Protein AF-A0A812RV69-F1 (afdb_monomer)

Mean predicted aligned error: 19.89 Å

Radius of gyration: 29.02 Å; Cα contacts (8 Å, |Δi|>4): 558; chains: 1; bounding box: 94×95×53 Å

Nearest PDB structures (foldseek):
  7w5p-assembly1_D  TM=4.334E-01  e=3.127E-06  Coprinopsis cinerea
  7w5p-assembly1_G  TM=4.395E-01  e=1.967E-05  Coprinopsis cinerea
  7w5p-assembly1_H  TM=4.283E-01  e=4.152E-05  Coprinopsis cinerea
  4liu-assembly1_A-2  TM=3.223E-01  e=7.752E-03  Escherichia coli K-12

Sequence (397 aa):
GASYSSRRSERQQLAAASTTGLVIKNTATTGRARDDHVAYNARPHEAVHAAPEHVETQPATQFRVLQDNTEKFQHNKLQQAGAFRAPTNANRSFQPSYGPAKELAGFDSMTVRATDGSETLLKHALPVPRRSGEPRPAHARARAAAAGLQRRPSSPFGACRQAGAALGITACGNGIAEQLEHVVQLLDYWSLLWKHRGRSRAIGPGAYEKYCTLGLFGHGGITGISKACGQREACAAINAFLKDRFPNRTWTSIAVLYNPKIGLHRDVCNLAGHLNHAITLGTFTGGKVWIEDDEGTSSATLIQKNGTRSLCGTWKDVHNEGLSFDARRYHQIEPHEGRMWALAAYTPQAFLRMTNEQASDLLSLNFPLPANTTQANPHDAHPPLRRCSSAGRLMAH

Secondary structure (DSSP, 8-state):
--SSSTTSSTTSSSSS--SS----------HHHHHHHHHHHTS--TTSSS-GGGTTT-HHHHHHHHHHHHHH-HHHHHHHHEEEEEEP--SSTTS--EEEEEEEEEE-SSEEEETTS-EEEGGG-EEEETT------TT-------------S-SHHHHHHHHHHHS--SSSS--HHHHHHHHHHHHHHHHTT----TTHHHH-TTS-SEEEEEEEEEETTEEEE-GGGGSHHHHHHHHHHHHHHSTT---SEEEEEES----SB--TTBPTTPPEEEEEEEEEEE--EEEE-TT-SEEEEEEETTEEEEEEEEEE--BTT-EEE-TTS-EEEPPEEEEEEEEEEE-BGGGGG--HHHHHHHHTTT--PPP--TT--TT-S----------------

pLDDT: mean 71.7, std 24.25, range [26.48, 98.5]

Foldseek 3Di:
DPDDPPPVVVVVVPPPDPDDDPDDPDDDDDPVVVVVVVVQQQDQDPVALHRNVCCVVDPVRVVVVVVVCVVVDLQVLQVVQQWWWAFDPDPDPVDTDTFDIFGFPDADPFWTAGPVRDIHGSVRIGRHHPPDDGDDPPPDPDDDDDDDDDDDCDDLVNVLVCLLVVVCLPPDDDDLVSLLVSLLVNCVSLQVVDPDDDPCVPQNPPQAPGKDKAFWDDDPNDIDGGPSCVSLSNLLSVLSVVCVLVPPAAFGMKMKGKQGFGDKDAPQQFDPPHWKKKAKGDDKPFWWKKFFDQPAPDWDWDQDPVGIDITGTHTHDRYSNIDIGRRRTIMGTTRMDDIMIMMIGGYGPCLLVDDPVSVVSSVSSVGRHDDPPPDPDPPPDDDPDPDPDPDDDDDDD

Structure (mmCIF, N/CA/C/O backbone):
data_AF-A0A812RV69-F1
#
_entry.id   AF-A0A812RV69-F1
#
loop_
_atom_site.group_PDB
_atom_site.id
_atom_site.type_symbol
_atom_site.label_atom_id
_atom_site.label_alt_id
_atom_site.label_comp_id
_atom_site.label_asym_id
_atom_site.label_entity_id
_atom_site.label_seq_id
_atom_site.pdbx_PDB_ins_code
_atom_site.Cartn_x
_atom_site.Cartn_y
_atom_site.Cartn_z
_atom_site.occupancy
_atom_site.B_iso_or_equiv
_atom_site.auth_seq_id
_atom_site.auth_comp_id
_atom_site.auth_asym_id
_atom_site.auth_atom_id
_atom_site.pdbx_PDB_model_num
ATOM 1 N N . GLY A 1 1 ? -38.456 72.454 2.794 1.00 46.75 1 GLY A N 1
ATOM 2 C CA . GLY A 1 1 ? -38.949 71.100 3.104 1.00 46.75 1 GLY A CA 1
ATOM 3 C C . GLY A 1 1 ? -38.725 70.157 1.941 1.00 46.75 1 GLY A C 1
ATOM 4 O O . GLY A 1 1 ? -39.666 69.864 1.227 1.00 46.75 1 GLY A O 1
ATOM 5 N N . ALA A 1 2 ? -37.492 69.683 1.762 1.00 38.97 2 ALA A N 1
ATOM 6 C CA . ALA A 1 2 ? -37.142 68.658 0.779 1.00 38.97 2 ALA A CA 1
ATOM 7 C C . ALA A 1 2 ? -35.839 67.969 1.220 1.00 38.97 2 ALA A C 1
ATOM 9 O O . ALA A 1 2 ? -34.767 68.290 0.730 1.00 38.97 2 ALA A O 1
ATOM 10 N N . SER A 1 3 ? -35.905 67.082 2.217 1.00 36.69 3 SER A N 1
ATOM 11 C CA . SER A 1 3 ? -34.789 66.155 2.508 1.00 36.69 3 SER A CA 1
ATOM 12 C C . SER A 1 3 ? -35.158 64.929 3.353 1.00 36.69 3 SER A C 1
ATOM 14 O O . SER A 1 3 ? -34.283 64.124 3.657 1.00 36.69 3 SER A O 1
ATOM 16 N N . TYR A 1 4 ? -36.435 64.732 3.707 1.00 33.06 4 TYR A N 1
ATOM 17 C CA . TYR A 1 4 ? -36.839 63.632 4.596 1.00 33.06 4 TYR A CA 1
ATOM 18 C C . TYR A 1 4 ? -37.604 62.487 3.908 1.00 33.06 4 TYR A C 1
ATOM 20 O O . TYR A 1 4 ? -37.892 61.476 4.539 1.00 33.06 4 TYR A O 1
ATOM 28 N N . SER A 1 5 ? -37.897 62.605 2.606 1.00 38.97 5 SER A N 1
ATOM 29 C CA . SER A 1 5 ? -38.688 61.616 1.849 1.00 38.97 5 SER A CA 1
ATOM 30 C C . SER A 1 5 ? -37.842 60.636 1.013 1.00 38.97 5 SER A C 1
ATOM 32 O O . SER A 1 5 ? -38.250 59.498 0.803 1.00 38.97 5 SER A O 1
ATOM 34 N N . SER A 1 6 ? -36.616 60.990 0.605 1.00 37.91 6 SER A N 1
ATOM 35 C CA . SER A 1 6 ? -35.836 60.147 -0.323 1.00 37.91 6 SER A CA 1
ATOM 36 C C . SER A 1 6 ? -35.007 59.032 0.325 1.00 37.91 6 SER A C 1
ATOM 38 O O . SER A 1 6 ? -34.492 58.180 -0.385 1.00 37.91 6 SER A O 1
ATOM 40 N N . ARG A 1 7 ? -34.887 58.971 1.661 1.00 39.31 7 ARG A N 1
ATOM 41 C CA . ARG A 1 7 ? -34.113 57.903 2.342 1.00 39.31 7 ARG A CA 1
ATOM 42 C C . ARG A 1 7 ? -34.940 56.684 2.751 1.00 39.31 7 ARG A C 1
ATOM 44 O O . ARG A 1 7 ? -34.385 55.722 3.282 1.00 39.31 7 ARG A O 1
ATOM 51 N N . ARG A 1 8 ? -36.263 56.711 2.543 1.00 35.66 8 ARG A N 1
ATOM 52 C CA . ARG A 1 8 ? -37.153 55.603 2.931 1.00 35.66 8 ARG A CA 1
ATOM 53 C C . ARG A 1 8 ? -37.425 54.620 1.789 1.00 35.66 8 ARG A C 1
ATOM 55 O O . ARG A 1 8 ? -37.702 53.463 2.081 1.00 35.66 8 ARG A O 1
ATOM 62 N N . SER A 1 9 ? -37.247 55.023 0.529 1.00 35.19 9 SER A N 1
ATOM 63 C CA . SER A 1 9 ? -37.367 54.128 -0.633 1.00 35.19 9 SER A CA 1
ATOM 64 C C . SER A 1 9 ? -36.118 53.270 -0.882 1.00 35.19 9 SER A C 1
ATOM 66 O O . SER A 1 9 ? -36.243 52.164 -1.395 1.00 35.19 9 SER A O 1
ATOM 68 N N . GLU A 1 10 ? -34.930 53.689 -0.436 1.00 32.84 10 GLU A N 1
ATOM 69 C CA . GLU A 1 10 ? -33.695 52.894 -0.593 1.00 32.84 10 GLU A CA 1
ATOM 70 C C . GLU A 1 10 ? -33.540 51.779 0.459 1.00 32.84 10 GLU A C 1
ATOM 72 O O . GLU A 1 10 ? -32.813 50.808 0.255 1.00 32.84 10 GLU A O 1
ATOM 77 N N . ARG A 1 11 ? -34.265 51.860 1.585 1.00 35.75 11 ARG A N 1
ATOM 78 C CA . ARG A 1 11 ? -34.223 50.833 2.644 1.00 35.75 11 ARG A CA 1
ATOM 79 C C . ARG A 1 11 ? -35.150 49.638 2.415 1.00 35.75 11 ARG A C 1
ATOM 81 O O . ARG A 1 11 ? -35.020 48.658 3.141 1.00 35.75 11 ARG A O 1
ATOM 88 N N . GLN A 1 12 ? -36.036 49.682 1.419 1.00 34.94 12 GLN A N 1
ATOM 89 C CA . GLN A 1 12 ? -36.908 48.548 1.079 1.00 34.94 12 GLN A CA 1
ATOM 90 C C . GLN A 1 12 ? -36.407 47.689 -0.092 1.00 34.94 12 GLN A C 1
ATOM 92 O O . GLN A 1 12 ? -36.938 46.603 -0.288 1.00 34.94 12 GLN A O 1
ATOM 97 N N . GLN A 1 13 ? -35.342 48.083 -0.801 1.00 32.72 13 GLN A N 1
ATOM 98 C CA . GLN A 1 13 ? -34.741 47.251 -1.860 1.00 32.72 13 GLN A CA 1
ATOM 99 C C . GLN A 1 13 ? -33.465 46.496 -1.446 1.00 32.72 13 GLN A C 1
ATOM 101 O O . GLN A 1 13 ? -32.958 45.688 -2.214 1.00 32.72 13 GLN A O 1
ATOM 106 N N . LEU A 1 14 ? -32.984 46.654 -0.207 1.00 33.44 14 LEU A N 1
ATOM 107 C CA . LEU A 1 14 ? -31.813 45.924 0.315 1.00 33.44 14 LEU A CA 1
ATOM 108 C C . LEU A 1 14 ? -32.162 44.712 1.201 1.00 33.44 14 LEU A C 1
ATOM 110 O O . LEU A 1 14 ? -31.296 44.178 1.890 1.00 33.44 14 LEU A O 1
ATOM 114 N N . ALA A 1 15 ? -33.415 44.248 1.171 1.00 32.44 15 ALA A N 1
ATOM 115 C CA . ALA A 1 15 ? -33.892 43.099 1.949 1.00 32.44 15 ALA A CA 1
ATOM 116 C C . ALA A 1 15 ? -34.044 41.798 1.130 1.00 32.44 15 ALA A C 1
ATOM 118 O O . ALA A 1 15 ? -34.794 40.915 1.530 1.00 32.44 15 ALA A O 1
ATOM 119 N N . ALA A 1 16 ? -33.338 41.657 0.001 1.00 33.59 16 ALA A N 1
ATOM 120 C CA . ALA A 1 16 ? -33.438 40.469 -0.861 1.00 33.59 16 ALA A CA 1
ATOM 121 C C . ALA A 1 16 ? -32.092 39.814 -1.233 1.00 33.59 16 ALA A C 1
ATOM 123 O O . ALA A 1 16 ? -32.037 39.015 -2.160 1.00 33.59 16 ALA A O 1
ATOM 124 N N . ALA A 1 17 ? -31.005 40.098 -0.511 1.00 32.88 17 ALA A N 1
ATOM 125 C CA . ALA A 1 17 ? -29.720 39.437 -0.750 1.00 32.88 17 ALA A CA 1
ATOM 126 C C . ALA A 1 17 ? -28.969 39.203 0.566 1.00 32.88 17 ALA A C 1
ATOM 128 O O . ALA A 1 17 ? -28.015 39.898 0.906 1.00 32.88 17 ALA A O 1
ATOM 129 N N . SER A 1 18 ? -29.437 38.232 1.348 1.00 39.47 18 SER A N 1
ATOM 130 C CA . SER A 1 18 ? -28.679 37.703 2.482 1.00 39.47 18 SER A CA 1
ATOM 131 C C . SER A 1 18 ? -28.853 36.196 2.549 1.00 39.47 18 SER A C 1
ATOM 133 O O . SER A 1 18 ? -29.483 35.649 3.452 1.00 39.47 18 SER A O 1
ATOM 135 N N . THR A 1 19 ? -28.303 35.501 1.564 1.00 39.88 19 THR A N 1
ATOM 136 C CA . THR A 1 19 ? -27.986 34.079 1.682 1.00 39.88 19 THR A CA 1
ATOM 137 C C . THR A 1 19 ? -26.783 33.819 0.789 1.00 39.88 19 THR A C 1
ATOM 139 O O . THR A 1 19 ? -26.716 34.356 -0.307 1.00 39.88 19 THR A O 1
ATOM 142 N N . THR A 1 20 ? -25.847 33.009 1.281 1.00 38.53 20 THR A N 1
ATOM 143 C CA . THR A 1 20 ? -24.554 32.631 0.679 1.00 38.53 20 THR A CA 1
ATOM 144 C C . THR A 1 20 ? -23.443 33.692 0.661 1.00 38.53 20 THR A C 1
ATOM 146 O O . THR A 1 20 ? -23.604 34.807 0.189 1.00 38.53 20 THR A O 1
ATOM 149 N N . GLY A 1 21 ? -22.279 33.294 1.189 1.00 30.84 21 GLY A N 1
ATOM 150 C CA . GLY A 1 21 ? -21.008 33.994 1.015 1.00 30.84 21 GLY A CA 1
ATOM 151 C C . GLY A 1 21 ? -20.646 34.935 2.159 1.00 30.84 21 GLY A C 1
ATOM 152 O O . GLY A 1 21 ? -21.231 35.999 2.334 1.00 30.84 21 GLY A O 1
ATOM 153 N N . LEU A 1 22 ? -19.618 34.574 2.925 1.00 31.02 22 LEU A N 1
ATOM 154 C CA . LEU A 1 22 ? -18.926 35.515 3.798 1.00 31.02 22 LEU A CA 1
ATOM 155 C C . LEU A 1 22 ? -18.153 36.507 2.905 1.00 31.02 22 LEU A C 1
ATOM 157 O O . LEU A 1 22 ? -16.976 36.308 2.623 1.00 31.02 22 LEU A O 1
ATOM 161 N N . VAL A 1 23 ? -18.825 37.548 2.412 1.00 33.78 23 VAL A N 1
ATOM 162 C CA . VAL A 1 23 ? -18.175 38.683 1.746 1.00 33.78 23 VAL A CA 1
ATOM 163 C C . VAL A 1 23 ? -17.764 39.666 2.835 1.00 33.78 23 VAL A C 1
ATOM 165 O O . VAL A 1 23 ? -18.607 40.316 3.458 1.00 33.78 23 VAL A O 1
ATOM 168 N N . ILE A 1 24 ? -16.460 39.757 3.097 1.00 37.31 24 ILE A N 1
ATOM 169 C CA . ILE A 1 24 ? -15.903 40.785 3.979 1.00 37.31 24 ILE A CA 1
ATOM 170 C C . ILE A 1 24 ? -16.175 42.140 3.315 1.00 37.31 24 ILE A C 1
ATOM 172 O O . ILE A 1 24 ? -15.636 42.449 2.255 1.00 37.31 24 ILE A O 1
ATOM 176 N N . LYS A 1 25 ? -17.067 42.938 3.912 1.00 38.41 25 LYS A N 1
ATOM 177 C CA . LYS A 1 25 ? -17.379 44.286 3.429 1.00 38.41 25 LYS A CA 1
ATOM 178 C C . LYS A 1 25 ? -16.166 45.196 3.637 1.00 38.41 25 LYS A C 1
ATOM 180 O O . LYS A 1 25 ? -15.652 45.292 4.746 1.00 38.41 25 LYS A O 1
ATOM 185 N N . ASN A 1 26 ? -15.758 45.855 2.549 1.00 37.09 26 ASN A N 1
ATOM 186 C CA . ASN A 1 26 ? -14.680 46.841 2.453 1.00 37.09 26 ASN A CA 1
ATOM 187 C C . ASN A 1 26 ? -14.644 47.802 3.654 1.00 37.09 26 ASN A C 1
ATOM 189 O O . ASN A 1 26 ? -15.455 48.725 3.738 1.00 37.09 26 ASN A O 1
ATOM 193 N N . THR A 1 27 ? -13.649 47.649 4.524 1.00 35.12 27 THR A N 1
ATOM 194 C CA . THR A 1 27 ? -13.150 48.751 5.351 1.00 35.12 27 THR A CA 1
ATOM 195 C C . THR A 1 27 ? -12.054 49.463 4.571 1.00 35.12 27 THR A C 1
ATOM 197 O O . THR A 1 27 ? -11.108 48.840 4.095 1.00 35.12 27 THR A O 1
ATOM 200 N N . ALA A 1 28 ? -12.237 50.765 4.371 1.00 42.03 28 ALA A N 1
ATOM 201 C CA . ALA A 1 28 ? -11.371 51.604 3.563 1.00 42.03 28 ALA A CA 1
ATOM 202 C C . ALA A 1 28 ? -9.987 51.766 4.208 1.00 42.03 28 ALA A C 1
ATOM 204 O O . ALA A 1 28 ? -9.800 52.627 5.064 1.00 42.03 28 ALA A O 1
ATOM 205 N N . THR A 1 29 ? -9.007 50.987 3.750 1.00 35.88 29 THR A N 1
ATOM 206 C CA . THR A 1 29 ? -7.595 51.271 4.021 1.00 35.88 29 THR A CA 1
ATOM 207 C C . THR A 1 29 ? -6.710 50.756 2.884 1.00 35.88 29 THR A C 1
ATOM 209 O O . THR A 1 29 ? -6.691 49.567 2.593 1.00 35.88 29 THR A O 1
ATOM 2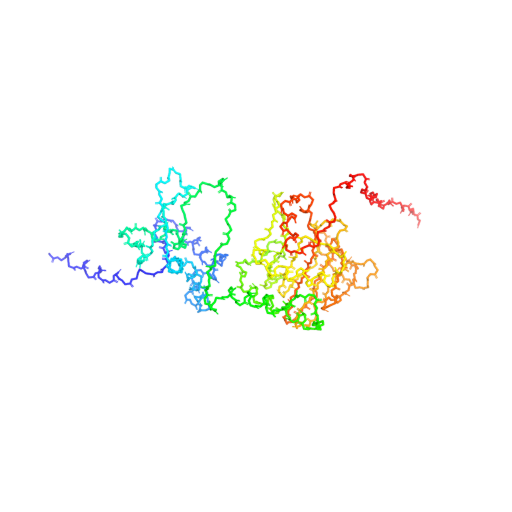12 N N . THR A 1 30 ? -6.030 51.717 2.244 1.00 35.97 30 THR A N 1
ATOM 213 C CA . THR A 1 30 ? -4.820 51.639 1.397 1.00 35.97 30 THR A CA 1
ATOM 214 C C . THR A 1 30 ? -4.797 50.668 0.199 1.00 35.97 30 THR A C 1
ATOM 216 O O . THR A 1 30 ? -4.883 49.451 0.313 1.00 35.97 30 THR A O 1
ATOM 219 N N . GLY A 1 31 ? -4.571 51.230 -0.998 1.00 40.50 31 GLY A N 1
ATOM 220 C CA . GLY A 1 31 ? -4.633 50.546 -2.301 1.00 40.50 31 GLY A CA 1
ATOM 221 C C . GLY A 1 31 ? -3.771 49.288 -2.486 1.00 40.50 31 GLY A C 1
ATOM 222 O O . GLY A 1 31 ? -4.099 48.493 -3.352 1.00 40.50 31 GLY A O 1
ATOM 223 N N . ARG A 1 32 ? -2.756 49.031 -1.644 1.00 38.41 32 ARG A N 1
ATOM 224 C CA . ARG A 1 32 ? -1.996 47.762 -1.663 1.00 38.41 32 ARG A CA 1
ATOM 225 C C . ARG A 1 32 ? -2.811 46.549 -1.211 1.00 38.41 32 ARG A C 1
ATOM 227 O O . ARG A 1 32 ? -2.646 45.474 -1.767 1.00 38.41 32 ARG A O 1
ATOM 234 N N . ALA A 1 33 ? -3.718 46.715 -0.247 1.00 41.94 33 ALA A N 1
ATOM 235 C CA . ALA A 1 33 ? -4.509 45.595 0.262 1.00 41.94 33 ALA A CA 1
ATOM 236 C C . ALA A 1 33 ? -5.548 45.105 -0.765 1.00 41.94 33 ALA A C 1
ATOM 238 O O . ALA A 1 33 ? -5.898 43.928 -0.775 1.00 41.94 33 ALA A O 1
ATOM 239 N N . ARG A 1 34 ? -6.030 45.985 -1.657 1.00 43.69 34 ARG A N 1
ATOM 240 C CA . ARG A 1 34 ? -6.964 45.597 -2.727 1.00 43.69 34 ARG A CA 1
ATOM 241 C C . ARG A 1 34 ? -6.326 44.633 -3.723 1.00 43.69 34 ARG A C 1
ATOM 243 O O . ARG A 1 34 ? -6.955 43.631 -4.052 1.00 43.69 34 ARG A O 1
ATOM 250 N N . ASP A 1 35 ? -5.090 44.898 -4.130 1.00 46.59 35 ASP A N 1
ATOM 251 C CA . ASP A 1 35 ? -4.383 44.061 -5.102 1.00 46.59 35 ASP A CA 1
ATOM 252 C C . ASP A 1 35 ? -4.042 42.685 -4.510 1.00 46.59 35 ASP A C 1
ATOM 254 O O . ASP A 1 35 ? -4.231 41.660 -5.169 1.00 46.59 35 ASP A O 1
ATOM 258 N N . ASP A 1 36 ? -3.667 42.637 -3.227 1.00 51.88 36 ASP A N 1
ATOM 259 C CA . ASP A 1 36 ? -3.401 41.383 -2.514 1.00 51.88 36 ASP A CA 1
ATOM 260 C C . ASP A 1 36 ? -4.672 40.532 -2.325 1.00 51.88 36 ASP A C 1
ATOM 262 O O . ASP A 1 36 ? -4.629 39.307 -2.454 1.00 51.88 36 ASP A O 1
ATOM 266 N N . HIS A 1 37 ? -5.827 41.159 -2.069 1.00 51.44 37 HIS A N 1
ATOM 267 C CA . HIS A 1 37 ? -7.107 40.456 -1.923 1.00 51.44 37 HIS A CA 1
ATOM 268 C C . HIS A 1 37 ? -7.618 39.868 -3.242 1.00 51.44 37 HIS A C 1
ATOM 270 O O . HIS A 1 37 ? -8.112 38.737 -3.254 1.00 51.44 37 HIS A O 1
ATOM 276 N N . VAL A 1 38 ? -7.488 40.606 -4.347 1.00 55.94 38 VAL A N 1
ATOM 277 C CA . VAL A 1 38 ? -7.831 40.103 -5.687 1.00 55.94 38 VAL A CA 1
ATOM 278 C C . VAL A 1 38 ? -6.886 38.960 -6.065 1.00 55.94 38 VAL A C 1
ATOM 280 O O . VAL A 1 38 ? -7.344 37.893 -6.470 1.00 55.94 38 VAL A O 1
ATOM 283 N N . ALA A 1 39 ? -5.581 39.110 -5.816 1.00 55.22 39 ALA A N 1
ATOM 284 C CA . ALA A 1 39 ? -4.592 38.065 -6.081 1.00 55.22 39 ALA A CA 1
ATOM 285 C C . ALA A 1 39 ? -4.766 36.814 -5.203 1.00 55.22 39 ALA A C 1
ATOM 287 O O . ALA A 1 39 ? -4.453 35.708 -5.648 1.00 55.22 39 ALA A O 1
ATOM 288 N N . TYR A 1 40 ? -5.256 36.957 -3.968 1.00 53.84 40 TYR A N 1
ATOM 289 C CA . TYR A 1 40 ? -5.582 35.823 -3.105 1.00 53.84 40 TYR A CA 1
ATOM 290 C C . TYR A 1 40 ? -6.844 35.098 -3.588 1.00 53.84 40 TYR A C 1
ATOM 292 O O . TYR A 1 40 ? -6.839 33.874 -3.694 1.00 53.84 40 TYR A O 1
ATOM 300 N N . ASN A 1 41 ? -7.907 35.828 -3.932 1.00 55.50 41 ASN A N 1
ATOM 301 C CA . ASN A 1 41 ? -9.180 35.239 -4.362 1.00 55.50 41 ASN A CA 1
ATOM 302 C C . ASN A 1 41 ? -9.153 34.671 -5.795 1.00 55.50 41 ASN A C 1
ATOM 304 O O . ASN A 1 41 ? -9.978 33.815 -6.107 1.00 55.50 41 ASN A O 1
ATOM 308 N N . ALA A 1 42 ? -8.190 35.075 -6.629 1.00 55.44 42 ALA A N 1
ATOM 309 C CA . ALA A 1 42 ? -7.966 34.511 -7.964 1.00 55.44 42 ALA A CA 1
ATOM 310 C C . ALA A 1 42 ? -7.181 33.183 -7.954 1.00 55.44 42 ALA A C 1
ATOM 312 O O . ALA A 1 42 ? -7.063 32.504 -8.976 1.00 55.44 42 ALA A O 1
ATOM 313 N N . ARG A 1 43 ? -6.614 32.782 -6.806 1.00 52.09 43 ARG A N 1
ATOM 314 C CA . ARG A 1 43 ? -5.831 31.544 -6.690 1.00 52.09 43 ARG A CA 1
ATOM 315 C C . ARG A 1 43 ? -6.719 30.361 -6.289 1.00 52.09 43 ARG A C 1
ATOM 317 O O . ARG A 1 43 ? -7.554 30.499 -5.397 1.00 52.09 43 ARG A O 1
ATOM 324 N N . PRO A 1 44 ? -6.527 29.175 -6.891 1.00 52.38 44 PRO A N 1
ATOM 325 C CA . PRO A 1 44 ? -7.126 27.946 -6.386 1.00 52.38 44 PRO A CA 1
ATOM 326 C C . PRO A 1 44 ? -6.607 27.640 -4.975 1.00 52.38 44 PRO A C 1
ATOM 328 O O . PRO A 1 44 ? -5.397 27.591 -4.752 1.00 52.38 44 PRO A O 1
ATOM 331 N N . HIS A 1 45 ? -7.516 27.408 -4.027 1.00 54.09 45 HIS A N 1
ATOM 332 C CA . HIS A 1 45 ? -7.177 27.071 -2.641 1.00 54.09 45 HIS A CA 1
ATOM 333 C C . HIS A 1 45 ? -7.475 25.603 -2.357 1.00 54.09 45 HIS A C 1
ATOM 335 O O . HIS A 1 45 ? -8.511 25.094 -2.766 1.00 54.09 45 HIS A O 1
ATOM 341 N N . GLU A 1 46 ? -6.618 24.935 -1.582 1.00 45.16 46 GLU A N 1
ATOM 342 C CA . GLU A 1 46 ? -6.754 23.508 -1.221 1.00 45.16 46 GLU A CA 1
ATOM 343 C C . GLU A 1 46 ? -8.114 23.168 -0.568 1.00 45.16 46 GLU A C 1
ATOM 345 O O . GLU A 1 46 ? -8.597 22.041 -0.667 1.00 45.16 46 GLU A O 1
ATOM 350 N N . ALA A 1 47 ? -8.752 24.153 0.075 1.00 47.00 47 ALA A N 1
ATOM 351 C CA . ALA A 1 47 ? -10.032 24.013 0.767 1.00 47.00 47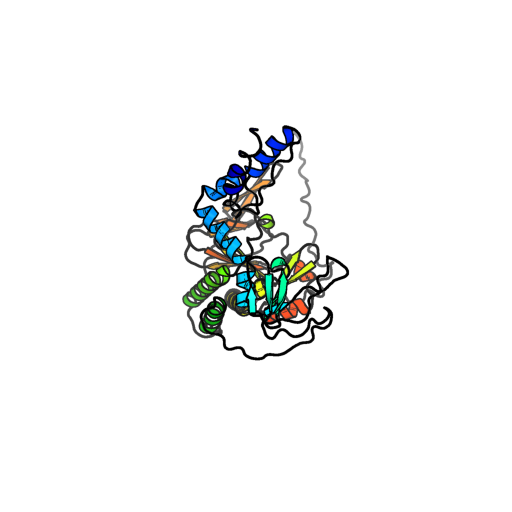 ALA A CA 1
ATOM 352 C C . ALA A 1 47 ? -11.277 24.287 -0.105 1.00 47.00 47 ALA A C 1
ATOM 354 O O . ALA A 1 47 ? -12.395 24.117 0.38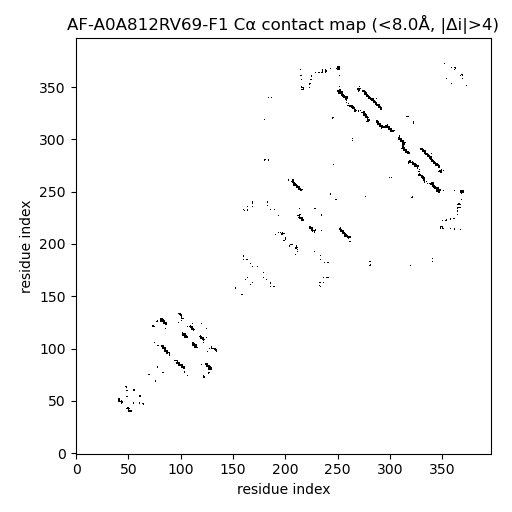8 1.00 47.00 47 ALA A O 1
ATOM 355 N N . VAL A 1 48 ? -11.117 24.726 -1.360 1.00 53.28 48 VAL A N 1
ATOM 356 C CA . VAL A 1 48 ? -12.223 25.152 -2.239 1.00 53.28 48 VAL A CA 1
ATOM 357 C C . VAL A 1 48 ? -12.091 24.468 -3.603 1.00 53.28 48 VAL A C 1
ATOM 359 O O . VAL A 1 48 ? -10.994 24.280 -4.114 1.00 53.28 48 VAL A O 1
ATOM 362 N N . HIS A 1 49 ? -13.210 24.063 -4.212 1.00 59.16 49 HIS A N 1
ATOM 363 C CA . HIS A 1 49 ? -13.195 23.304 -5.475 1.00 59.16 49 HIS A CA 1
ATOM 364 C C . HIS A 1 49 ? -12.772 24.130 -6.706 1.00 59.16 49 HIS A C 1
ATOM 366 O O . HIS A 1 49 ? -12.451 23.540 -7.732 1.00 59.16 49 HIS A O 1
ATOM 372 N N . ALA A 1 50 ? -12.743 25.464 -6.605 1.00 59.88 50 ALA A N 1
ATOM 373 C CA . ALA A 1 50 ? -12.164 26.395 -7.579 1.00 59.88 50 ALA A CA 1
ATOM 374 C C . ALA A 1 50 ? -11.791 27.721 -6.885 1.00 59.88 50 ALA A C 1
ATOM 376 O O . ALA A 1 50 ? -12.087 27.909 -5.702 1.00 59.88 50 ALA A O 1
ATOM 377 N N . ALA A 1 51 ? -11.163 28.649 -7.616 1.00 60.28 51 ALA A N 1
ATOM 378 C CA . ALA A 1 51 ? -10.991 30.024 -7.147 1.00 60.28 51 ALA A CA 1
ATOM 379 C C . ALA A 1 51 ? -12.374 30.637 -6.819 1.00 60.28 51 ALA A C 1
ATOM 381 O O . ALA A 1 51 ? -13.289 30.478 -7.632 1.00 60.28 51 ALA A O 1
ATOM 382 N N . PRO A 1 52 ? -12.556 31.300 -5.659 1.00 57.25 52 PRO A N 1
ATOM 383 C CA . PRO A 1 52 ? -13.844 31.828 -5.201 1.00 57.25 52 PRO A CA 1
ATOM 384 C C . PRO A 1 52 ? -14.666 32.589 -6.250 1.00 57.25 52 PRO A C 1
ATOM 386 O O . PRO A 1 52 ? -15.880 32.424 -6.298 1.00 57.25 52 PRO A O 1
ATOM 389 N N . GLU A 1 53 ? -14.021 33.364 -7.123 1.00 60.16 53 GLU A N 1
ATOM 390 C CA . GLU A 1 53 ? -14.690 34.146 -8.176 1.00 60.16 53 GLU A CA 1
ATOM 391 C C . GLU A 1 53 ? -15.284 33.292 -9.319 1.00 60.16 53 GLU A C 1
ATOM 393 O O . GLU A 1 53 ? -16.157 33.749 -10.050 1.00 60.16 53 GLU A O 1
ATOM 398 N N . HIS A 1 54 ? -14.856 32.033 -9.450 1.00 58.50 54 HIS A N 1
ATOM 399 C CA . HIS A 1 54 ? -15.269 31.111 -10.514 1.00 58.50 54 HIS A CA 1
ATOM 400 C C . HIS A 1 54 ? -16.248 30.025 -10.038 1.00 58.50 54 HIS A C 1
ATOM 402 O O . HIS A 1 54 ? -16.649 29.157 -10.816 1.00 58.50 54 HIS A O 1
ATOM 408 N N . VAL A 1 55 ? -16.633 30.032 -8.756 1.00 57.00 55 VAL A N 1
ATOM 409 C CA . VAL A 1 55 ? -17.516 29.001 -8.180 1.00 57.00 55 VAL A CA 1
ATOM 410 C C . VAL A 1 55 ? -18.929 29.073 -8.766 1.00 57.00 55 VAL A C 1
ATOM 412 O O . VAL A 1 55 ? -19.547 28.034 -8.982 1.00 57.00 55 VAL A O 1
ATOM 415 N N . GLU A 1 56 ? -19.424 30.278 -9.054 1.00 56.78 56 GLU A N 1
ATOM 416 C CA . GLU A 1 56 ? -20.778 30.504 -9.586 1.00 56.78 56 GLU A CA 1
ATOM 417 C C . GLU A 1 56 ? -20.859 30.351 -11.112 1.00 56.78 56 GLU A C 1
ATOM 419 O O . GLU A 1 56 ? -21.937 30.125 -11.654 1.00 56.78 56 GLU A O 1
ATOM 424 N N . THR A 1 57 ? -19.724 30.421 -11.814 1.00 61.81 57 THR A N 1
ATOM 425 C CA . THR A 1 57 ? -19.656 30.316 -13.281 1.00 61.81 57 THR A CA 1
ATOM 426 C C . THR A 1 57 ? -19.377 28.894 -13.772 1.00 61.81 57 THR A C 1
ATOM 428 O O . THR A 1 57 ? -19.486 28.623 -14.967 1.00 61.81 57 THR A O 1
ATOM 431 N N . GLN A 1 58 ? -19.052 27.962 -12.866 1.00 68.38 58 GLN A N 1
ATOM 432 C CA . GLN A 1 58 ? -18.759 26.561 -13.174 1.00 68.38 58 GLN A CA 1
ATOM 433 C C . GLN A 1 58 ? -19.786 25.619 -12.518 1.00 68.38 58 GLN A C 1
ATOM 435 O O . GLN A 1 58 ? -19.636 25.264 -11.343 1.00 68.38 58 GLN A O 1
ATOM 440 N N . PRO A 1 59 ? -20.789 25.125 -13.269 1.00 64.94 59 PRO A N 1
ATOM 441 C CA . PRO A 1 59 ? -21.864 24.291 -12.720 1.00 64.94 59 PRO A CA 1
ATOM 442 C C . PRO A 1 59 ? -21.378 23.034 -11.976 1.00 64.94 59 PRO A C 1
ATOM 444 O O . PRO A 1 59 ? -21.930 22.659 -10.942 1.00 64.94 59 PRO A O 1
ATOM 447 N N . ALA A 1 60 ? -20.301 22.397 -12.450 1.00 65.44 60 ALA A N 1
ATOM 448 C CA . ALA A 1 60 ? -19.715 21.217 -11.807 1.00 65.44 60 ALA A CA 1
ATOM 449 C C . ALA A 1 60 ? -19.067 21.534 -10.444 1.00 65.44 60 ALA A C 1
ATOM 451 O O . ALA A 1 60 ? -19.136 20.734 -9.507 1.00 65.44 60 ALA A O 1
ATOM 452 N N . THR A 1 61 ? -18.462 22.715 -10.318 1.00 64.25 61 THR A N 1
ATOM 453 C CA . THR A 1 61 ? -17.850 23.209 -9.079 1.00 64.25 61 THR A CA 1
ATOM 454 C C . THR A 1 61 ? -18.932 23.585 -8.073 1.00 64.25 61 THR A C 1
ATOM 456 O O . THR A 1 61 ? -18.860 23.178 -6.911 1.00 64.25 61 THR A O 1
ATOM 459 N N . GLN A 1 62 ? -19.980 24.275 -8.528 1.00 64.62 62 GLN A N 1
ATOM 460 C CA . GLN A 1 62 ? -21.142 24.618 -7.711 1.00 64.62 62 GLN A CA 1
ATOM 461 C C . GLN A 1 62 ? -21.829 23.363 -7.151 1.00 64.62 62 GLN A C 1
ATOM 463 O O . GLN A 1 62 ? -22.131 23.302 -5.959 1.00 64.62 62 GLN A O 1
ATOM 468 N N . PHE A 1 63 ? -21.994 22.323 -7.973 1.00 69.81 63 PHE A N 1
ATOM 469 C CA . PHE A 1 63 ? -22.552 21.042 -7.537 1.00 69.81 63 PHE A CA 1
ATOM 470 C C . PHE A 1 63 ? -21.723 20.387 -6.419 1.00 69.81 63 PHE A C 1
ATOM 472 O O . PHE A 1 63 ? -22.281 19.962 -5.407 1.00 69.81 63 PHE A O 1
ATOM 479 N N . ARG A 1 64 ? -20.389 20.369 -6.541 1.00 68.12 64 ARG A N 1
ATOM 480 C CA . ARG A 1 64 ? -19.495 19.828 -5.497 1.00 68.12 64 ARG A CA 1
ATOM 481 C C . ARG A 1 64 ? -19.526 20.645 -4.205 1.00 68.12 64 ARG A C 1
ATOM 483 O O . ARG A 1 64 ? -19.524 20.070 -3.120 1.00 68.12 64 ARG A O 1
ATOM 490 N N . VAL A 1 65 ? -19.605 21.973 -4.303 1.00 68.94 65 VAL A N 1
ATOM 491 C CA . VAL A 1 65 ? -19.769 22.853 -3.132 1.00 68.94 65 VAL A CA 1
ATOM 492 C C . VAL A 1 65 ? -21.102 22.581 -2.428 1.00 68.94 65 VAL A C 1
ATOM 494 O O . VAL A 1 65 ? -21.146 22.503 -1.200 1.00 68.94 65 VAL A O 1
ATOM 497 N N . LEU A 1 66 ? -22.187 22.381 -3.180 1.00 69.75 66 LEU A N 1
ATOM 498 C CA . LEU A 1 66 ? -23.494 22.036 -2.617 1.00 69.75 66 LEU A CA 1
ATOM 499 C C . LEU A 1 66 ? -23.498 20.649 -1.957 1.00 69.75 66 LEU A C 1
ATOM 501 O O . LEU A 1 66 ? -24.083 20.502 -0.882 1.00 69.75 66 LEU A O 1
ATOM 505 N N . GLN A 1 67 ? -22.807 19.658 -2.528 1.00 67.00 67 GLN A N 1
ATOM 506 C CA . GLN A 1 67 ? -22.612 18.349 -1.889 1.00 67.00 67 GLN A CA 1
ATOM 507 C C . GLN 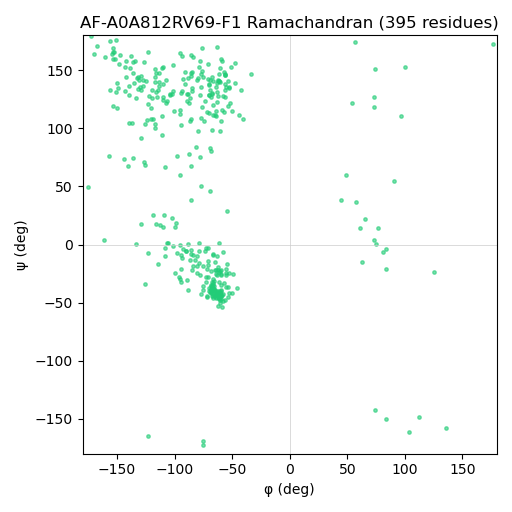A 1 67 ? -21.863 18.479 -0.553 1.00 67.00 67 GLN A C 1
ATOM 509 O O . GLN A 1 67 ? -22.369 18.031 0.478 1.00 67.00 67 GLN A O 1
ATOM 514 N N . ASP A 1 68 ? -20.727 19.183 -0.536 1.00 63.25 68 ASP A N 1
ATOM 515 C CA . ASP A 1 68 ? -19.947 19.428 0.684 1.00 63.25 68 ASP A CA 1
ATOM 516 C C . ASP A 1 68 ? -20.769 20.145 1.764 1.00 63.25 68 ASP A C 1
ATOM 518 O O . ASP A 1 68 ? -20.695 19.808 2.951 1.00 63.25 68 ASP A O 1
ATOM 522 N N . ASN A 1 69 ? -21.553 21.147 1.361 1.00 68.38 69 ASN A N 1
ATOM 523 C CA . ASN A 1 69 ? -22.423 21.889 2.267 1.00 68.38 69 ASN A CA 1
ATOM 524 C C . ASN A 1 69 ? -23.533 20.991 2.823 1.00 68.38 69 ASN A C 1
ATOM 526 O O . ASN A 1 69 ? -23.806 21.048 4.022 1.00 68.38 69 ASN A O 1
ATOM 530 N N . THR A 1 70 ? -24.108 20.113 1.998 1.00 61.28 70 THR A N 1
ATOM 531 C CA . THR A 1 70 ? -25.145 19.153 2.409 1.00 61.28 70 THR A CA 1
ATOM 532 C C . THR A 1 70 ? -24.620 18.159 3.450 1.00 61.28 70 THR A C 1
ATOM 534 O O . THR A 1 70 ? -25.303 17.870 4.436 1.00 61.28 70 THR A O 1
ATOM 537 N N . GLU A 1 71 ? -23.384 17.677 3.299 1.00 57.44 71 GLU A N 1
ATOM 538 C CA . GLU A 1 71 ? -22.749 16.759 4.258 1.00 57.44 71 GLU A CA 1
ATOM 539 C C . GLU A 1 71 ? -22.344 17.437 5.577 1.00 57.44 71 GLU A C 1
ATOM 541 O O . GLU A 1 71 ? -22.350 16.827 6.658 1.00 57.44 71 GLU A O 1
ATOM 546 N N . LYS A 1 72 ? -21.966 18.716 5.504 1.00 61.75 72 LYS A N 1
ATOM 547 C CA . LYS A 1 72 ? -21.557 19.514 6.668 1.00 61.75 72 LYS A CA 1
ATOM 548 C C . LYS A 1 72 ? -22.750 20.087 7.434 1.00 61.75 72 LYS A C 1
ATOM 550 O O . LYS A 1 72 ? -22.571 20.497 8.583 1.00 61.75 72 LYS A O 1
ATOM 555 N N . PHE A 1 73 ? -23.949 20.054 6.855 1.00 72.00 73 PHE A N 1
ATOM 556 C CA . PHE A 1 73 ? -25.149 20.632 7.443 1.00 72.00 73 PHE A CA 1
ATOM 557 C C . PHE A 1 73 ? -25.583 19.890 8.717 1.00 72.00 73 PHE A C 1
ATOM 559 O O . PHE A 1 73 ? -25.857 18.687 8.711 1.00 72.00 73 PHE A O 1
ATOM 566 N N . GLN A 1 74 ? -25.631 20.612 9.840 1.00 65.88 74 GLN A N 1
ATOM 567 C CA . GLN A 1 74 ? -25.953 20.039 11.153 1.00 65.88 74 GLN A CA 1
ATOM 568 C C . GLN A 1 74 ? -27.400 19.537 11.238 1.00 65.88 74 GLN A C 1
ATOM 570 O O . GLN A 1 74 ? -27.643 18.540 11.918 1.00 65.88 74 GLN A O 1
ATOM 575 N N . HIS A 1 75 ? -28.337 20.139 10.494 1.00 65.50 75 HIS A N 1
ATOM 576 C CA . HIS A 1 75 ? -29.731 19.683 10.399 1.00 65.50 75 HIS A CA 1
ATOM 577 C C . HIS A 1 75 ? -29.823 18.208 10.000 1.00 65.50 75 HIS A C 1
ATOM 579 O O . HIS A 1 75 ? -30.508 17.430 10.662 1.00 65.50 75 HIS A O 1
ATOM 585 N N . ASN A 1 76 ? -29.047 17.791 8.994 1.00 63.78 76 ASN A N 1
ATOM 586 C CA . ASN A 1 76 ? -29.038 16.410 8.506 1.00 63.78 76 ASN A CA 1
ATOM 587 C C . ASN A 1 76 ? -28.519 15.439 9.574 1.00 63.78 76 ASN A C 1
ATOM 589 O O . ASN A 1 76 ? -29.058 14.346 9.760 1.00 63.78 76 ASN A O 1
ATOM 593 N N . LYS A 1 77 ? -27.494 15.854 10.325 1.00 74.94 77 LYS A N 1
ATOM 594 C CA . LYS A 1 77 ? -26.905 15.045 11.402 1.00 74.94 77 LYS A CA 1
ATOM 595 C C . LYS A 1 77 ? -27.850 14.911 12.594 1.00 74.94 77 LYS A C 1
ATOM 597 O O . LYS A 1 77 ? -27.970 13.822 13.151 1.00 74.94 77 LYS A O 1
ATOM 602 N N . LEU A 1 78 ? -28.545 15.985 12.962 1.00 77.81 78 LEU A N 1
ATOM 603 C CA . LEU A 1 78 ? -29.530 15.987 14.045 1.00 77.81 78 LEU A CA 1
ATOM 604 C C . LEU A 1 78 ? -30.762 15.156 13.701 1.00 77.81 78 LEU A C 1
ATOM 606 O O . LEU A 1 78 ? -31.195 14.349 14.523 1.00 77.81 78 LEU A O 1
ATOM 610 N N . GLN A 1 79 ? -31.278 15.292 12.479 1.00 77.62 79 GLN A N 1
ATOM 611 C CA . GLN A 1 79 ? -32.425 14.518 12.011 1.00 77.62 79 GLN A CA 1
ATOM 612 C C . GLN A 1 79 ? -32.132 13.011 12.018 1.00 77.62 79 GLN A C 1
ATOM 614 O O . GLN A 1 79 ? -32.966 12.222 12.460 1.00 77.62 79 GLN A O 1
ATOM 619 N N . GLN A 1 80 ? -30.930 12.602 11.596 1.00 77.38 80 GLN A N 1
ATOM 620 C CA . GLN A 1 80 ? -30.509 11.196 11.628 1.00 77.38 80 GLN A CA 1
ATOM 621 C C . GLN A 1 80 ? -30.269 10.666 13.051 1.00 77.38 80 GLN A C 1
ATOM 623 O O . GLN A 1 80 ? -30.573 9.505 13.339 1.00 77.38 80 GLN A O 1
ATOM 628 N N . ALA A 1 81 ? -29.712 11.490 13.943 1.00 80.62 81 ALA A N 1
ATOM 629 C CA . ALA A 1 81 ? -29.399 11.100 15.318 1.00 80.62 81 ALA A CA 1
ATOM 630 C C . ALA A 1 81 ? -30.652 11.025 16.213 1.00 80.62 81 ALA A C 1
ATOM 632 O O . ALA A 1 81 ? -30.758 10.147 17.077 1.00 80.62 81 ALA A O 1
ATOM 633 N N . GLY A 1 82 ? -31.616 11.921 15.984 1.00 82.12 82 GLY A N 1
ATOM 634 C CA . GLY A 1 82 ? -32.893 11.989 16.694 1.00 82.12 82 GLY A CA 1
ATOM 635 C C . GLY A 1 82 ? -32.817 12.552 18.118 1.00 82.12 82 GLY A C 1
ATOM 636 O O . GLY A 1 82 ? -33.855 12.619 18.774 1.00 82.12 82 GLY A O 1
ATOM 637 N N . ALA A 1 83 ? -31.628 12.934 18.594 1.00 87.56 83 ALA A N 1
ATOM 638 C CA . ALA A 1 83 ? -31.377 13.613 19.863 1.00 87.56 83 ALA A CA 1
ATOM 639 C C . ALA A 1 83 ? -30.085 14.453 19.785 1.00 87.56 83 ALA A C 1
ATOM 641 O O . ALA A 1 83 ? -29.276 14.307 18.861 1.00 87.56 83 ALA A O 1
ATOM 642 N N . PHE A 1 84 ? -29.888 15.348 20.752 1.00 87.81 84 PHE A N 1
ATOM 643 C CA . PHE A 1 84 ? -28.717 16.221 20.826 1.00 87.81 84 PHE A CA 1
ATOM 644 C C . PHE A 1 84 ? -28.310 16.524 22.268 1.00 87.81 84 PHE A C 1
ATOM 646 O O . PHE A 1 84 ? -29.086 16.325 23.196 1.00 87.81 84 PHE A O 1
ATOM 653 N N . ARG A 1 85 ? -27.086 17.013 22.474 1.00 87.38 85 ARG A N 1
ATOM 654 C CA . ARG A 1 85 ? -26.649 17.563 23.764 1.00 87.38 85 ARG A CA 1
ATOM 655 C C . ARG A 1 85 ? -26.400 19.054 23.643 1.00 87.38 85 ARG A C 1
ATOM 657 O O . ARG A 1 85 ? -25.759 19.501 22.689 1.00 87.38 85 ARG A O 1
ATOM 664 N N . ALA A 1 86 ? -26.877 19.794 24.636 1.00 85.31 86 ALA A N 1
ATOM 665 C CA . ALA A 1 86 ? -26.570 21.205 24.795 1.00 85.31 86 ALA A CA 1
ATOM 666 C C . ALA A 1 86 ? -25.188 21.375 25.451 1.00 85.31 86 ALA A C 1
ATOM 668 O O . ALA A 1 86 ? -24.846 20.583 26.339 1.00 85.31 86 ALA A O 1
ATOM 669 N N . PRO A 1 87 ? -24.384 22.369 25.035 1.00 82.38 87 PRO A N 1
ATOM 670 C CA . PRO A 1 87 ? -23.160 22.713 25.747 1.00 82.38 87 PRO A CA 1
ATOM 671 C C . PRO A 1 87 ? -23.508 23.177 27.167 1.00 82.38 87 PRO A C 1
ATOM 673 O O . PRO A 1 87 ? -24.507 23.863 27.382 1.00 82.38 87 PRO A O 1
ATOM 676 N N . THR A 1 88 ? -22.687 22.803 28.139 1.00 78.31 88 THR A N 1
ATOM 677 C CA . THR A 1 88 ? -22.727 23.388 29.481 1.00 78.31 88 THR A CA 1
ATOM 678 C C . THR A 1 88 ? -21.699 24.514 29.581 1.00 78.31 88 THR A C 1
ATOM 680 O O . THR A 1 88 ? -20.816 24.636 28.729 1.00 78.31 88 THR A O 1
ATOM 683 N N . ASN A 1 89 ? -21.811 25.352 30.614 1.00 65.19 89 ASN A N 1
ATOM 684 C CA . ASN A 1 89 ? -20.852 26.424 30.889 1.00 65.19 89 ASN A CA 1
ATOM 685 C C . ASN A 1 89 ? -19.502 25.828 31.322 1.00 65.19 89 ASN A C 1
ATOM 687 O O . ASN A 1 89 ? -19.201 25.723 32.509 1.00 65.19 89 ASN A O 1
ATOM 691 N N . ALA A 1 90 ? -18.698 25.390 30.355 1.00 58.19 90 ALA A N 1
ATOM 692 C CA . ALA A 1 90 ? -17.334 24.950 30.595 1.00 58.19 90 ALA A CA 1
ATOM 693 C C . ALA A 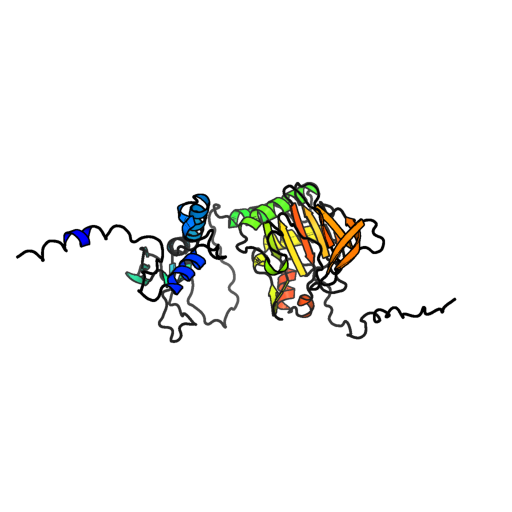1 90 ? -16.460 26.163 30.944 1.00 58.19 90 ALA A C 1
ATOM 695 O O . ALA A 1 90 ? -16.398 27.122 30.177 1.00 58.19 90 ALA A O 1
ATOM 696 N N . ASN A 1 91 ? -15.711 26.092 32.048 1.00 52.06 91 ASN A 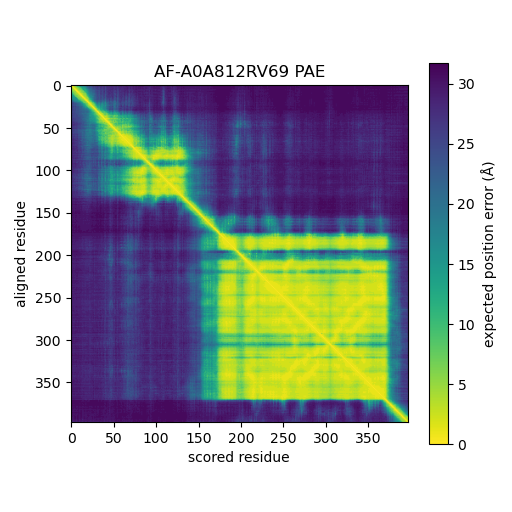N 1
ATOM 697 C CA . ASN A 1 91 ? -14.776 27.152 32.459 1.00 52.06 91 ASN A CA 1
ATOM 698 C C . ASN A 1 91 ? -13.617 27.382 31.464 1.00 52.06 91 ASN A C 1
ATOM 700 O O . ASN A 1 91 ? -12.859 28.336 31.623 1.00 52.06 91 ASN A O 1
ATOM 704 N N . ARG A 1 92 ? -13.426 26.509 30.461 1.00 55.88 92 ARG A N 1
ATOM 705 C CA . ARG A 1 92 ? -12.350 26.610 29.462 1.00 55.88 92 ARG A CA 1
ATOM 706 C C . ARG A 1 92 ? -12.867 26.246 28.067 1.00 55.88 92 ARG A C 1
ATOM 708 O O . ARG A 1 92 ? -13.421 25.170 27.863 1.00 55.88 92 ARG A O 1
ATOM 715 N N . SER A 1 93 ? -12.614 27.117 27.091 1.00 51.28 93 SER A N 1
ATOM 716 C CA . SER A 1 93 ? -13.068 27.009 25.692 1.00 51.28 93 SER A CA 1
ATOM 717 C C . SER A 1 93 ? -12.542 25.783 24.929 1.00 51.28 93 SER A C 1
ATOM 719 O O . SER A 1 93 ? -13.166 25.355 23.963 1.00 51.28 93 SER A O 1
ATOM 721 N N . PHE A 1 94 ? -11.431 25.184 25.368 1.00 48.25 94 PHE A N 1
ATOM 722 C CA . PHE A 1 94 ? -10.817 24.009 24.730 1.00 48.25 94 PHE A CA 1
ATOM 723 C C . PHE A 1 94 ? -11.355 22.661 25.235 1.00 48.25 94 PHE A C 1
ATOM 725 O O . PHE A 1 94 ? -10.914 21.611 24.769 1.00 48.25 94 PHE A O 1
ATOM 732 N N . GLN A 1 95 ? -12.309 22.671 26.170 1.00 56.25 95 GLN A N 1
ATOM 733 C CA . GLN A 1 95 ? -12.898 21.459 26.736 1.00 56.25 95 GLN A CA 1
ATOM 734 C C . GLN A 1 95 ? -14.421 21.620 26.825 1.00 56.25 95 GLN A C 1
ATOM 736 O O . GLN A 1 95 ? -14.960 21.868 27.903 1.00 56.25 95 GLN A O 1
ATOM 741 N N . PRO A 1 96 ? -15.131 21.535 25.683 1.00 63.72 96 PRO A N 1
ATOM 742 C CA . PRO A 1 96 ? -16.576 21.684 25.674 1.00 63.72 96 PRO A CA 1
ATOM 743 C C . PRO A 1 96 ? -17.203 20.538 26.470 1.00 63.72 96 PRO A C 1
ATOM 745 O O . PRO A 1 96 ? -17.099 19.366 26.104 1.00 63.72 96 PRO A O 1
ATOM 748 N N . SER A 1 97 ? -17.839 20.878 27.584 1.00 71.81 97 SER A N 1
ATOM 749 C CA . SER A 1 97 ? -18.667 19.959 28.350 1.00 71.81 97 SER A CA 1
ATOM 750 C C . SER A 1 97 ? -20.095 20.006 27.815 1.00 71.81 97 SER A C 1
ATOM 752 O O . SER A 1 97 ? -20.588 21.054 27.399 1.00 71.81 97 SER A O 1
ATOM 754 N N . TYR A 1 98 ? -20.758 18.854 27.794 1.00 81.81 98 TYR A N 1
ATOM 755 C CA . TYR A 1 98 ? -22.101 18.702 27.246 1.00 81.81 98 TYR A CA 1
ATOM 756 C C . TYR A 1 98 ? -23.022 18.096 28.294 1.00 81.81 98 TYR A C 1
ATOM 758 O O . TYR A 1 98 ? -22.622 17.198 29.034 1.00 81.81 98 TYR A O 1
ATOM 766 N N . GLY A 1 99 ? -24.256 18.588 28.336 1.00 80.94 99 GLY A N 1
ATOM 767 C CA . GLY A 1 99 ? -25.279 18.134 29.269 1.00 80.94 99 GLY A CA 1
ATOM 768 C C . GLY A 1 99 ? -25.887 16.776 28.892 1.00 80.94 99 GLY A C 1
ATOM 769 O O . GLY A 1 99 ? -25.381 16.072 28.003 1.00 80.94 99 GLY A O 1
ATOM 770 N N . PRO A 1 100 ? -26.991 16.385 29.552 1.00 82.06 100 PRO A N 1
ATOM 771 C CA . PRO A 1 100 ? -27.734 15.178 29.200 1.00 82.06 100 PRO A CA 1
ATOM 772 C C . PRO A 1 100 ? -28.238 15.226 27.749 1.00 82.06 100 PRO A C 1
ATOM 774 O O . PRO A 1 100 ? -28.346 16.291 27.136 1.00 82.06 100 PRO A O 1
ATOM 777 N N . ALA A 1 101 ? -28.505 14.046 27.185 1.00 85.06 101 ALA A N 1
ATOM 778 C CA . ALA A 1 101 ? -29.107 13.939 25.863 1.00 85.06 101 ALA A CA 1
ATOM 779 C C . ALA A 1 101 ? -30.559 14.424 25.923 1.00 85.06 101 ALA A C 1
ATOM 781 O O . ALA A 1 101 ? -31.312 14.027 26.808 1.00 85.06 101 ALA A O 1
ATOM 782 N N . LYS A 1 102 ? -30.933 15.270 24.968 1.00 85.31 102 LYS A N 1
ATOM 783 C CA . LYS A 1 102 ? -32.273 15.820 24.793 1.00 85.31 102 LYS A CA 1
ATOM 784 C C . LYS A 1 102 ? -32.863 15.299 23.493 1.00 85.31 102 LYS A C 1
ATOM 786 O O . LYS A 1 102 ? -32.186 15.305 22.462 1.00 85.31 102 LYS A O 1
ATOM 791 N N . GLU A 1 103 ? -34.106 14.830 23.529 1.00 87.38 103 GLU A N 1
ATOM 792 C CA . GLU A 1 103 ? -34.776 14.365 22.317 1.00 87.38 103 GLU A CA 1
ATOM 793 C C . GLU A 1 103 ? -35.111 15.535 21.397 1.00 87.38 103 GLU A C 1
ATOM 795 O O . GLU A 1 103 ? -35.544 16.598 21.840 1.00 87.38 103 GLU A O 1
ATOM 800 N N . LEU A 1 104 ? -34.887 15.334 20.101 1.00 87.12 104 LEU A N 1
ATOM 801 C CA . LEU A 1 104 ? -35.104 16.365 19.100 1.00 87.12 104 LEU A CA 1
ATOM 802 C C . LEU A 1 104 ? -36.604 16.527 18.818 1.00 87.12 104 LEU A C 1
ATOM 804 O O . LEU A 1 104 ? -37.227 15.596 18.308 1.00 87.12 104 LEU A O 1
ATOM 808 N N . ALA A 1 105 ? -37.155 17.715 19.078 1.00 86.88 105 ALA A N 1
ATOM 809 C CA . ALA A 1 105 ? -38.520 18.078 18.686 1.00 86.88 105 ALA A CA 1
ATOM 810 C C . ALA A 1 105 ? -38.569 18.812 17.339 1.00 86.88 105 ALA A C 1
ATOM 812 O O . ALA A 1 105 ? -39.533 18.674 16.592 1.00 86.88 105 ALA A O 1
ATOM 813 N N . GLY A 1 106 ? -37.538 19.595 17.021 1.00 81.69 106 GLY A N 1
ATOM 814 C CA . GLY A 1 106 ? -37.430 20.323 15.759 1.00 81.69 106 GLY A CA 1
ATOM 815 C C . GLY A 1 106 ? -36.188 21.205 15.724 1.00 81.69 106 GLY A C 1
ATOM 816 O O . GLY A 1 106 ? -35.483 21.342 16.721 1.00 81.69 106 GLY A O 1
ATOM 817 N N . PHE A 1 107 ? -35.901 21.797 14.575 1.00 84.12 107 PHE A N 1
ATOM 818 C CA . PHE A 1 107 ? -34.818 22.760 14.411 1.00 84.12 107 PHE A CA 1
ATOM 819 C C . PHE A 1 107 ? -35.197 23.773 13.332 1.00 84.12 107 PHE A C 1
ATOM 821 O O . PHE A 1 107 ? -35.991 23.465 12.441 1.00 84.12 107 PHE A O 1
ATOM 828 N N . ASP A 1 108 ? -34.604 24.956 13.395 1.00 80.00 108 ASP A N 1
ATOM 829 C CA . ASP A 1 108 ? -34.658 25.961 12.337 1.00 80.00 108 ASP A CA 1
ATOM 830 C C . ASP A 1 108 ? -33.234 26.331 11.884 1.00 80.00 108 ASP A C 1
ATOM 832 O O . ASP A 1 108 ? -32.277 25.590 12.119 1.00 80.00 108 ASP A O 1
ATOM 836 N N . SER A 1 109 ? -33.061 27.441 11.165 1.00 72.31 109 SER A N 1
ATOM 837 C CA . SER A 1 109 ? -31.742 27.884 10.689 1.00 72.31 109 SER A CA 1
ATOM 838 C C . SER A 1 109 ? -30.725 28.178 11.803 1.00 72.31 109 SER A C 1
ATOM 840 O O . SER A 1 109 ? -29.522 28.154 11.540 1.00 72.31 109 SER A O 1
ATOM 842 N N . MET A 1 110 ? -31.178 28.466 13.023 1.00 75.12 110 MET A N 1
ATOM 843 C CA . MET A 1 110 ? -30.366 29.016 14.110 1.00 75.12 110 MET A CA 1
ATOM 844 C C . MET A 1 110 ? -30.427 28.189 15.393 1.00 75.12 110 MET A C 1
ATOM 846 O O . MET A 1 110 ? -29.410 28.093 16.092 1.00 75.12 110 MET A O 1
ATOM 850 N N . THR A 1 111 ? -31.566 27.577 15.708 1.00 84.25 111 THR A N 1
ATOM 851 C CA . THR A 1 111 ? -31.794 26.861 16.965 1.00 84.25 111 THR A CA 1
ATOM 852 C C . THR A 1 111 ? -32.289 25.436 16.739 1.00 84.25 111 THR A C 1
ATOM 854 O O . THR A 1 111 ? -32.813 25.050 15.694 1.00 84.25 111 THR A O 1
ATOM 857 N N . VAL A 1 112 ? -32.064 24.617 17.758 1.00 87.56 112 VAL A N 1
ATOM 858 C CA . VAL A 1 112 ? -32.550 23.251 17.891 1.00 87.56 112 VAL A CA 1
ATOM 859 C C . VAL A 1 112 ? -33.408 23.222 19.139 1.00 87.56 112 VAL A C 1
ATOM 861 O O . VAL A 1 112 ? -32.944 23.613 20.212 1.00 87.56 112 VAL A O 1
ATOM 864 N N . ARG A 1 113 ? -34.643 22.749 18.993 1.00 89.06 113 ARG A N 1
ATOM 865 C CA . ARG A 1 113 ? -35.622 22.647 20.067 1.00 89.06 113 ARG A CA 1
ATOM 866 C C . ARG A 1 113 ? -35.744 21.202 20.526 1.00 89.06 113 ARG A C 1
ATOM 868 O O . ARG A 1 113 ? -35.930 20.284 19.717 1.00 89.06 113 ARG A O 1
ATOM 875 N N . ALA A 1 114 ? -35.642 21.006 21.829 1.00 88.19 114 ALA A N 1
ATOM 876 C CA . ALA A 1 114 ? -35.882 19.728 22.476 1.00 88.19 114 ALA A CA 1
ATOM 877 C C . ALA A 1 114 ? -37.371 19.521 22.792 1.00 88.19 114 ALA A C 1
ATOM 879 O O . ALA A 1 114 ? -38.160 20.467 22.802 1.00 88.19 114 ALA A O 1
ATOM 880 N N . THR A 1 115 ? -37.765 18.274 23.053 1.00 85.94 115 THR A N 1
ATOM 881 C CA . THR A 1 115 ? -39.139 17.920 23.463 1.00 85.94 115 THR A CA 1
ATOM 882 C C . THR A 1 115 ? -39.540 18.514 24.813 1.00 85.94 115 THR A C 1
ATOM 884 O O . THR A 1 115 ? -40.726 18.709 25.054 1.00 85.94 115 THR A O 1
ATOM 887 N N . ASP A 1 116 ? -38.565 18.867 25.653 1.00 81.94 116 ASP A N 1
ATOM 888 C CA . ASP A 1 116 ? -38.754 19.580 26.924 1.00 81.94 116 ASP A CA 1
ATOM 889 C C . ASP A 1 116 ? -38.978 21.099 26.754 1.00 81.94 116 ASP A C 1
ATOM 891 O O . ASP A 1 116 ? -39.109 21.821 27.740 1.00 81.94 116 ASP A O 1
ATOM 895 N N . GLY A 1 117 ? -39.004 21.596 25.511 1.00 83.31 117 GLY A N 1
ATOM 896 C CA . GLY A 1 117 ? -39.181 23.011 25.182 1.00 83.31 117 GLY A CA 1
ATOM 897 C C . GLY A 1 117 ? -37.900 23.846 25.239 1.00 83.31 117 GLY A C 1
ATOM 898 O O . GLY A 1 117 ? -37.933 25.021 24.881 1.00 83.31 117 GLY A O 1
ATOM 899 N N . SER A 1 118 ? -36.764 23.272 25.642 1.00 84.44 118 SER A N 1
ATOM 900 C CA . SER A 1 118 ? -35.496 23.998 25.687 1.00 84.44 118 SER A CA 1
ATOM 901 C C . SER A 1 118 ? -34.861 24.160 24.306 1.00 84.44 118 SER A C 1
ATOM 903 O O . SER A 1 118 ? -34.951 23.285 23.440 1.00 84.44 118 SER A O 1
ATOM 905 N N . GLU A 1 119 ? -34.169 25.282 24.118 1.00 88.50 119 GLU A N 1
ATOM 906 C CA . GLU A 1 119 ? -33.517 25.623 22.857 1.00 88.50 119 GLU A CA 1
ATOM 907 C C . GLU A 1 119 ? -31.995 25.646 22.991 1.00 88.50 119 GLU A C 1
ATOM 909 O O . GLU A 1 119 ? -31.420 25.950 24.038 1.00 88.50 119 GLU A O 1
ATOM 914 N N . THR A 1 120 ? -31.304 25.280 21.918 1.00 84.62 120 THR A N 1
ATOM 915 C CA . THR A 1 120 ? -29.845 25.344 21.822 1.00 84.62 120 THR A CA 1
ATOM 916 C C . THR A 1 120 ? -29.463 25.828 20.441 1.00 84.62 120 THR A C 1
ATOM 918 O O . THR A 1 120 ? -30.013 25.368 19.447 1.00 84.62 120 THR A O 1
ATOM 921 N N . LEU A 1 121 ? -28.492 26.736 20.362 1.00 83.00 121 LEU A N 1
ATOM 922 C CA . LEU A 1 121 ? -27.956 27.170 19.079 1.00 83.00 121 LEU A CA 1
ATOM 923 C C . LEU A 1 121 ? -27.456 25.964 18.284 1.00 83.00 121 LEU A C 1
ATOM 925 O O . LEU A 1 121 ? -26.608 25.202 18.754 1.00 83.00 121 LEU A O 1
ATOM 929 N N . LEU A 1 122 ? -27.939 25.835 17.054 1.00 80.69 122 LEU A N 1
ATOM 930 C CA . LEU A 1 122 ? -27.671 24.706 16.172 1.00 80.69 122 LEU A CA 1
ATOM 931 C C . LEU A 1 122 ? -26.176 24.424 16.005 1.00 80.69 122 LEU A C 1
ATOM 933 O O . LEU A 1 122 ? -25.745 23.275 16.058 1.00 80.69 122 LEU A O 1
ATOM 937 N N . LYS A 1 123 ? -25.368 25.479 15.868 1.00 77.00 123 LYS A N 1
ATOM 938 C CA . LYS A 1 123 ? -23.905 25.380 15.748 1.00 77.00 123 LYS A CA 1
ATOM 939 C C . LYS A 1 123 ? -23.215 24.761 16.973 1.00 77.00 123 LYS A C 1
ATOM 941 O O . LYS A 1 123 ? -22.073 24.327 16.863 1.00 77.00 123 LYS A O 1
ATOM 946 N N . HIS A 1 124 ? -23.880 24.748 18.126 1.00 80.69 124 HIS A N 1
ATOM 947 C CA . HIS A 1 124 ? -23.351 24.228 19.385 1.00 80.69 124 HIS A CA 1
ATOM 948 C C . HIS A 1 124 ? -23.996 22.905 19.815 1.00 80.69 124 HIS A C 1
ATOM 950 O O . HIS A 1 124 ? -23.501 22.268 20.744 1.00 80.69 124 HIS A O 1
ATOM 956 N N . ALA A 1 125 ? -25.072 22.478 19.151 1.00 84.19 125 ALA A N 1
ATOM 957 C CA . ALA A 1 125 ? -25.722 21.209 19.434 1.00 84.19 125 ALA A CA 1
ATOM 958 C C . ALA A 1 125 ? -24.830 20.043 18.984 1.00 84.19 125 ALA A C 1
ATOM 960 O O . ALA A 1 125 ? -24.384 19.996 17.837 1.00 84.19 125 ALA A O 1
ATOM 961 N N . LEU A 1 126 ? -24.586 19.083 19.880 1.00 84.31 126 LEU A N 1
ATOM 962 C CA . LEU A 1 126 ? -23.881 17.844 19.546 1.00 84.31 126 LEU A CA 1
ATOM 963 C C . LEU A 1 126 ? -24.905 16.741 19.237 1.00 84.31 126 LEU A C 1
ATOM 965 O O . LEU A 1 126 ? -25.587 16.304 20.167 1.00 84.31 126 LEU A O 1
ATOM 969 N N . PRO A 1 127 ? -25.022 16.257 17.986 1.00 85.88 127 PRO A N 1
ATOM 970 C CA . PRO A 1 127 ? -25.942 15.173 17.652 1.00 85.88 127 PRO A CA 1
ATOM 971 C C . PRO A 1 127 ? -25.561 13.880 18.381 1.00 85.88 127 PRO A C 1
ATOM 973 O O . PRO A 1 127 ? -24.403 13.458 18.340 1.00 85.88 127 PRO A O 1
ATOM 976 N N . VAL A 1 128 ? -26.531 13.230 19.027 1.00 83.75 128 VAL A N 1
ATOM 977 C CA . VAL A 1 128 ? -26.336 11.951 19.731 1.00 83.75 128 VAL A CA 1
ATOM 978 C C . VAL A 1 128 ? -27.517 11.006 19.491 1.00 83.75 128 VAL A C 1
ATOM 980 O O . VAL A 1 128 ? -28.633 11.469 19.275 1.00 83.75 128 VAL A O 1
ATOM 983 N N . PRO A 1 129 ? -27.326 9.676 19.534 1.00 82.31 129 PRO A N 1
ATOM 984 C CA . PRO A 1 129 ? -28.447 8.740 19.463 1.00 82.31 129 PRO A CA 1
ATOM 985 C C . PRO A 1 129 ? -29.426 8.927 20.636 1.00 82.31 129 PRO A C 1
ATOM 987 O O . PRO A 1 129 ? -28.987 9.166 21.761 1.00 82.31 129 PRO A O 1
ATOM 990 N N . ARG A 1 130 ? -30.733 8.710 20.407 1.00 76.00 130 ARG A N 1
ATOM 991 C CA . ARG A 1 130 ? -31.819 8.861 21.410 1.00 76.00 130 ARG A CA 1
ATOM 992 C C . ARG A 1 130 ? -31.600 8.166 22.764 1.00 76.00 130 ARG A C 1
ATOM 994 O O . ARG A 1 130 ? -32.154 8.595 23.761 1.00 76.00 130 ARG A O 1
ATOM 1001 N N . ARG A 1 131 ? -30.788 7.105 22.819 1.00 70.50 131 ARG A N 1
ATOM 1002 C CA . ARG A 1 131 ? -30.493 6.335 24.047 1.00 70.50 131 ARG A CA 1
ATOM 1003 C C . ARG A 1 131 ? -29.063 6.531 24.564 1.00 70.50 131 ARG A C 1
ATOM 1005 O O . ARG A 1 131 ? -28.495 5.638 25.186 1.00 70.50 131 ARG A O 1
ATOM 1012 N N . SER A 1 132 ? -28.432 7.660 24.249 1.00 70.00 132 SER A N 1
ATOM 1013 C CA . SER A 1 132 ? -27.079 7.957 24.725 1.00 70.00 132 SER A CA 1
ATOM 1014 C C . SER A 1 132 ? -27.089 8.230 26.238 1.00 70.00 132 SER A C 1
ATOM 1016 O O . SER A 1 132 ? -27.635 9.240 26.671 1.00 70.00 132 SER A O 1
ATOM 1018 N N . GLY A 1 133 ? -26.470 7.346 27.033 1.00 60.91 133 GLY A N 1
ATOM 1019 C CA . GLY A 1 133 ? -26.306 7.519 28.487 1.00 60.91 133 GLY A CA 1
ATOM 1020 C C . GLY A 1 133 ? -25.454 8.739 28.869 1.00 60.91 133 GLY A C 1
ATOM 1021 O O . GLY A 1 133 ? -24.855 9.372 28.002 1.00 60.91 133 GLY A O 1
ATOM 1022 N N . GLU A 1 134 ? -25.410 9.107 30.150 1.00 54.47 134 GLU A N 1
ATOM 1023 C CA . GLU A 1 134 ? -24.705 10.311 30.624 1.00 54.47 134 GLU A CA 1
ATOM 1024 C C . GLU A 1 134 ? -23.208 10.352 30.249 1.00 54.47 134 GLU A C 1
ATOM 1026 O O . GLU A 1 134 ? -22.565 9.299 30.141 1.00 54.47 134 GLU A O 1
ATOM 1031 N N . PRO A 1 135 ? -22.625 11.552 30.035 1.00 48.53 135 PRO A N 1
ATOM 1032 C CA . PRO A 1 135 ? -21.213 11.676 29.705 1.00 48.53 135 PRO A CA 1
ATOM 1033 C C . PRO A 1 135 ? -20.372 11.228 30.905 1.00 48.53 135 PRO A C 1
ATOM 1035 O O . PRO A 1 135 ? -20.333 11.897 31.933 1.00 48.53 135 PRO A O 1
ATOM 1038 N N . ARG A 1 136 ? -19.674 10.097 30.778 1.00 41.91 136 ARG A N 1
ATOM 1039 C CA . ARG A 1 136 ? -18.668 9.692 31.765 1.00 41.91 136 ARG A CA 1
ATOM 1040 C C . ARG A 1 136 ? -17.362 10.455 31.519 1.00 41.91 136 ARG A C 1
ATOM 1042 O O . ARG A 1 136 ? -17.001 10.653 30.355 1.00 41.91 136 ARG A O 1
ATOM 1049 N N . PRO A 1 137 ? -16.628 10.843 32.577 1.00 39.50 137 PRO A N 1
ATOM 1050 C CA . PRO A 1 137 ? -15.287 11.392 32.430 1.00 39.50 137 PRO A CA 1
ATOM 1051 C C . PRO A 1 137 ? -14.390 10.409 31.664 1.00 39.50 137 PRO A C 1
ATOM 1053 O O . PRO A 1 137 ? -14.538 9.190 31.770 1.00 39.50 137 PRO A O 1
ATOM 1056 N N . ALA A 1 138 ? -13.462 10.953 30.873 1.00 39.94 138 ALA A N 1
ATOM 1057 C CA . ALA A 1 138 ? -12.711 10.257 29.822 1.00 39.94 138 ALA A CA 1
ATOM 1058 C C . ALA A 1 138 ? -11.822 9.077 30.282 1.00 39.94 138 ALA A C 1
ATOM 1060 O O . ALA A 1 138 ? -11.184 8.441 29.448 1.00 39.94 138 ALA A O 1
ATOM 1061 N N . HIS A 1 139 ? -11.804 8.741 31.574 1.00 36.69 139 HIS A N 1
ATOM 1062 C CA . HIS A 1 139 ? -10.913 7.738 32.164 1.00 36.69 139 HIS A CA 1
ATOM 1063 C C . HIS A 1 139 ? -11.590 6.411 32.543 1.00 36.69 139 HIS A C 1
ATOM 1065 O O . HIS A 1 139 ? -10.912 5.503 33.008 1.00 36.69 139 HIS A O 1
ATOM 1071 N N . ALA A 1 140 ? -12.895 6.243 32.306 1.00 32.12 140 ALA A N 1
ATOM 1072 C CA . ALA A 1 140 ? -13.604 4.998 32.620 1.00 32.12 140 ALA A CA 1
ATOM 1073 C C . ALA A 1 140 ? -14.365 4.444 31.404 1.00 32.12 140 ALA A C 1
ATOM 1075 O O . ALA A 1 140 ? -15.598 4.458 31.353 1.00 32.12 140 ALA A O 1
ATOM 1076 N N . ARG A 1 141 ? -13.639 3.923 30.406 1.00 31.84 141 ARG A N 1
ATOM 1077 C CA . ARG A 1 141 ? -14.223 3.024 29.394 1.00 31.84 141 ARG A CA 1
ATOM 1078 C C . ARG A 1 141 ? -13.944 1.568 29.760 1.00 31.84 141 ARG A C 1
ATOM 1080 O O . ARG A 1 141 ? -13.103 0.909 29.164 1.00 31.84 141 ARG A O 1
ATOM 1087 N N . ALA A 1 142 ? -14.700 1.071 30.735 1.00 30.42 142 ALA A N 1
ATOM 1088 C CA . ALA A 1 142 ? -14.954 -0.358 30.859 1.00 30.42 142 ALA A CA 1
ATOM 1089 C C . ALA A 1 142 ? -15.969 -0.797 29.787 1.00 30.42 142 ALA A C 1
ATOM 1091 O O . ALA A 1 142 ? -16.881 -0.045 29.429 1.00 30.42 142 ALA A O 1
ATOM 1092 N N . ARG A 1 143 ? -15.765 -2.018 29.281 1.00 41.75 143 ARG A N 1
ATOM 1093 C CA . ARG A 1 143 ? -16.600 -2.745 28.315 1.00 41.75 143 ARG A CA 1
ATOM 1094 C C . ARG A 1 143 ? -18.098 -2.607 28.620 1.00 41.75 143 ARG A C 1
ATOM 1096 O O . ARG A 1 143 ? -18.525 -2.866 29.739 1.00 41.75 143 ARG A O 1
ATOM 1103 N N . ALA A 1 144 ? -18.893 -2.314 27.595 1.00 30.91 144 ALA A N 1
ATOM 1104 C CA . ALA A 1 144 ? -20.318 -2.626 27.583 1.00 30.91 144 ALA A CA 1
ATOM 1105 C C . ALA A 1 144 ? -20.603 -3.504 26.360 1.00 30.91 144 ALA A C 1
ATOM 1107 O O . ALA A 1 144 ? -20.293 -3.131 25.228 1.00 30.91 144 ALA A O 1
ATOM 1108 N N . ALA A 1 145 ? -21.120 -4.698 26.640 1.00 29.73 145 ALA A N 1
ATOM 1109 C CA . ALA A 1 145 ? -21.536 -5.701 25.676 1.00 29.73 145 ALA A CA 1
ATOM 1110 C C . ALA A 1 145 ? -22.887 -5.348 25.016 1.00 29.73 145 ALA A C 1
ATOM 1112 O O . ALA A 1 145 ? -23.577 -4.413 25.414 1.00 29.73 145 ALA A O 1
ATOM 1113 N N . ALA A 1 146 ? -23.191 -6.116 23.972 1.00 42.56 146 ALA A N 1
ATOM 1114 C CA . ALA A 1 146 ? -24.208 -5.963 22.935 1.00 42.56 146 ALA A CA 1
ATOM 1115 C C . ALA A 1 146 ? -25.665 -5.703 23.377 1.00 42.56 146 ALA A C 1
ATOM 1117 O O . ALA A 1 146 ? -26.121 -6.219 24.389 1.00 42.56 146 ALA A O 1
ATOM 1118 N N . ALA A 1 147 ? -26.437 -5.032 22.509 1.00 26.73 147 ALA A N 1
ATOM 1119 C CA . ALA A 1 147 ? -27.878 -5.261 22.363 1.00 26.73 147 ALA A CA 1
ATOM 1120 C C . ALA A 1 147 ? -28.358 -4.825 20.967 1.00 26.73 147 ALA A C 1
ATOM 1122 O O . ALA A 1 147 ? -27.989 -3.761 20.467 1.00 26.73 147 ALA A O 1
ATOM 1123 N N . GLY A 1 148 ? -29.150 -5.690 20.331 1.00 33.19 148 GLY A N 1
ATOM 1124 C CA . GLY A 1 148 ? -29.553 -5.607 18.934 1.00 33.19 148 GLY A CA 1
ATOM 1125 C C . GLY A 1 148 ? -30.382 -4.374 18.581 1.00 33.19 148 GLY A C 1
ATOM 1126 O O . GLY A 1 148 ? -31.313 -3.985 19.282 1.00 33.19 148 GLY A O 1
ATOM 1127 N N . LEU A 1 149 ? -30.068 -3.802 17.421 1.00 32.19 149 LEU A N 1
ATOM 1128 C CA . LEU A 1 149 ? -30.951 -2.894 16.709 1.00 32.19 149 LEU A CA 1
ATOM 1129 C C . LEU A 1 149 ? -31.048 -3.403 15.270 1.00 32.19 149 LEU A C 1
ATOM 1131 O O . LEU A 1 149 ? -30.221 -3.073 14.422 1.00 32.19 149 LEU A O 1
ATOM 1135 N N . GLN A 1 150 ? -32.049 -4.245 15.007 1.00 38.56 150 GLN A N 1
ATOM 1136 C CA . GLN A 1 150 ? -32.488 -4.526 13.643 1.00 38.56 150 GLN A CA 1
ATOM 1137 C C . GLN A 1 150 ? -32.866 -3.185 12.997 1.00 38.56 150 GLN A C 1
ATOM 1139 O O . GLN A 1 150 ? -33.793 -2.504 13.440 1.00 38.56 150 GLN A O 1
ATOM 1144 N N . ARG A 1 151 ? -32.114 -2.764 11.975 1.00 32.59 151 ARG A N 1
ATOM 1145 C CA . ARG A 1 151 ? -32.443 -1.599 11.148 1.00 32.59 151 ARG A CA 1
ATOM 1146 C C . ARG A 1 151 ? -32.354 -1.968 9.670 1.00 32.59 151 ARG A C 1
ATOM 1148 O O . ARG A 1 151 ? -31.431 -2.648 9.242 1.00 32.59 151 ARG A O 1
ATOM 1155 N N . ARG A 1 152 ? -33.380 -1.504 8.955 1.00 28.67 152 ARG A N 1
ATOM 1156 C CA . ARG A 1 152 ? -33.767 -1.745 7.557 1.00 28.67 152 ARG A CA 1
ATOM 1157 C C . ARG A 1 152 ? -32.630 -1.619 6.514 1.00 28.67 152 ARG A C 1
ATOM 1159 O O . ARG A 1 152 ? -31.676 -0.876 6.743 1.00 28.67 152 ARG A O 1
ATOM 1166 N N . PRO A 1 153 ? -32.767 -2.274 5.341 1.00 31.25 153 PRO A N 1
ATOM 1167 C CA . PRO A 1 153 ? -31.673 -2.569 4.406 1.00 31.25 153 PRO A CA 1
ATOM 1168 C C . PRO A 1 153 ? -31.342 -1.447 3.398 1.00 31.25 153 PRO A C 1
ATOM 1170 O O . PRO A 1 153 ? -31.026 -1.728 2.252 1.00 31.25 153 PRO A O 1
ATOM 1173 N N . SER A 1 154 ? -31.381 -0.168 3.782 1.00 35.41 154 SER A N 1
ATOM 1174 C CA . SER A 1 154 ? -31.137 0.946 2.836 1.00 35.41 154 SER A CA 1
ATOM 1175 C C . SER A 1 154 ? -29.935 1.825 3.196 1.00 35.41 154 SER A C 1
ATOM 1177 O O . SER A 1 154 ? -29.880 3.001 2.850 1.00 35.41 154 SER A O 1
ATOM 1179 N N . SER A 1 155 ? -28.968 1.275 3.928 1.00 38.09 155 SER A N 1
ATOM 1180 C CA . SER A 1 155 ? -27.738 1.969 4.312 1.00 38.09 155 SER A CA 1
ATOM 1181 C C . SER A 1 155 ? -26.545 1.368 3.556 1.00 38.09 155 SER A C 1
ATOM 1183 O O . SER A 1 155 ? -26.448 0.142 3.513 1.00 38.09 155 SER A O 1
ATOM 1185 N N . PRO A 1 156 ? -25.585 2.165 3.045 1.00 38.44 156 PRO A N 1
ATOM 1186 C CA . PRO A 1 156 ? -24.327 1.659 2.469 1.00 38.44 156 PRO A CA 1
ATOM 1187 C C . PRO A 1 156 ? -23.562 0.712 3.416 1.00 38.44 156 PRO A C 1
ATOM 1189 O O . PRO A 1 156 ? -22.826 -0.171 2.986 1.00 38.44 156 PRO A O 1
ATOM 1192 N N . PHE A 1 157 ? -23.800 0.839 4.729 1.00 38.72 157 PHE A N 1
ATOM 1193 C CA . PHE A 1 157 ? -23.278 -0.052 5.769 1.00 38.72 157 PHE A CA 1
ATOM 1194 C C . PHE A 1 157 ? -23.933 -1.447 5.793 1.00 38.72 157 PHE A C 1
ATOM 1196 O O . PHE A 1 157 ? -23.378 -2.375 6.379 1.00 38.72 157 PHE A O 1
ATOM 1203 N N . GLY A 1 158 ? -25.132 -1.592 5.226 1.00 34.91 158 GLY A N 1
ATOM 1204 C CA . GLY A 1 158 ? -25.795 -2.872 4.984 1.00 34.91 158 GLY A CA 1
ATOM 1205 C C . GLY A 1 158 ? -25.196 -3.577 3.773 1.00 34.91 158 GLY A C 1
ATOM 1206 O O . GLY A 1 158 ? -24.878 -4.750 3.877 1.00 34.91 158 GLY A O 1
ATOM 1207 N N . ALA A 1 159 ? -24.920 -2.835 2.695 1.00 40.59 159 ALA A N 1
ATOM 1208 C CA . ALA A 1 159 ? -24.307 -3.365 1.479 1.00 40.59 159 ALA A CA 1
ATOM 1209 C C . ALA A 1 159 ? -22.872 -3.871 1.702 1.00 40.59 159 ALA A C 1
ATOM 1211 O O . ALA A 1 159 ? -22.564 -4.965 1.263 1.00 40.59 159 ALA A O 1
ATOM 1212 N N . CYS A 1 160 ? -22.011 -3.167 2.455 1.00 36.91 160 CYS A N 1
ATOM 1213 C CA . CYS A 1 160 ? -20.676 -3.698 2.794 1.00 36.91 160 CYS A CA 1
ATOM 1214 C C . CYS A 1 160 ? -20.727 -4.915 3.732 1.00 36.91 160 CYS A C 1
ATOM 1216 O O . CYS A 1 160 ? -19.870 -5.786 3.634 1.00 36.91 160 CYS A O 1
ATOM 1218 N N . ARG A 1 161 ? -21.715 -4.994 4.637 1.00 39.75 161 ARG A N 1
ATOM 1219 C CA . ARG A 1 161 ? -21.905 -6.170 5.503 1.00 39.75 161 ARG A CA 1
ATOM 1220 C C . ARG A 1 161 ? -22.508 -7.349 4.754 1.00 39.75 161 ARG A C 1
ATOM 1222 O O . ARG A 1 161 ? -22.076 -8.464 4.989 1.00 39.75 161 ARG A O 1
ATOM 1229 N N . GLN A 1 162 ? -23.463 -7.114 3.856 1.00 41.66 162 GLN A N 1
ATOM 1230 C CA . GLN A 1 162 ? -23.994 -8.136 2.958 1.00 41.66 162 GLN A CA 1
ATOM 1231 C C . GLN A 1 162 ? -22.953 -8.559 1.934 1.00 41.66 162 GLN A C 1
ATOM 1233 O O . GLN A 1 162 ? -22.845 -9.744 1.716 1.00 41.66 162 GLN A O 1
ATOM 1238 N N . ALA A 1 163 ? -22.131 -7.666 1.385 1.00 43.34 163 ALA A N 1
ATOM 1239 C CA . ALA A 1 163 ? -20.993 -8.056 0.560 1.00 43.34 163 ALA A CA 1
ATOM 1240 C C . ALA A 1 163 ? -20.003 -8.877 1.397 1.00 43.34 163 ALA A C 1
ATOM 1242 O O . ALA A 1 163 ? -19.729 -10.012 1.062 1.00 43.34 163 ALA A O 1
ATOM 1243 N N . GLY A 1 164 ? -19.558 -8.396 2.561 1.00 39.69 164 GLY A N 1
ATOM 1244 C CA . GLY A 1 164 ? -18.635 -9.150 3.421 1.00 39.69 164 GLY A CA 1
ATOM 1245 C C . GLY A 1 164 ? -19.169 -10.508 3.909 1.00 39.69 164 GLY A C 1
ATOM 1246 O O . GLY A 1 164 ? -18.393 -11.450 4.023 1.00 39.69 164 GLY A O 1
ATOM 1247 N N . ALA A 1 165 ? -20.475 -10.626 4.177 1.00 41.16 165 ALA A N 1
ATOM 1248 C CA . ALA A 1 165 ? -21.114 -11.858 4.650 1.00 41.16 165 ALA A CA 1
ATOM 1249 C C . ALA A 1 165 ? -21.613 -12.780 3.520 1.00 41.16 165 ALA A C 1
ATOM 1251 O O . ALA A 1 165 ? -21.619 -13.992 3.700 1.00 41.16 165 ALA A O 1
ATOM 1252 N N . ALA A 1 166 ? -22.022 -12.239 2.368 1.00 38.56 166 ALA A N 1
ATOM 1253 C CA . ALA A 1 166 ? -22.445 -13.010 1.194 1.00 38.56 166 ALA A CA 1
ATOM 1254 C C . ALA A 1 166 ? -21.263 -13.428 0.314 1.00 38.56 166 ALA A C 1
ATOM 1256 O O . ALA A 1 166 ? -21.379 -14.410 -0.407 1.00 38.56 166 ALA A O 1
ATOM 1257 N N . LEU A 1 167 ? -20.116 -12.741 0.403 1.00 45.38 167 LEU A N 1
ATOM 1258 C CA . LEU A 1 167 ? -18.913 -13.102 -0.348 1.00 45.38 167 LEU A CA 1
ATOM 1259 C C . LEU A 1 167 ? -18.212 -14.351 0.173 1.00 45.38 167 LEU A C 1
ATOM 1261 O O . LEU A 1 167 ? -17.228 -14.743 -0.442 1.00 45.38 167 LEU A O 1
ATOM 1265 N N . GLY A 1 168 ? -18.685 -14.967 1.267 1.00 37.19 168 GLY A N 1
ATOM 1266 C CA . GLY A 1 168 ? -18.294 -16.325 1.639 1.00 37.19 168 GLY A CA 1
ATOM 1267 C C . GLY A 1 168 ? -16.797 -16.592 1.510 1.00 37.19 168 GLY A C 1
ATOM 1268 O O . GLY A 1 168 ? -16.426 -17.684 1.098 1.00 37.19 168 GLY A O 1
ATOM 1269 N N . ILE A 1 169 ? -15.934 -15.621 1.854 1.00 45.88 169 ILE A N 1
ATOM 1270 C CA . ILE A 1 169 ? -14.471 -15.789 1.866 1.00 45.88 169 ILE A CA 1
ATOM 1271 C C . ILE A 1 169 ? -14.112 -16.578 3.135 1.00 45.88 169 ILE A C 1
ATOM 1273 O O . ILE A 1 169 ? -13.310 -16.188 3.978 1.00 45.88 169 ILE A O 1
ATOM 1277 N N . THR A 1 170 ? -14.821 -17.682 3.312 1.00 37.16 170 THR A N 1
ATOM 1278 C CA . THR A 1 170 ? -14.489 -18.807 4.157 1.00 37.16 170 THR A CA 1
ATOM 1279 C C . THR A 1 170 ? -13.787 -19.768 3.215 1.00 37.16 170 THR A C 1
ATOM 1281 O O . THR A 1 170 ? -14.273 -20.013 2.118 1.00 37.16 170 THR A O 1
ATOM 1284 N N . ALA A 1 171 ? -12.620 -20.241 3.638 1.00 37.56 171 ALA A N 1
ATOM 1285 C CA . ALA A 1 171 ? -11.583 -20.968 2.903 1.00 37.56 171 ALA A CA 1
ATOM 1286 C C . ALA A 1 171 ? -11.975 -22.259 2.133 1.00 37.56 171 ALA A C 1
ATOM 1288 O O . ALA A 1 171 ? -11.132 -23.134 1.970 1.00 37.56 171 ALA A O 1
ATOM 1289 N N . CYS A 1 172 ? -13.200 -22.423 1.637 1.00 33.50 172 CYS A N 1
ATOM 1290 C CA . CYS A 1 172 ? -13.646 -23.650 0.989 1.00 33.50 172 CYS A CA 1
ATOM 1291 C C . CYS A 1 172 ? -14.513 -23.348 -0.245 1.00 33.50 172 CYS A C 1
ATOM 1293 O O . CYS A 1 172 ? -15.690 -23.036 -0.101 1.00 33.50 172 CYS A O 1
ATOM 1295 N N . GLY A 1 173 ? -13.951 -23.518 -1.450 1.00 37.94 173 GLY A N 1
ATOM 1296 C CA . GLY A 1 173 ? -14.727 -24.015 -2.599 1.00 37.94 173 GLY A CA 1
ATOM 1297 C C . GLY A 1 173 ? -14.751 -23.204 -3.900 1.00 37.94 173 GLY A C 1
ATOM 1298 O O . GLY A 1 173 ? -14.980 -23.810 -4.941 1.00 37.94 173 GLY A O 1
ATOM 1299 N N . ASN A 1 174 ? -14.498 -21.893 -3.897 1.00 45.41 174 ASN A N 1
ATOM 1300 C CA . ASN A 1 174 ? -14.700 -21.084 -5.112 1.00 45.41 174 ASN A CA 1
ATOM 1301 C C . ASN A 1 174 ? -13.409 -20.965 -5.940 1.00 45.41 174 ASN A C 1
ATOM 1303 O O . ASN A 1 174 ? -12.313 -20.859 -5.386 1.00 45.41 174 ASN A O 1
ATOM 1307 N N . GLY A 1 175 ? -13.532 -20.991 -7.271 1.00 58.00 175 GLY A N 1
ATOM 1308 C CA . GLY A 1 175 ? -12.388 -20.938 -8.186 1.00 58.00 175 GLY A CA 1
ATOM 1309 C C . GLY A 1 175 ? -11.566 -19.650 -8.038 1.00 58.00 175 GLY A C 1
ATOM 1310 O O . GLY A 1 175 ? -12.092 -18.596 -7.686 1.00 58.00 175 GLY A O 1
ATOM 1311 N N . ILE A 1 176 ? -10.267 -19.718 -8.355 1.00 64.75 176 ILE A N 1
ATOM 1312 C CA . ILE A 1 176 ? -9.302 -18.604 -8.230 1.00 64.75 176 ILE A CA 1
ATOM 1313 C C . ILE A 1 176 ? -9.818 -17.307 -8.873 1.00 64.75 176 ILE A C 1
ATOM 1315 O O . ILE A 1 176 ? -9.657 -16.241 -8.286 1.00 64.75 176 ILE A O 1
ATOM 1319 N N . ALA A 1 177 ? -10.444 -17.393 -10.051 1.00 60.66 177 ALA A N 1
ATOM 1320 C CA . ALA A 1 177 ? -10.982 -16.241 -10.778 1.00 60.66 177 ALA A CA 1
ATOM 1321 C C . ALA A 1 177 ? -12.155 -15.563 -10.049 1.00 60.66 177 ALA A C 1
ATOM 1323 O O . ALA A 1 177 ? -12.237 -14.339 -10.000 1.00 60.66 177 ALA A O 1
ATOM 1324 N N . GLU A 1 178 ? -13.032 -16.355 -9.435 1.00 69.75 178 GLU A N 1
ATOM 1325 C CA . GLU A 1 178 ? -14.201 -15.864 -8.705 1.00 69.75 178 GLU A CA 1
ATOM 1326 C C . GLU A 1 178 ? -13.782 -15.122 -7.429 1.00 69.75 178 GLU A C 1
ATOM 1328 O O . GLU A 1 178 ? -14.282 -14.040 -7.128 1.00 69.75 178 GLU A O 1
ATOM 1333 N N . GLN A 1 179 ? -12.779 -15.649 -6.721 1.00 75.75 179 GLN A N 1
ATOM 1334 C CA . GLN A 1 179 ? -12.202 -14.979 -5.555 1.00 75.75 179 GLN A CA 1
ATOM 1335 C C . GLN A 1 179 ? -11.598 -13.610 -5.902 1.00 75.75 179 GLN A C 1
ATOM 1337 O O . GLN A 1 179 ? -11.758 -12.659 -5.135 1.00 75.75 179 GLN A O 1
ATOM 1342 N N . LEU A 1 180 ? -10.908 -13.497 -7.044 1.00 83.19 180 LEU A N 1
ATOM 1343 C CA . LEU A 1 180 ? -10.305 -12.238 -7.495 1.00 83.19 180 LEU A CA 1
ATOM 1344 C C . LEU A 1 180 ? -11.385 -11.182 -7.775 1.00 83.19 180 LEU A C 1
ATOM 1346 O O . LEU A 1 180 ? -11.272 -10.050 -7.303 1.00 83.19 180 LEU A O 1
ATOM 1350 N N . GLU A 1 181 ? -12.458 -11.568 -8.469 1.00 84.75 181 GLU A N 1
ATOM 1351 C CA . GLU A 1 181 ? -13.591 -10.685 -8.773 1.00 84.75 181 GLU A CA 1
ATOM 1352 C C . GLU A 1 181 ? -14.304 -10.209 -7.496 1.00 84.75 181 GLU A C 1
ATOM 1354 O O . GLU A 1 181 ? -14.572 -9.019 -7.327 1.00 84.75 181 GLU A O 1
ATOM 1359 N N . HIS A 1 182 ? -14.530 -11.105 -6.534 1.00 87.44 182 HIS A N 1
ATOM 1360 C CA . HIS A 1 182 ? -15.127 -10.760 -5.242 1.00 87.44 182 HIS A CA 1
ATOM 1361 C C . HIS A 1 182 ? -14.307 -9.732 -4.453 1.00 87.44 182 HIS A C 1
ATOM 1363 O O . HIS A 1 182 ? -14.869 -8.820 -3.837 1.00 87.44 182 HIS A O 1
ATOM 1369 N N . VAL A 1 183 ? -12.975 -9.839 -4.485 1.00 91.62 183 VAL A N 1
ATOM 1370 C CA . VAL A 1 183 ? -12.093 -8.854 -3.843 1.00 91.62 183 VAL A CA 1
ATOM 1371 C C . VAL A 1 183 ? -12.158 -7.512 -4.568 1.00 91.62 183 VAL A C 1
ATOM 1373 O O . VAL A 1 183 ? -12.245 -6.481 -3.901 1.00 91.62 183 VAL A O 1
ATOM 1376 N N . VAL A 1 184 ? -12.182 -7.495 -5.904 1.00 93.12 184 VAL A N 1
ATOM 1377 C CA . VAL A 1 184 ? -12.352 -6.254 -6.683 1.00 93.12 184 VAL A CA 1
ATOM 1378 C C . VAL A 1 184 ? -13.672 -5.565 -6.333 1.00 93.12 184 VAL A C 1
ATOM 1380 O O . VAL A 1 184 ? -13.671 -4.374 -6.017 1.00 93.12 184 VAL A O 1
ATOM 1383 N N . GLN A 1 185 ? -14.781 -6.305 -6.288 1.00 89.81 185 GLN A N 1
ATOM 1384 C CA . GLN A 1 185 ? -16.091 -5.764 -5.911 1.00 89.81 185 GLN A CA 1
ATOM 1385 C C . GLN A 1 185 ? -16.097 -5.220 -4.479 1.00 89.81 185 GLN A C 1
ATOM 1387 O O . GLN A 1 185 ? -16.592 -4.116 -4.230 1.00 89.81 185 GLN A O 1
ATOM 1392 N N . LEU A 1 186 ? -15.505 -5.957 -3.531 1.00 90.88 186 LEU A N 1
ATOM 1393 C CA . LEU A 1 186 ? -15.338 -5.489 -2.156 1.00 90.88 186 LEU A CA 1
ATOM 1394 C C . LEU A 1 186 ? -14.576 -4.159 -2.116 1.00 90.88 186 LEU A C 1
ATOM 1396 O O . LEU A 1 186 ? -15.012 -3.233 -1.428 1.00 90.88 186 LEU A O 1
ATOM 1400 N N . LEU A 1 187 ? -13.458 -4.055 -2.840 1.00 93.12 187 LEU A N 1
ATOM 1401 C CA . LEU A 1 187 ? -12.646 -2.840 -2.907 1.00 93.12 187 LEU A CA 1
ATOM 1402 C C . LEU A 1 187 ? -13.423 -1.678 -3.528 1.00 93.12 187 LEU A C 1
ATOM 1404 O O . LEU A 1 187 ? -13.401 -0.575 -2.978 1.00 93.12 187 LEU A O 1
ATOM 1408 N N . ASP A 1 188 ? -14.172 -1.919 -4.602 1.00 90.06 188 ASP A N 1
ATOM 1409 C CA . ASP A 1 188 ? -14.998 -0.898 -5.243 1.00 90.06 188 ASP A CA 1
ATOM 1410 C C . ASP A 1 188 ? -16.021 -0.313 -4.267 1.00 90.06 188 ASP A C 1
ATOM 1412 O O . ASP A 1 188 ? -16.009 0.903 -4.040 1.00 90.06 188 ASP A O 1
ATOM 1416 N N . TYR A 1 189 ? -16.826 -1.154 -3.609 1.00 88.69 189 TYR A N 1
ATOM 1417 C CA . TYR A 1 189 ? -17.815 -0.698 -2.626 1.00 88.69 189 TYR A CA 1
ATOM 1418 C C . TYR A 1 189 ? -17.171 -0.039 -1.411 1.00 88.69 189 TYR A C 1
ATOM 1420 O O . TYR A 1 189 ? -17.608 1.026 -0.962 1.00 88.69 189 TYR A O 1
ATOM 1428 N N . TRP A 1 190 ? -16.127 -0.659 -0.865 1.00 88.25 190 TRP A N 1
ATOM 1429 C CA . TRP A 1 190 ? -15.481 -0.165 0.342 1.00 88.25 190 TRP A CA 1
ATOM 1430 C C . TRP A 1 190 ? -14.799 1.185 0.104 1.00 88.25 190 TRP A C 1
ATOM 1432 O O . TRP A 1 190 ? -14.856 2.063 0.971 1.00 88.25 190 TRP A O 1
ATOM 1442 N N . SER A 1 191 ? -14.235 1.394 -1.088 1.00 88.56 191 SER A N 1
ATOM 1443 C CA . SER A 1 191 ? -13.560 2.638 -1.455 1.00 88.56 191 SER A CA 1
ATOM 1444 C C . SER A 1 191 ? -14.474 3.861 -1.493 1.00 88.56 191 SER A C 1
ATOM 1446 O O . SER A 1 191 ? -14.010 4.975 -1.252 1.00 88.56 191 SER A O 1
ATOM 1448 N N . LEU A 1 192 ? -15.779 3.673 -1.718 1.00 85.31 192 LEU A N 1
ATOM 1449 C CA . LEU A 1 192 ? -16.775 4.751 -1.660 1.00 85.31 192 LEU A CA 1
ATOM 1450 C C . LEU A 1 192 ? -16.920 5.338 -0.249 1.00 85.31 192 LEU A C 1
ATOM 1452 O O . LEU A 1 192 ? -17.379 6.465 -0.084 1.00 85.31 192 LEU A O 1
ATOM 1456 N N . LEU A 1 193 ? -16.527 4.584 0.781 1.00 80.88 193 LEU A N 1
ATOM 1457 C CA . LEU A 1 193 ? -16.613 5.006 2.180 1.00 80.88 193 LEU A CA 1
ATOM 1458 C C . LEU A 1 193 ? -15.349 5.736 2.655 1.00 80.88 193 LEU A C 1
ATOM 1460 O O . LEU A 1 193 ? -15.296 6.205 3.799 1.00 80.88 193 LEU A O 1
ATOM 1464 N N . TRP A 1 194 ? -14.308 5.814 1.824 1.00 80.81 194 TRP A N 1
ATOM 1465 C CA . TRP A 1 194 ? -13.038 6.415 2.210 1.00 80.81 194 TRP A CA 1
ATOM 1466 C C . TRP A 1 194 ? -13.142 7.940 2.195 1.00 80.81 194 TRP A C 1
ATOM 1468 O O . TRP A 1 194 ? -13.189 8.584 1.155 1.00 80.81 194 TRP A O 1
ATOM 1478 N N . LYS A 1 195 ? -13.130 8.537 3.389 1.00 62.28 195 LYS A N 1
ATOM 1479 C CA . LYS A 1 195 ? -13.236 9.994 3.581 1.00 62.28 195 LYS A CA 1
ATOM 1480 C C . LYS A 1 195 ? -11.928 10.757 3.330 1.00 62.28 195 LYS A C 1
ATOM 1482 O O . LYS A 1 195 ? -11.908 11.980 3.434 1.00 62.28 195 LYS A O 1
ATOM 1487 N N . HIS A 1 196 ? -10.817 10.062 3.086 1.00 57.91 196 HIS A N 1
ATOM 1488 C CA . HIS A 1 196 ? -9.483 10.662 3.043 1.00 57.91 196 HIS A CA 1
ATOM 1489 C C . HIS A 1 196 ? -8.953 10.762 1.612 1.00 57.91 196 HIS A C 1
ATOM 1491 O O . HIS A 1 196 ? -8.795 9.752 0.931 1.00 57.91 196 HIS A O 1
ATOM 1497 N N . ARG A 1 197 ? -8.599 11.981 1.184 1.00 54.94 197 ARG A N 1
ATOM 1498 C CA . ARG A 1 197 ? -7.857 12.223 -0.060 1.00 54.94 197 ARG A CA 1
ATOM 1499 C C . ARG A 1 197 ? -6.368 11.906 0.133 1.00 54.94 197 ARG A C 1
ATOM 1501 O O . ARG A 1 197 ? -5.570 12.822 0.260 1.00 54.94 197 ARG A O 1
ATOM 1508 N N . GLY A 1 198 ? -6.016 10.620 0.173 1.00 56.12 198 GLY A N 1
ATOM 1509 C CA . GLY A 1 198 ? -4.656 10.107 -0.055 1.00 56.12 198 GLY A CA 1
ATOM 1510 C C . GLY A 1 198 ? -3.498 10.623 0.824 1.00 56.12 198 GLY A C 1
ATOM 1511 O O . GLY A 1 198 ? -3.615 11.525 1.645 1.00 56.12 198 GLY A O 1
ATOM 1512 N N . ARG A 1 199 ? -2.317 10.024 0.643 1.00 59.00 199 ARG A N 1
ATOM 1513 C CA . ARG A 1 199 ? -1.010 10.525 1.108 1.00 59.00 199 ARG A CA 1
ATOM 1514 C C . ARG A 1 199 ? -0.279 11.323 0.013 1.00 59.00 199 ARG A C 1
ATOM 1516 O O . ARG A 1 199 ? 0.822 10.949 -0.392 1.00 59.00 199 ARG A O 1
ATOM 1523 N N . SER A 1 200 ? -0.864 12.414 -0.481 1.00 54.84 200 SER A N 1
ATOM 1524 C CA . SER A 1 200 ? -0.275 13.225 -1.569 1.00 54.84 200 SER A CA 1
ATOM 1525 C C . SER A 1 200 ? 1.136 13.744 -1.253 1.00 54.84 200 SER A C 1
ATOM 1527 O O . SER A 1 200 ? 1.981 13.795 -2.137 1.00 54.84 200 SER A O 1
ATOM 1529 N N . ARG A 1 201 ? 1.438 14.053 0.017 1.00 51.75 201 ARG A N 1
ATOM 1530 C CA . ARG A 1 201 ? 2.781 14.499 0.443 1.00 51.75 201 ARG A CA 1
ATOM 1531 C C . ARG A 1 201 ? 3.842 13.397 0.452 1.00 51.75 201 ARG A C 1
ATOM 1533 O O . ARG A 1 201 ? 5.019 13.711 0.355 1.00 51.75 201 ARG A O 1
ATOM 1540 N N . ALA A 1 202 ? 3.443 12.139 0.644 1.00 55.56 202 ALA A N 1
ATOM 1541 C CA . ALA A 1 202 ? 4.387 11.026 0.769 1.00 55.56 202 ALA A CA 1
ATOM 1542 C C . ALA A 1 202 ? 4.617 10.299 -0.562 1.00 55.56 202 ALA A C 1
ATOM 1544 O O . ALA A 1 202 ? 5.693 9.756 -0.765 1.00 55.56 202 ALA A O 1
ATOM 1545 N N . ILE A 1 203 ? 3.609 10.284 -1.441 1.00 60.38 203 ILE A N 1
ATOM 1546 C CA . ILE A 1 203 ? 3.621 9.514 -2.697 1.00 60.38 203 ILE A CA 1
ATOM 1547 C C . ILE A 1 203 ? 3.614 10.445 -3.929 1.00 60.38 203 ILE A C 1
ATOM 1549 O O . ILE A 1 203 ? 3.978 10.032 -5.021 1.00 60.38 203 ILE A O 1
ATOM 1553 N N . GLY A 1 204 ? 3.268 11.725 -3.757 1.00 58.97 204 GLY A N 1
ATOM 1554 C CA . GLY A 1 204 ? 3.183 12.717 -4.830 1.00 58.97 204 GLY A CA 1
ATOM 1555 C C . GLY A 1 204 ? 1.743 12.969 -5.307 1.00 58.97 204 GLY A C 1
ATOM 1556 O O . GLY A 1 204 ? 0.868 12.107 -5.160 1.00 58.97 204 GLY A O 1
ATOM 1557 N N . PRO A 1 205 ? 1.448 14.168 -5.842 1.00 63.72 205 PRO A N 1
ATOM 1558 C CA . PRO A 1 205 ? 0.143 14.474 -6.423 1.00 63.72 205 PRO A CA 1
ATOM 1559 C C . PRO A 1 205 ? -0.099 13.641 -7.692 1.00 63.72 205 PRO A C 1
ATOM 1561 O O . PRO A 1 205 ? 0.812 13.436 -8.486 1.00 63.72 205 PRO A O 1
ATOM 1564 N N . GLY A 1 206 ? -1.331 13.161 -7.888 1.00 76.50 206 GLY A N 1
ATOM 1565 C CA . GLY A 1 206 ? -1.713 12.382 -9.076 1.00 76.50 206 GLY A CA 1
ATOM 1566 C C . GLY A 1 206 ? -1.180 10.944 -9.123 1.00 76.50 206 GLY A C 1
ATOM 1567 O O . GLY A 1 206 ? -1.427 10.245 -10.101 1.00 76.50 206 GLY A O 1
ATOM 1568 N N . ALA A 1 207 ? -0.494 10.485 -8.072 1.00 79.50 207 ALA A N 1
ATOM 1569 C CA . ALA A 1 207 ? 0.112 9.156 -8.019 1.00 79.50 207 ALA A CA 1
ATOM 1570 C C . ALA A 1 207 ? -0.894 8.000 -7.846 1.00 79.50 207 ALA A C 1
ATOM 1572 O O . ALA A 1 207 ? -0.494 6.842 -7.837 1.00 79.50 207 ALA A O 1
ATOM 1573 N N . TYR A 1 208 ? -2.179 8.290 -7.652 1.00 86.81 208 TYR A N 1
ATOM 1574 C CA . TYR A 1 208 ? -3.291 7.335 -7.621 1.00 86.81 208 TYR A CA 1
ATOM 1575 C C . TYR A 1 208 ? -4.612 8.108 -7.631 1.00 86.81 208 TYR A C 1
ATOM 1577 O O . TYR A 1 208 ? -4.656 9.298 -7.299 1.00 86.81 208 TYR A O 1
ATOM 1585 N N . GLU A 1 209 ? -5.704 7.415 -7.933 1.00 88.06 209 GLU A N 1
ATOM 1586 C CA . GLU A 1 209 ? -7.061 7.959 -7.830 1.00 88.06 209 GLU A CA 1
ATOM 1587 C C . GLU A 1 209 ? -7.667 7.747 -6.437 1.00 88.06 209 GLU A C 1
ATOM 1589 O O . GLU A 1 209 ? -8.322 8.639 -5.893 1.00 88.06 209 GLU A O 1
ATOM 1594 N N . LYS A 1 210 ? -7.418 6.584 -5.819 1.00 89.81 210 LYS A N 1
ATOM 1595 C CA . LYS A 1 210 ? -7.826 6.284 -4.435 1.00 89.81 210 LYS A CA 1
ATOM 1596 C C . LYS A 1 210 ? -6.692 5.604 -3.680 1.00 89.81 210 LYS A C 1
ATOM 1598 O O . LYS A 1 210 ? -5.916 4.853 -4.261 1.00 89.81 210 LYS A O 1
ATOM 1603 N N . TYR A 1 211 ? -6.615 5.853 -2.376 1.00 89.44 211 TYR A N 1
ATOM 1604 C CA . TYR A 1 211 ? -5.596 5.270 -1.508 1.00 89.44 211 TYR A CA 1
ATOM 1605 C C . TYR A 1 211 ? -6.129 5.079 -0.093 1.00 89.44 211 TYR A C 1
ATOM 1607 O O . TYR A 1 211 ? -6.676 6.015 0.500 1.00 89.44 211 TYR A O 1
ATOM 1615 N N . CYS A 1 212 ? -5.874 3.913 0.490 1.00 90.56 212 CYS A N 1
ATOM 1616 C CA . CYS A 1 212 ? -5.946 3.729 1.930 1.00 90.56 212 CYS A CA 1
ATOM 1617 C C . CYS A 1 212 ? -4.781 2.873 2.444 1.00 90.56 212 CYS A C 1
ATOM 1619 O O . CYS A 1 212 ? -4.096 2.179 1.695 1.00 90.56 212 CYS A O 1
ATOM 1621 N N . THR A 1 213 ? -4.540 2.950 3.751 1.00 91.94 213 THR A N 1
ATOM 1622 C CA . THR A 1 213 ? -3.611 2.058 4.451 1.00 91.94 213 THR A CA 1
ATOM 1623 C C . THR A 1 213 ? -4.409 1.248 5.459 1.00 91.94 213 THR A C 1
ATOM 1625 O O . THR A 1 213 ? -5.153 1.834 6.245 1.00 91.94 213 THR A O 1
ATOM 1628 N N . LEU A 1 214 ? -4.224 -0.064 5.480 1.00 95.25 214 LEU A N 1
ATOM 1629 C CA . LEU A 1 214 ? -4.658 -0.960 6.544 1.00 95.25 214 LEU A CA 1
ATOM 1630 C C . LEU A 1 214 ? -3.471 -1.316 7.443 1.00 95.25 214 LEU A C 1
ATOM 1632 O O . LEU A 1 214 ? -2.324 -1.314 7.005 1.00 95.25 214 LEU A O 1
ATOM 1636 N N . GLY A 1 215 ? -3.766 -1.657 8.690 1.00 96.69 215 GLY A N 1
ATOM 1637 C CA . GLY A 1 215 ? -2.806 -2.154 9.663 1.00 96.69 215 GLY A CA 1
ATOM 1638 C C . GLY A 1 215 ? -2.039 -1.053 10.388 1.00 96.69 215 GLY A C 1
ATOM 1639 O O . GLY A 1 215 ? -2.556 0.047 10.619 1.00 96.69 215 GLY A O 1
ATOM 1640 N N . LEU A 1 216 ? -0.812 -1.380 10.782 1.00 96.31 216 LEU A N 1
ATOM 1641 C CA . LEU A 1 216 ? 0.062 -0.518 11.565 1.00 96.31 216 LEU A CA 1
ATOM 1642 C C . LEU A 1 216 ? 0.503 0.707 10.752 1.00 96.31 216 LEU A C 1
ATOM 1644 O O . LEU A 1 216 ? 0.780 0.627 9.555 1.00 96.31 216 LEU A O 1
ATOM 1648 N N . PHE A 1 217 ? 0.632 1.854 11.406 1.00 91.56 217 PHE A N 1
ATOM 1649 C CA . PHE A 1 217 ? 1.332 3.011 10.864 1.00 91.56 217 PHE A CA 1
ATOM 1650 C C . PHE A 1 217 ? 2.262 3.614 11.916 1.00 91.56 217 PHE A C 1
ATOM 1652 O O . PHE A 1 217 ? 2.067 3.440 13.118 1.00 91.56 217 PHE A O 1
ATOM 1659 N N . GLY A 1 218 ? 3.263 4.358 11.447 1.00 85.88 218 GLY A N 1
ATOM 1660 C CA . GLY A 1 218 ? 4.099 5.208 12.286 1.00 85.88 218 GLY A CA 1
ATOM 1661 C C . GLY A 1 218 ? 4.150 6.628 11.737 1.00 85.88 218 GLY A C 1
ATOM 1662 O O . GLY A 1 218 ? 4.300 6.817 10.529 1.00 85.88 218 GLY A O 1
ATOM 1663 N N . HIS A 1 219 ? 4.025 7.622 12.613 1.00 79.56 219 HIS A N 1
ATOM 1664 C CA . HIS A 1 219 ? 4.192 9.032 12.266 1.00 79.56 219 HIS A CA 1
ATOM 1665 C C . HIS A 1 219 ? 4.687 9.821 13.481 1.00 79.56 219 HIS A C 1
ATOM 1667 O O . HIS A 1 219 ? 4.128 9.690 14.566 1.00 79.56 219 HIS A O 1
ATOM 1673 N N . GLY A 1 220 ? 5.736 10.634 13.312 1.00 77.69 220 GLY A N 1
ATOM 1674 C CA . GLY A 1 220 ? 6.251 11.495 14.386 1.00 77.69 220 GLY A CA 1
ATOM 1675 C C . GLY A 1 220 ? 6.673 10.736 15.651 1.00 77.69 220 GLY A C 1
ATOM 1676 O O . GLY A 1 220 ? 6.409 11.193 16.754 1.00 77.69 220 GLY A O 1
ATOM 1677 N N . GLY A 1 221 ? 7.252 9.539 15.502 1.00 78.12 221 GLY A N 1
ATOM 1678 C CA . GLY A 1 221 ? 7.656 8.676 16.623 1.00 78.12 221 GLY A CA 1
ATOM 1679 C C . GLY A 1 221 ? 6.536 7.807 17.210 1.00 78.12 221 GLY A C 1
ATOM 1680 O O . GLY A 1 221 ? 6.830 6.754 17.773 1.00 78.12 221 GLY A O 1
ATOM 1681 N N . ILE A 1 222 ? 5.270 8.168 16.994 1.00 82.44 222 ILE A N 1
ATOM 1682 C CA . ILE A 1 222 ? 4.095 7.440 17.492 1.00 82.44 222 ILE A CA 1
ATOM 1683 C C . ILE A 1 222 ? 3.714 6.313 16.523 1.00 82.44 222 ILE A C 1
ATOM 1685 O O . ILE A 1 222 ? 3.847 6.459 15.303 1.00 82.44 222 ILE A O 1
ATOM 1689 N N . THR A 1 223 ? 3.231 5.196 17.067 1.00 91.12 223 THR A N 1
ATOM 1690 C CA . THR A 1 223 ? 2.642 4.072 16.325 1.00 91.12 223 THR A CA 1
ATOM 1691 C C . THR A 1 223 ? 1.134 3.990 16.568 1.00 91.12 223 THR A C 1
ATOM 1693 O O . THR A 1 223 ? 0.634 4.430 17.603 1.00 91.12 223 THR A O 1
ATOM 1696 N N . GLY A 1 224 ? 0.387 3.439 15.613 1.00 92.50 224 GLY A N 1
ATOM 1697 C CA . GLY A 1 224 ? -1.052 3.228 15.767 1.00 92.50 224 GLY A CA 1
ATOM 1698 C C . GLY A 1 224 ? -1.644 2.324 14.694 1.00 92.50 224 GLY A C 1
ATOM 1699 O O . GLY A 1 224 ? -0.987 2.003 13.707 1.00 92.50 224 GLY A O 1
ATOM 1700 N N . ILE A 1 225 ? -2.905 1.933 14.880 1.00 93.31 225 ILE A N 1
ATOM 1701 C CA . ILE A 1 225 ? -3.670 1.167 13.891 1.00 93.31 225 ILE A CA 1
ATOM 1702 C C . ILE A 1 225 ? -4.479 2.127 13.024 1.00 93.31 225 ILE A C 1
ATOM 1704 O O . ILE A 1 225 ? -5.143 3.040 13.527 1.00 93.31 225 ILE A O 1
ATOM 1708 N N . SER A 1 226 ? -4.410 1.943 11.708 1.00 92.31 226 SER A N 1
ATOM 1709 C CA . SER A 1 226 ? -5.122 2.787 10.754 1.00 92.31 226 SER A CA 1
ATOM 1710 C C . SER A 1 226 ? -6.623 2.819 11.039 1.00 92.31 226 SER A C 1
ATOM 1712 O O . SER A 1 226 ? -7.260 1.788 11.246 1.00 92.31 226 SER A O 1
ATOM 1714 N N . LYS A 1 227 ? -7.231 4.006 10.940 1.00 89.06 227 LYS A N 1
ATOM 1715 C CA . LYS A 1 227 ? -8.690 4.169 11.063 1.00 89.06 227 LYS A CA 1
ATOM 1716 C C . LYS A 1 227 ? -9.465 3.369 10.013 1.00 89.06 227 LYS A C 1
ATOM 1718 O O . LYS A 1 227 ? -10.614 3.015 10.262 1.00 89.06 227 LYS A O 1
ATOM 1723 N N . ALA A 1 228 ? -8.852 3.068 8.865 1.00 88.25 228 ALA A N 1
ATOM 1724 C CA . ALA A 1 228 ? -9.468 2.241 7.828 1.00 88.25 228 ALA A CA 1
ATOM 1725 C C . ALA A 1 228 ? -9.751 0.806 8.317 1.00 88.25 228 ALA A C 1
ATOM 1727 O O . ALA A 1 228 ? -10.732 0.205 7.888 1.00 88.25 228 ALA A O 1
ATOM 1728 N N . CYS A 1 229 ? -8.988 0.309 9.300 1.00 88.44 229 CYS A N 1
ATOM 1729 C CA . CYS A 1 229 ? -9.258 -0.964 9.977 1.00 88.44 229 CYS A CA 1
ATOM 1730 C C . CYS A 1 229 ? -10.544 -0.964 10.816 1.00 88.44 229 CYS A C 1
ATOM 1732 O O . CYS A 1 229 ? -10.959 -2.019 11.288 1.00 88.44 229 CYS A O 1
ATOM 1734 N N . GLY A 1 230 ? -11.199 0.191 10.998 1.00 86.38 230 GLY A N 1
ATOM 1735 C CA . GLY A 1 230 ? -12.516 0.266 11.628 1.00 86.38 230 GLY A CA 1
ATOM 1736 C C . GLY A 1 230 ? -13.597 -0.509 10.865 1.00 86.38 230 GLY A C 1
ATOM 1737 O O . GLY A 1 230 ? -14.571 -0.935 11.477 1.00 86.38 230 GLY A O 1
ATOM 1738 N N . GLN A 1 231 ? -13.407 -0.741 9.559 1.00 85.69 231 GLN A N 1
ATOM 1739 C CA . GLN A 1 231 ? -14.213 -1.676 8.767 1.00 85.69 231 GLN A CA 1
ATOM 1740 C C . GLN A 1 231 ? -13.601 -3.078 8.870 1.00 85.69 231 GLN A C 1
ATOM 1742 O O . GLN A 1 231 ? -12.856 -3.521 7.992 1.00 85.69 231 GLN A O 1
ATOM 1747 N N . ARG A 1 232 ? -13.858 -3.737 10.004 1.00 87.81 232 ARG A N 1
ATOM 1748 C CA . ARG A 1 232 ? -13.133 -4.940 10.437 1.00 87.81 232 ARG A CA 1
ATOM 1749 C C . ARG A 1 232 ? -13.284 -6.103 9.462 1.00 87.81 232 ARG A C 1
ATOM 1751 O O . ARG A 1 232 ? -12.296 -6.764 9.164 1.00 87.81 232 ARG A O 1
ATOM 1758 N N . GLU A 1 233 ? -14.487 -6.317 8.941 1.00 85.62 233 GLU A N 1
ATOM 1759 C CA . GLU A 1 233 ? -14.805 -7.414 8.026 1.00 85.62 233 GLU A CA 1
ATOM 1760 C C . GLU A 1 233 ? -14.078 -7.252 6.686 1.00 85.62 233 GLU A C 1
ATOM 1762 O O . GLU A 1 233 ? -13.438 -8.188 6.221 1.00 85.62 233 GLU A O 1
ATOM 1767 N N . ALA A 1 234 ? -14.090 -6.045 6.107 1.00 87.38 234 ALA A N 1
ATOM 1768 C CA . ALA A 1 234 ? -13.367 -5.756 4.867 1.00 87.38 234 ALA A CA 1
ATOM 1769 C C . ALA A 1 234 ? -11.848 -5.918 5.049 1.00 87.38 234 ALA A C 1
ATOM 1771 O O . ALA A 1 234 ? -11.178 -6.526 4.218 1.00 87.38 234 ALA A O 1
ATOM 1772 N N . CYS A 1 235 ? -11.307 -5.427 6.169 1.00 91.31 235 CYS A N 1
ATOM 1773 C CA . CYS A 1 235 ? -9.893 -5.591 6.503 1.00 91.31 235 CYS A CA 1
ATOM 1774 C C . CYS A 1 235 ? -9.506 -7.074 6.656 1.00 91.31 235 CYS A C 1
ATOM 1776 O O . CYS A 1 235 ? -8.485 -7.502 6.118 1.00 91.31 235 CYS A O 1
ATOM 1778 N N . ALA A 1 236 ? -10.318 -7.860 7.369 1.00 90.00 236 ALA A N 1
ATOM 1779 C CA . ALA A 1 236 ? -10.072 -9.284 7.587 1.00 90.00 236 ALA A CA 1
ATOM 1780 C C . ALA A 1 236 ? -10.178 -10.099 6.288 1.00 90.00 236 ALA A C 1
ATOM 1782 O O . ALA A 1 236 ? -9.349 -10.980 6.064 1.00 90.00 236 ALA A O 1
ATOM 1783 N N . ALA A 1 237 ? -11.142 -9.772 5.421 1.00 89.19 237 ALA A N 1
ATOM 1784 C CA . ALA A 1 237 ? -11.311 -10.386 4.105 1.00 89.19 237 ALA A CA 1
ATOM 1785 C C . ALA A 1 237 ? -10.094 -10.151 3.197 1.00 89.19 237 ALA A C 1
ATOM 1787 O O . ALA A 1 237 ? -9.572 -11.097 2.612 1.00 89.19 237 ALA A O 1
ATOM 1788 N N . ILE A 1 238 ? -9.587 -8.913 3.137 1.00 94.31 238 ILE A N 1
ATOM 1789 C CA . ILE A 1 238 ? -8.382 -8.587 2.358 1.00 94.31 238 ILE A CA 1
ATOM 1790 C C . ILE A 1 238 ? -7.160 -9.339 2.902 1.00 94.31 238 ILE A C 1
ATOM 1792 O O . ILE A 1 238 ? -6.387 -9.892 2.124 1.00 94.31 238 ILE A O 1
ATOM 1796 N N . ASN A 1 239 ? -6.986 -9.408 4.227 1.00 95.38 239 ASN A N 1
ATOM 1797 C CA . ASN A 1 239 ? -5.905 -10.202 4.821 1.00 95.38 239 ASN A CA 1
ATOM 1798 C C . ASN A 1 239 ? -6.043 -11.699 4.518 1.00 95.38 239 ASN A C 1
ATOM 1800 O O . ASN A 1 239 ? -5.040 -12.346 4.235 1.00 95.38 239 ASN A O 1
ATOM 1804 N N . ALA A 1 240 ? -7.258 -12.255 4.576 1.00 92.75 240 ALA A N 1
ATOM 1805 C CA . ALA A 1 240 ? -7.501 -13.659 4.248 1.00 92.75 240 ALA A CA 1
ATOM 1806 C C . ALA A 1 240 ? -7.123 -13.960 2.792 1.00 92.75 240 ALA A C 1
ATOM 1808 O O . ALA A 1 240 ? -6.376 -14.904 2.544 1.00 92.75 240 ALA A O 1
ATOM 1809 N N . PHE A 1 241 ? -7.551 -13.104 1.862 1.00 94.75 241 PHE A N 1
ATOM 1810 C CA . PHE A 1 241 ? -7.166 -13.183 0.456 1.00 94.75 241 PHE A CA 1
ATOM 1811 C C . PHE A 1 241 ? -5.642 -13.116 0.266 1.00 94.75 241 PHE A C 1
ATOM 1813 O O . PHE A 1 241 ? -5.059 -13.961 -0.405 1.00 94.75 241 PHE A O 1
ATOM 1820 N N . LEU A 1 242 ? -4.961 -12.156 0.896 1.00 95.81 242 LEU A N 1
ATOM 1821 C CA . LEU A 1 242 ? -3.506 -12.039 0.767 1.00 95.81 242 LEU A CA 1
ATOM 1822 C C . LEU A 1 242 ? -2.761 -13.224 1.396 1.00 95.81 242 LEU A C 1
ATOM 1824 O O . LEU A 1 242 ? -1.721 -13.615 0.880 1.00 95.81 242 LEU A O 1
ATOM 1828 N N . LYS A 1 243 ? -3.270 -13.822 2.479 1.00 94.69 243 LYS A N 1
ATOM 1829 C CA . LYS A 1 243 ? -2.674 -15.024 3.093 1.00 94.69 243 LYS A CA 1
ATOM 1830 C C . LYS A 1 243 ? -2.771 -16.255 2.199 1.00 94.69 243 LYS A C 1
ATOM 1832 O O . LYS A 1 243 ? -1.850 -17.063 2.211 1.00 94.69 243 LYS A O 1
ATOM 1837 N N . ASP A 1 244 ? -3.855 -16.376 1.441 1.00 92.38 244 ASP A N 1
ATOM 1838 C CA . ASP A 1 244 ? -4.009 -17.414 0.421 1.00 92.38 244 ASP A CA 1
ATOM 1839 C C . ASP A 1 244 ? -2.977 -17.239 -0.707 1.00 92.38 244 ASP A C 1
ATOM 1841 O O . ASP A 1 244 ? -2.300 -18.190 -1.088 1.00 92.38 244 ASP A O 1
ATOM 1845 N N . ARG A 1 245 ? -2.764 -15.998 -1.169 1.00 93.06 245 ARG A N 1
ATOM 1846 C CA . ARG A 1 245 ? -1.805 -15.694 -2.252 1.00 93.06 245 ARG A CA 1
ATOM 1847 C C . ARG A 1 245 ? -0.346 -15.666 -1.827 1.00 93.06 245 ARG A C 1
ATOM 1849 O O . ARG A 1 245 ? 0.538 -15.936 -2.634 1.00 93.06 245 ARG A O 1
ATOM 1856 N N . PHE A 1 246 ? -0.083 -15.386 -0.560 1.00 94.81 246 PHE A N 1
ATOM 1857 C CA . PHE A 1 246 ? 1.256 -15.334 0.010 1.00 94.81 246 PHE A CA 1
ATOM 1858 C C . PHE A 1 246 ? 1.341 -16.259 1.232 1.00 94.81 246 PHE A C 1
ATOM 1860 O O . PHE A 1 246 ? 1.476 -15.781 2.366 1.00 94.81 246 PHE A O 1
ATOM 1867 N N . PRO A 1 247 ? 1.277 -17.590 1.030 1.00 93.25 247 PRO A N 1
ATOM 1868 C CA . PRO A 1 247 ? 1.320 -18.540 2.130 1.00 93.25 247 PRO A CA 1
ATOM 1869 C C . PRO A 1 247 ? 2.643 -18.413 2.892 1.00 93.25 247 PRO A C 1
ATOM 1871 O O . PRO A 1 247 ? 3.711 -18.225 2.307 1.00 93.25 247 PRO A O 1
ATOM 1874 N N . ASN A 1 248 ? 2.572 -18.516 4.221 1.00 92.62 248 ASN A N 1
ATOM 1875 C CA . ASN A 1 248 ? 3.717 -18.427 5.139 1.00 92.62 248 ASN A CA 1
ATOM 1876 C C . ASN A 1 248 ? 4.477 -17.087 5.115 1.00 92.62 248 ASN A C 1
ATOM 1878 O O . ASN A 1 248 ? 5.590 -16.993 5.636 1.00 92.62 248 ASN A O 1
ATOM 1882 N N . ARG A 1 249 ? 3.907 -16.041 4.510 1.00 96.81 249 ARG A N 1
ATOM 1883 C CA . ARG A 1 249 ? 4.475 -14.689 4.526 1.00 96.81 249 ARG A CA 1
ATOM 1884 C C . ARG A 1 249 ? 3.893 -13.858 5.666 1.00 96.81 249 ARG A C 1
ATOM 1886 O O . ARG A 1 249 ? 2.870 -14.215 6.247 1.00 96.81 249 ARG A O 1
ATOM 1893 N N . THR A 1 250 ? 4.576 -12.766 6.008 1.00 97.69 250 THR A N 1
ATOM 1894 C CA . THR A 1 250 ? 4.223 -11.928 7.161 1.00 97.69 250 THR A CA 1
ATOM 1895 C C . THR A 1 250 ? 4.198 -10.451 6.803 1.00 97.69 250 THR A C 1
ATOM 1897 O O . THR A 1 250 ? 5.002 -9.977 6.002 1.00 97.69 250 THR A O 1
ATOM 1900 N N . TRP A 1 251 ? 3.264 -9.713 7.396 1.00 98.38 251 TRP A N 1
ATOM 1901 C CA . TRP A 1 251 ? 3.140 -8.266 7.240 1.00 98.38 251 TRP A CA 1
ATOM 1902 C C . TRP A 1 251 ? 2.316 -7.671 8.378 1.00 98.38 251 TRP A C 1
ATOM 1904 O O . TRP A 1 251 ? 1.557 -8.358 9.063 1.00 98.38 251 TRP A O 1
ATOM 1914 N N . THR A 1 252 ? 2.442 -6.359 8.564 1.00 98.12 252 THR A N 1
ATOM 1915 C CA . THR A 1 252 ? 1.675 -5.619 9.583 1.00 98.12 252 THR A CA 1
ATOM 1916 C C . THR A 1 252 ? 0.855 -4.474 9.003 1.00 98.12 252 THR A C 1
ATOM 1918 O O . THR A 1 252 ? 0.026 -3.894 9.705 1.00 98.12 252 THR A O 1
ATOM 1921 N N . SER A 1 253 ? 1.037 -4.181 7.715 1.00 98.25 253 SER A N 1
ATOM 1922 C CA . SER A 1 253 ? 0.357 -3.108 7.000 1.00 98.25 253 SER A CA 1
ATOM 1923 C C . SER A 1 253 ? 0.035 -3.532 5.570 1.00 98.25 253 SER A C 1
ATOM 1925 O O . SER A 1 253 ? 0.735 -4.360 4.994 1.00 98.25 253 SER A O 1
ATOM 1927 N N . ILE A 1 254 ? -1.012 -2.950 4.984 1.00 98.25 254 ILE A N 1
ATOM 1928 C CA . ILE A 1 254 ? -1.344 -3.102 3.559 1.00 98.25 254 ILE A CA 1
ATOM 1929 C C . ILE A 1 254 ? -1.646 -1.721 2.984 1.00 98.25 254 ILE A C 1
ATOM 1931 O O . ILE A 1 254 ? -2.490 -0.996 3.513 1.00 98.25 254 ILE A O 1
ATOM 1935 N N . ALA A 1 255 ? -0.975 -1.345 1.903 1.00 95.88 255 ALA A N 1
ATOM 1936 C CA . ALA A 1 255 ? -1.365 -0.214 1.077 1.00 95.88 255 ALA A CA 1
ATOM 1937 C C . ALA A 1 255 ? -2.354 -0.701 0.012 1.00 95.88 255 ALA A C 1
ATOM 1939 O O . ALA A 1 255 ? -2.096 -1.692 -0.668 1.00 95.88 255 ALA A O 1
ATOM 1940 N N . VAL A 1 256 ? -3.482 -0.006 -0.114 1.00 95.81 256 VAL A N 1
ATOM 1941 C CA . VAL A 1 256 ? -4.545 -0.319 -1.074 1.00 95.81 256 VAL A CA 1
ATOM 1942 C C . VAL A 1 256 ? -4.716 0.888 -1.981 1.00 95.81 256 VAL A C 1
ATOM 1944 O O . VAL A 1 256 ? -5.056 1.974 -1.500 1.00 95.81 256 VAL A O 1
ATOM 1947 N N . LEU A 1 257 ? -4.461 0.715 -3.274 1.00 94.94 257 LEU A N 1
ATOM 1948 C CA . LEU A 1 257 ? -4.419 1.802 -4.247 1.00 94.94 257 LEU A CA 1
ATOM 1949 C C . LEU A 1 257 ? -5.318 1.505 -5.440 1.00 94.94 257 LEU A C 1
ATOM 1951 O O . LEU A 1 257 ? -5.351 0.376 -5.918 1.00 94.94 257 LEU A O 1
ATOM 1955 N N . TYR A 1 258 ? -5.990 2.536 -5.941 1.00 95.38 258 TYR A N 1
ATOM 1956 C CA . TYR A 1 258 ? -6.726 2.497 -7.202 1.00 95.38 258 TYR A CA 1
ATOM 1957 C C . TYR A 1 258 ? -6.005 3.349 -8.246 1.00 95.38 258 TYR A C 1
ATOM 1959 O O . TYR A 1 258 ? -5.722 4.525 -7.982 1.00 95.38 258 TYR A O 1
ATOM 1967 N N . ASN A 1 259 ? -5.719 2.748 -9.401 1.00 95.44 259 ASN A N 1
ATOM 1968 C CA . ASN A 1 259 ? -5.000 3.316 -10.543 1.00 95.44 259 ASN A CA 1
ATOM 1969 C C . ASN A 1 259 ? -3.678 4.022 -10.166 1.00 95.44 259 ASN A C 1
ATOM 1971 O O . ASN A 1 259 ? -3.529 5.231 -10.379 1.00 95.44 259 ASN A O 1
ATOM 1975 N N . PRO A 1 260 ? -2.714 3.309 -9.550 1.00 94.69 260 PRO A N 1
ATOM 1976 C CA . PRO A 1 260 ? -1.479 3.909 -9.052 1.00 94.69 260 PRO A CA 1
ATOM 1977 C C . PRO A 1 260 ? -0.487 4.298 -10.164 1.00 94.69 260 PRO A C 1
ATOM 1979 O O . PRO A 1 260 ? -0.011 3.465 -10.925 1.00 94.69 260 PRO A O 1
ATOM 1982 N N . LYS A 1 261 ? -0.088 5.568 -10.200 1.00 92.81 261 LYS A N 1
ATOM 1983 C CA . LYS A 1 261 ? 0.927 6.151 -11.094 1.00 92.81 261 LYS A CA 1
ATOM 1984 C C . LYS A 1 261 ? 2.191 6.485 -10.304 1.00 92.81 261 LYS A C 1
ATOM 1986 O O . LYS A 1 261 ? 2.506 7.652 -10.074 1.00 92.81 261 LYS A O 1
ATOM 1991 N N . ILE A 1 262 ? 2.873 5.451 -9.815 1.00 90.69 262 ILE A N 1
ATOM 1992 C CA . ILE A 1 262 ? 4.027 5.608 -8.922 1.00 90.69 262 ILE A CA 1
ATOM 1993 C C . ILE A 1 262 ? 5.326 5.435 -9.713 1.00 90.69 262 ILE A C 1
ATOM 1995 O O . ILE A 1 262 ? 5.617 4.352 -10.218 1.00 90.69 262 ILE A O 1
ATOM 1999 N N . GLY A 1 263 ? 6.101 6.519 -9.802 1.00 92.56 263 GLY A N 1
ATOM 2000 C CA . GLY A 1 263 ? 7.419 6.521 -10.434 1.00 92.56 263 GLY A CA 1
ATOM 2001 C C . GLY A 1 263 ? 8.505 5.860 -9.580 1.00 92.56 263 GLY A C 1
ATOM 2002 O O . GLY A 1 263 ? 8.240 5.274 -8.531 1.00 92.56 263 GLY A O 1
ATOM 2003 N N . LEU A 1 264 ? 9.751 5.977 -10.031 1.00 94.62 264 LEU A N 1
ATOM 2004 C CA . LEU A 1 264 ? 10.916 5.368 -9.392 1.00 94.62 264 LEU A CA 1
ATOM 2005 C C . LEU A 1 264 ? 11.108 5.840 -7.941 1.00 94.62 264 LEU A C 1
ATOM 2007 O O . LEU A 1 264 ? 11.377 7.016 -7.689 1.00 94.62 264 LEU A O 1
ATOM 2011 N N . HIS A 1 265 ? 10.997 4.921 -6.982 1.00 94.25 265 HIS A N 1
ATOM 2012 C CA . HIS A 1 265 ? 11.097 5.220 -5.551 1.00 94.25 265 HIS A CA 1
ATOM 2013 C C . HIS A 1 265 ? 11.641 4.036 -4.741 1.00 94.25 265 HIS A C 1
ATOM 2015 O O . HIS A 1 265 ? 11.908 2.964 -5.280 1.00 94.25 265 HIS A O 1
ATOM 2021 N N . ARG A 1 266 ? 11.842 4.265 -3.437 1.00 94.56 266 ARG A N 1
ATOM 2022 C CA . ARG A 1 266 ? 12.218 3.253 -2.440 1.00 94.56 266 ARG A CA 1
ATOM 2023 C C . ARG A 1 266 ? 11.385 3.435 -1.185 1.00 94.56 266 ARG A C 1
ATOM 2025 O O . ARG A 1 266 ? 11.278 4.554 -0.672 1.00 94.56 266 ARG A O 1
ATOM 2032 N N . ASP A 1 267 ? 10.950 2.331 -0.606 1.00 94.38 267 ASP A N 1
ATOM 2033 C CA . ASP A 1 267 ? 10.246 2.318 0.669 1.00 94.38 267 ASP A CA 1
ATOM 2034 C C . ASP A 1 267 ? 11.236 2.280 1.836 1.00 94.38 267 ASP A C 1
ATOM 2036 O O . ASP A 1 267 ? 11.345 1.318 2.598 1.00 94.38 267 ASP A O 1
ATOM 2040 N N . VAL A 1 268 ? 11.986 3.368 2.010 1.00 91.56 268 VAL A N 1
ATOM 2041 C CA . VAL A 1 268 ? 13.043 3.460 3.035 1.00 91.56 268 VAL A CA 1
ATOM 2042 C C . VAL A 1 268 ? 12.533 3.264 4.468 1.00 91.56 268 VAL A C 1
ATOM 2044 O O . VAL A 1 268 ? 13.314 2.891 5.345 1.00 91.56 268 VAL A O 1
ATOM 2047 N N . CYS A 1 269 ? 11.237 3.485 4.697 1.00 90.12 269 CYS A N 1
ATOM 2048 C CA . CYS A 1 269 ? 10.559 3.308 5.980 1.00 90.12 269 CYS A CA 1
ATOM 2049 C C . CYS A 1 269 ? 10.079 1.870 6.236 1.00 90.12 269 CYS A C 1
ATOM 2051 O O . CYS A 1 269 ? 9.583 1.602 7.335 1.00 90.12 269 CYS A O 1
ATOM 2053 N N . ASN A 1 270 ? 10.224 0.950 5.278 1.00 94.31 270 ASN A N 1
ATOM 2054 C CA . ASN A 1 270 ? 9.951 -0.470 5.500 1.00 94.31 270 ASN A CA 1
ATOM 2055 C C . ASN A 1 270 ? 11.098 -1.104 6.291 1.00 94.31 270 ASN A C 1
ATOM 2057 O O . ASN A 1 270 ? 12.245 -0.642 6.237 1.00 94.31 270 ASN A O 1
ATOM 2061 N N . LEU A 1 271 ? 10.778 -2.113 7.096 1.00 94.50 271 LEU A N 1
ATOM 2062 C CA . LEU A 1 271 ? 11.735 -2.809 7.946 1.00 94.50 271 LEU A CA 1
ATOM 2063 C C . LEU A 1 271 ? 12.726 -3.592 7.074 1.00 94.50 271 LEU A C 1
ATOM 2065 O O . LEU A 1 271 ? 12.325 -4.319 6.170 1.00 94.50 271 LEU A O 1
ATOM 2069 N N . ALA A 1 272 ? 14.026 -3.415 7.319 1.00 93.50 272 ALA A N 1
ATOM 2070 C CA . ALA A 1 272 ? 15.061 -4.119 6.568 1.00 93.50 272 ALA A CA 1
ATOM 2071 C C . ALA A 1 272 ? 14.943 -5.639 6.766 1.00 93.50 272 ALA A C 1
ATOM 2073 O O . ALA A 1 272 ? 14.639 -6.092 7.866 1.00 93.50 272 ALA A O 1
ATOM 2074 N N . GLY A 1 273 ? 15.166 -6.408 5.698 1.00 92.25 273 GLY A N 1
ATOM 2075 C CA . GLY A 1 273 ? 15.015 -7.867 5.706 1.00 92.25 273 GLY A CA 1
ATOM 2076 C C . GLY A 1 273 ? 13.574 -8.366 5.544 1.00 92.25 273 GLY A C 1
ATOM 2077 O O . GLY A 1 273 ? 13.372 -9.565 5.378 1.00 92.25 273 GLY A O 1
ATOM 2078 N N . HIS A 1 274 ? 12.576 -7.475 5.535 1.00 94.75 274 HIS A N 1
ATOM 2079 C CA . HIS A 1 274 ? 11.187 -7.832 5.244 1.00 94.75 274 HIS A CA 1
ATOM 2080 C C . HIS A 1 274 ? 10.822 -7.440 3.814 1.00 94.75 274 HIS A C 1
ATOM 2082 O O . HIS A 1 274 ? 11.023 -6.298 3.401 1.00 94.75 274 HIS A O 1
ATOM 2088 N N . LEU A 1 275 ? 10.256 -8.392 3.074 1.00 97.56 275 LEU A N 1
ATOM 2089 C CA . LEU A 1 275 ? 9.767 -8.169 1.718 1.00 97.56 275 LEU A CA 1
ATOM 2090 C C . LEU A 1 275 ? 8.403 -7.468 1.741 1.00 97.56 275 LEU A C 1
ATOM 2092 O O . LEU A 1 275 ? 7.617 -7.640 2.676 1.00 97.56 275 LEU A O 1
ATOM 2096 N N . ASN A 1 276 ? 8.110 -6.727 0.676 1.00 98.00 276 ASN A N 1
ATOM 2097 C CA . ASN A 1 276 ? 6.737 -6.384 0.332 1.00 98.00 276 ASN A CA 1
ATOM 2098 C C . ASN A 1 276 ? 6.126 -7.530 -0.480 1.00 98.00 276 ASN A C 1
ATOM 2100 O O . ASN A 1 276 ? 6.820 -8.182 -1.261 1.00 98.00 276 ASN A O 1
ATOM 2104 N N . HIS A 1 277 ? 4.819 -7.724 -0.337 1.00 98.31 277 HIS A N 1
ATOM 2105 C CA . HIS A 1 277 ? 4.025 -8.676 -1.110 1.00 98.31 277 HIS A CA 1
ATOM 2106 C C . HIS A 1 277 ? 2.958 -7.902 -1.878 1.00 98.31 277 HIS A C 1
ATOM 2108 O O . HIS A 1 277 ? 2.035 -7.351 -1.274 1.00 98.31 277 HIS A O 1
ATOM 2114 N N . ALA A 1 278 ? 3.116 -7.797 -3.192 1.00 97.69 278 ALA A N 1
ATOM 2115 C CA . ALA A 1 278 ? 2.260 -6.993 -4.049 1.00 97.69 278 ALA A CA 1
ATOM 2116 C C . ALA A 1 278 ? 1.447 -7.859 -5.005 1.00 97.69 278 ALA A C 1
ATOM 2118 O O . ALA A 1 278 ? 1.972 -8.808 -5.569 1.00 97.69 278 ALA A O 1
ATOM 2119 N N . ILE A 1 279 ? 0.183 -7.517 -5.219 1.00 97.62 279 ILE A N 1
ATOM 2120 C CA . ILE A 1 279 ? -0.679 -8.125 -6.236 1.00 97.62 279 ILE A CA 1
ATOM 2121 C C . ILE A 1 279 ? -1.566 -7.041 -6.835 1.00 97.62 279 ILE A C 1
ATOM 2123 O O . ILE A 1 279 ? -1.996 -6.119 -6.130 1.00 97.62 279 ILE A O 1
ATOM 2127 N N . THR A 1 280 ? -1.836 -7.143 -8.130 1.00 97.56 280 THR A N 1
ATOM 2128 C CA . THR A 1 280 ? -2.740 -6.232 -8.829 1.00 97.56 280 THR A CA 1
ATOM 2129 C C . THR A 1 280 ? -3.944 -6.992 -9.365 1.00 97.56 280 THR A C 1
ATOM 2131 O O . THR A 1 280 ? -3.848 -8.162 -9.730 1.00 97.56 280 THR A O 1
ATOM 2134 N N . LEU A 1 281 ? -5.101 -6.336 -9.335 1.00 96.81 281 LEU A N 1
ATOM 2135 C CA . LEU A 1 281 ? -6.415 -6.919 -9.586 1.00 96.81 281 LEU A CA 1
ATOM 2136 C C . LEU A 1 281 ? -7.243 -6.002 -10.489 1.00 96.81 281 LEU A C 1
ATOM 2138 O O . LEU A 1 281 ? -7.038 -4.786 -10.510 1.00 96.81 281 LEU A O 1
ATOM 2142 N N . GLY A 1 282 ? -8.227 -6.587 -11.169 1.00 95.19 282 GLY A N 1
ATOM 2143 C CA . GLY A 1 282 ? -9.151 -5.882 -12.055 1.00 95.19 282 GLY A CA 1
ATOM 2144 C C . GLY A 1 282 ? -8.826 -6.078 -13.534 1.00 95.19 282 GLY A C 1
ATOM 2145 O O . GLY A 1 282 ? -8.143 -7.029 -13.915 1.00 95.19 282 GLY A O 1
ATOM 2146 N N . THR A 1 283 ? -9.351 -5.182 -14.366 1.00 94.12 283 THR A N 1
ATOM 2147 C CA . THR A 1 283 ? -9.257 -5.255 -15.830 1.00 94.12 283 THR A CA 1
ATOM 2148 C C . THR A 1 283 ? -8.486 -4.045 -16.333 1.00 94.12 283 THR A C 1
ATOM 2150 O O . THR A 1 283 ? -9.011 -2.928 -16.349 1.00 94.12 283 THR A O 1
ATOM 2153 N N . PHE A 1 284 ? -7.230 -4.260 -16.706 1.00 96.00 284 PHE A N 1
ATOM 2154 C CA . PHE A 1 284 ? -6.317 -3.213 -17.149 1.00 96.00 284 PHE A CA 1
ATOM 2155 C C . PHE A 1 284 ? -5.265 -3.778 -18.112 1.00 96.00 284 PHE A C 1
ATOM 2157 O O . PHE A 1 284 ? -5.107 -4.994 -18.226 1.00 96.00 284 PHE A O 1
ATOM 2164 N N . THR A 1 285 ? -4.560 -2.888 -18.805 1.00 96.38 285 THR A N 1
ATOM 2165 C CA . THR A 1 285 ? -3.386 -3.196 -19.636 1.00 96.38 285 THR A CA 1
ATOM 2166 C C . THR A 1 285 ? -2.149 -2.491 -19.079 1.00 96.38 285 THR A C 1
ATOM 2168 O O . THR A 1 285 ? -2.270 -1.435 -18.460 1.00 96.38 285 THR A O 1
ATOM 2171 N N . GLY A 1 286 ? -0.959 -3.063 -19.290 1.00 96.31 286 GLY A N 1
ATOM 2172 C CA . GLY A 1 286 ? 0.288 -2.569 -18.689 1.00 96.31 286 GLY A CA 1
ATOM 2173 C C . GLY A 1 286 ? 0.375 -2.897 -17.196 1.00 96.31 286 GLY A C 1
ATOM 2174 O O . GLY A 1 286 ? -0.071 -3.957 -16.761 1.00 96.31 286 GLY A O 1
ATOM 2175 N N . GLY A 1 287 ? 0.923 -1.983 -16.393 1.00 95.56 287 GLY A N 1
ATOM 2176 C CA . GLY A 1 287 ? 0.901 -2.086 -14.928 1.00 95.56 287 GLY A CA 1
ATOM 2177 C C . GLY A 1 287 ? 1.894 -3.079 -14.316 1.00 95.56 287 GLY A C 1
ATOM 2178 O O . GLY A 1 287 ? 1.772 -3.393 -13.128 1.00 95.56 287 GLY A O 1
ATOM 2179 N N . LYS A 1 288 ? 2.890 -3.551 -15.080 1.00 96.62 288 LYS A N 1
ATOM 2180 C CA . LYS A 1 288 ? 4.016 -4.320 -14.529 1.00 96.62 288 LYS A CA 1
ATOM 2181 C C . LYS A 1 288 ? 4.789 -3.502 -13.498 1.00 96.62 288 LYS A C 1
ATOM 2183 O O . LYS A 1 288 ? 4.757 -2.272 -13.491 1.00 96.62 288 LYS A O 1
ATOM 2188 N N . VAL A 1 289 ? 5.543 -4.186 -12.646 1.00 96.88 289 VAL A N 1
ATOM 2189 C CA . VAL A 1 289 ? 6.430 -3.540 -11.672 1.00 96.88 289 VAL A CA 1
ATOM 2190 C C . VAL A 1 289 ? 7.871 -3.728 -12.119 1.00 96.88 289 VAL A C 1
ATOM 2192 O O . VAL A 1 289 ? 8.333 -4.856 -12.279 1.00 96.88 289 VAL A O 1
ATOM 2195 N N . TRP A 1 290 ? 8.589 -2.628 -12.325 1.00 97.94 290 TRP A N 1
ATOM 2196 C CA . TRP A 1 290 ? 10.038 -2.665 -12.511 1.00 97.94 290 TRP A CA 1
ATOM 2197 C C . TRP A 1 290 ? 10.702 -2.652 -11.146 1.00 97.94 290 TRP A C 1
ATOM 2199 O O . TRP A 1 290 ? 10.352 -1.821 -10.306 1.00 97.94 290 TRP A O 1
ATOM 2209 N N . ILE A 1 291 ? 11.661 -3.547 -10.936 1.00 97.69 291 ILE A N 1
ATOM 2210 C CA . ILE A 1 291 ? 12.413 -3.670 -9.686 1.00 97.69 291 ILE A CA 1
ATOM 2211 C C . ILE A 1 291 ? 13.896 -3.669 -10.025 1.00 97.69 291 ILE A C 1
ATOM 2213 O O . ILE A 1 291 ? 14.323 -4.389 -10.926 1.00 97.69 291 ILE A O 1
ATOM 2217 N N . GLU A 1 292 ? 14.668 -2.871 -9.296 1.00 97.88 292 GLU A N 1
ATOM 2218 C CA . GLU A 1 292 ? 16.123 -2.855 -9.375 1.00 97.88 292 GLU A CA 1
ATOM 2219 C C . GLU A 1 292 ? 16.683 -4.248 -9.066 1.00 97.88 292 GLU A C 1
ATOM 2221 O O . GLU A 1 292 ? 16.361 -4.876 -8.054 1.00 97.88 292 GLU A O 1
ATOM 2226 N N . ASP A 1 293 ? 17.520 -4.714 -9.978 1.00 94.81 293 ASP A N 1
ATOM 2227 C CA . ASP A 1 293 ? 18.038 -6.070 -10.065 1.00 94.81 293 ASP A CA 1
ATOM 2228 C C . ASP A 1 293 ? 19.381 -5.981 -10.787 1.00 94.81 293 ASP A C 1
ATOM 2230 O O . ASP A 1 293 ? 19.447 -5.488 -11.915 1.00 94.81 293 ASP A O 1
ATOM 2234 N N . ASP A 1 294 ? 20.460 -6.396 -10.125 1.00 92.12 294 ASP A N 1
ATOM 2235 C CA . ASP A 1 294 ? 21.819 -6.217 -10.650 1.00 92.12 294 ASP A CA 1
ATOM 2236 C C . ASP A 1 294 ? 22.066 -7.097 -11.884 1.00 92.12 294 ASP A C 1
ATOM 2238 O O . ASP A 1 294 ? 22.906 -6.764 -12.718 1.00 92.12 294 ASP A O 1
ATOM 2242 N N . GLU A 1 295 ? 21.292 -8.176 -12.028 1.00 93.25 295 GLU A N 1
ATOM 2243 C CA . GLU A 1 295 ? 21.296 -9.079 -13.186 1.00 93.25 295 GLU A CA 1
ATOM 2244 C C . GLU A 1 295 ? 20.210 -8.718 -14.217 1.00 93.25 295 GLU A C 1
ATOM 2246 O O . GLU A 1 295 ? 20.076 -9.364 -15.259 1.00 93.25 295 GLU A O 1
ATOM 2251 N N . GLY A 1 296 ? 19.424 -7.675 -13.939 1.00 92.56 296 GLY A N 1
ATOM 2252 C CA . GLY A 1 296 ? 18.332 -7.228 -14.789 1.00 92.56 296 GLY A CA 1
ATOM 2253 C C . GLY A 1 296 ? 18.815 -6.614 -16.103 1.00 92.56 296 GLY A C 1
ATOM 2254 O O . GLY A 1 296 ? 19.789 -5.864 -16.152 1.00 92.56 296 GLY A O 1
ATOM 2255 N N . THR A 1 297 ? 18.094 -6.895 -17.187 1.00 92.81 297 THR A N 1
ATOM 2256 C CA . THR A 1 297 ? 18.428 -6.409 -18.538 1.00 92.81 297 THR A CA 1
ATOM 2257 C C . THR A 1 297 ? 17.723 -5.106 -18.914 1.00 92.81 297 THR A C 1
ATOM 2259 O O . THR A 1 297 ? 18.079 -4.478 -19.911 1.00 92.81 297 THR A O 1
ATOM 2262 N N . SER A 1 298 ? 16.730 -4.673 -18.132 1.00 95.94 298 SER A N 1
ATOM 2263 C CA . SER A 1 298 ? 16.055 -3.389 -18.325 1.00 95.94 298 SER A CA 1
ATOM 2264 C C . SER A 1 298 ? 16.753 -2.308 -17.513 1.00 95.94 298 SER A C 1
ATOM 2266 O O . SER A 1 298 ? 17.216 -2.557 -16.404 1.00 95.94 298 SER A O 1
ATOM 2268 N N . SER A 1 299 ? 16.748 -1.073 -18.008 1.00 95.00 299 SER A N 1
ATOM 2269 C CA . SER A 1 299 ? 17.278 0.070 -17.268 1.00 95.00 299 SER A CA 1
ATOM 2270 C C . SER A 1 299 ? 16.190 1.049 -16.829 1.00 95.00 299 SER A C 1
ATOM 2272 O O . SER A 1 299 ? 15.142 1.167 -17.464 1.00 95.00 299 SER A O 1
ATOM 2274 N N . ALA A 1 300 ? 16.446 1.758 -15.731 1.00 94.62 300 ALA A N 1
ATOM 2275 C CA . ALA A 1 300 ? 15.679 2.923 -15.305 1.00 94.62 300 ALA A CA 1
ATOM 2276 C C . ALA A 1 300 ? 16.631 4.073 -14.957 1.00 94.62 300 ALA A C 1
ATOM 2278 O O . ALA A 1 300 ? 17.717 3.864 -14.414 1.00 94.62 300 ALA A O 1
ATOM 2279 N N . THR A 1 301 ? 16.230 5.306 -15.264 1.00 95.06 301 THR A N 1
ATOM 2280 C CA . THR A 1 301 ? 17.042 6.494 -14.980 1.00 95.06 301 THR A CA 1
ATOM 2281 C C . THR A 1 301 ? 16.631 7.126 -13.656 1.00 95.06 301 THR A C 1
ATOM 2283 O O . THR A 1 301 ? 15.533 7.660 -13.514 1.00 95.06 301 THR A O 1
ATOM 2286 N N . LEU A 1 302 ? 17.548 7.121 -12.693 1.00 93.19 302 LEU A N 1
ATOM 2287 C CA . LEU A 1 302 ? 17.420 7.850 -11.440 1.00 93.19 302 LEU A CA 1
ATOM 2288 C C . LEU A 1 302 ? 17.947 9.277 -11.609 1.00 93.19 302 LEU A C 1
ATOM 2290 O O . LEU A 1 302 ? 19.125 9.480 -11.906 1.00 93.19 302 LEU A O 1
ATOM 2294 N N . ILE A 1 303 ? 17.094 10.268 -11.358 1.00 90.06 303 ILE A N 1
ATOM 2295 C CA . ILE A 1 303 ? 17.479 11.683 -11.350 1.00 90.06 303 ILE A CA 1
ATOM 2296 C C . ILE A 1 303 ? 18.006 12.050 -9.959 1.00 90.06 303 ILE A C 1
ATOM 2298 O O . ILE A 1 303 ? 17.339 11.835 -8.945 1.00 90.06 303 ILE A O 1
ATOM 2302 N N . GLN A 1 304 ? 19.208 12.616 -9.905 1.00 88.25 304 GLN A N 1
ATOM 2303 C CA . GLN A 1 304 ? 19.873 13.079 -8.690 1.00 88.25 304 GLN A CA 1
ATOM 2304 C C . GLN A 1 304 ? 20.218 14.566 -8.813 1.00 88.25 304 GLN A C 1
ATOM 2306 O O . GLN A 1 304 ? 20.215 15.144 -9.897 1.00 88.25 304 GLN A O 1
ATOM 2311 N N . LYS A 1 305 ? 20.550 15.210 -7.688 1.00 87.25 305 LYS A N 1
ATOM 2312 C CA . LYS A 1 305 ? 20.922 16.638 -7.677 1.00 87.25 305 LYS A CA 1
ATOM 2313 C C . LYS A 1 305 ? 22.144 16.955 -8.553 1.00 87.25 305 LYS A C 1
ATOM 2315 O O . LYS A 1 305 ? 22.291 18.088 -8.985 1.00 87.25 305 LYS A O 1
ATOM 2320 N N . ASN A 1 306 ? 23.020 15.978 -8.771 1.00 90.88 306 ASN A N 1
ATOM 2321 C CA . ASN A 1 306 ? 24.300 16.105 -9.468 1.00 90.88 306 ASN A CA 1
ATOM 2322 C C . ASN A 1 306 ? 24.344 15.350 -10.810 1.00 90.88 306 ASN A C 1
ATOM 2324 O O . ASN A 1 306 ? 25.432 15.101 -11.319 1.00 90.88 306 ASN A O 1
ATOM 2328 N N . GLY A 1 307 ? 23.191 14.973 -11.371 1.00 91.44 307 GLY A N 1
ATOM 2329 C CA . GLY A 1 307 ? 23.109 14.285 -12.659 1.00 91.44 307 GLY A CA 1
ATOM 2330 C C . GLY A 1 307 ? 22.139 13.114 -12.638 1.00 91.44 307 GLY A C 1
ATOM 2331 O O . GLY A 1 307 ? 21.234 13.043 -11.806 1.00 91.44 307 GLY A O 1
ATOM 2332 N N . THR A 1 308 ? 22.319 12.185 -13.569 1.00 94.19 308 THR A N 1
ATOM 2333 C CA . THR A 1 308 ? 21.498 10.981 -13.676 1.00 94.19 308 THR A CA 1
ATOM 2334 C C . THR A 1 308 ? 22.337 9.734 -13.440 1.00 94.19 308 THR A C 1
ATOM 2336 O O . THR A 1 308 ? 23.526 9.682 -13.755 1.00 94.19 308 THR A O 1
ATOM 2339 N N . ARG A 1 309 ? 21.708 8.710 -12.867 1.00 93.38 309 ARG A N 1
ATOM 2340 C CA . ARG A 1 309 ? 22.288 7.378 -12.701 1.00 93.38 309 ARG A CA 1
ATOM 2341 C C . ARG A 1 309 ? 21.392 6.363 -13.396 1.00 93.38 309 ARG A C 1
ATOM 2343 O O . ARG A 1 309 ? 20.198 6.317 -13.119 1.00 93.38 309 ARG A O 1
ATOM 2350 N N . SER A 1 310 ? 21.971 5.539 -14.263 1.00 94.06 310 SER A N 1
ATOM 2351 C CA . SER A 1 310 ? 21.280 4.364 -14.796 1.00 94.06 310 SER A CA 1
ATOM 2352 C C . SER A 1 310 ? 21.280 3.250 -13.748 1.00 94.06 310 SER A C 1
ATOM 2354 O O . SER A 1 310 ? 22.299 3.016 -13.092 1.00 94.06 310 SER A O 1
ATOM 2356 N N . LEU A 1 311 ? 20.137 2.601 -13.566 1.00 96.31 311 LEU A N 1
ATOM 2357 C CA . LEU A 1 311 ? 19.954 1.433 -12.708 1.00 96.31 311 LEU A CA 1
ATOM 2358 C C . LEU A 1 311 ? 19.546 0.247 -13.577 1.00 96.31 311 LEU A C 1
ATOM 2360 O O . LEU A 1 311 ? 18.722 0.427 -14.471 1.00 96.31 311 LEU A O 1
ATOM 2364 N N . CYS A 1 312 ? 20.081 -0.939 -13.294 1.00 97.56 312 CYS A N 1
ATOM 2365 C CA . CYS A 1 312 ? 19.621 -2.191 -13.891 1.00 97.56 312 CYS A CA 1
ATOM 2366 C C . CYS A 1 312 ? 18.440 -2.753 -13.094 1.00 97.56 312 CYS A C 1
ATOM 2368 O O . CYS A 1 312 ? 18.331 -2.540 -11.883 1.00 97.56 312 CYS A O 1
ATOM 2370 N N . GLY A 1 313 ? 17.531 -3.429 -13.784 1.00 97.44 313 GLY A N 1
ATOM 2371 C CA . GLY A 1 313 ? 16.342 -4.004 -13.185 1.00 97.44 313 GLY A CA 1
ATOM 2372 C C . GLY A 1 313 ? 15.538 -4.876 -14.132 1.00 97.44 313 GLY A C 1
ATOM 2373 O O . GLY A 1 313 ? 15.857 -5.029 -15.314 1.00 97.44 313 GLY A O 1
ATOM 2374 N N . THR A 1 314 ? 14.457 -5.428 -13.602 1.00 97.44 314 THR A N 1
ATOM 2375 C CA . THR A 1 314 ? 13.612 -6.397 -14.297 1.00 97.44 314 THR A CA 1
ATOM 2376 C C . THR A 1 314 ? 12.145 -5.999 -14.158 1.00 97.44 314 THR A C 1
ATOM 2378 O O . THR A 1 314 ? 11.681 -5.686 -13.062 1.00 97.44 314 THR A O 1
ATOM 2381 N N . TRP A 1 315 ? 11.397 -6.031 -15.265 1.00 97.06 315 TRP A N 1
ATOM 2382 C CA . TRP A 1 315 ? 9.938 -5.909 -15.245 1.00 97.06 315 TRP A CA 1
ATOM 2383 C C . TRP A 1 315 ? 9.309 -7.237 -14.830 1.00 97.06 315 TRP A C 1
ATOM 2385 O O . TRP A 1 315 ? 9.608 -8.282 -15.411 1.00 97.06 315 TRP A O 1
ATOM 2395 N N . LYS A 1 316 ? 8.427 -7.195 -13.836 1.00 96.62 316 LYS A N 1
ATOM 2396 C CA . LYS A 1 316 ? 7.687 -8.349 -13.330 1.00 96.62 316 LYS A CA 1
ATOM 2397 C C . LYS A 1 316 ? 6.195 -8.105 -13.490 1.00 96.62 316 LYS A C 1
ATOM 2399 O O . LYS A 1 316 ? 5.701 -7.028 -13.153 1.00 96.62 316 LYS A O 1
ATOM 2404 N N . ASP A 1 317 ? 5.500 -9.108 -14.009 1.00 95.25 317 ASP A N 1
ATOM 2405 C CA . ASP A 1 317 ? 4.046 -9.118 -13.963 1.00 95.25 317 ASP A CA 1
ATOM 2406 C C . ASP A 1 317 ? 3.584 -9.361 -12.522 1.00 95.25 317 ASP A C 1
ATOM 2408 O O . ASP A 1 317 ? 4.227 -10.081 -11.755 1.00 95.25 317 ASP A O 1
ATOM 2412 N N . VAL A 1 318 ? 2.507 -8.688 -12.146 1.00 93.88 318 VAL A N 1
ATOM 2413 C CA . VAL A 1 318 ? 1.904 -8.735 -10.811 1.00 93.88 318 VAL A CA 1
ATOM 2414 C C . VAL A 1 318 ? 0.386 -8.915 -10.877 1.00 93.88 318 VAL A C 1
ATOM 2416 O O . VAL A 1 318 ? -0.261 -8.978 -9.825 1.00 93.88 318 VAL A O 1
ATOM 2419 N N . HIS A 1 319 ? -0.183 -9.007 -12.087 1.00 95.88 319 HIS A N 1
ATOM 2420 C CA . HIS A 1 319 ? -1.616 -9.161 -12.308 1.00 95.88 319 HIS A CA 1
ATOM 2421 C C . HIS A 1 319 ? -2.053 -10.566 -11.911 1.00 95.88 319 HIS A C 1
ATOM 2423 O O . HIS A 1 319 ? -1.651 -11.549 -12.519 1.00 95.88 319 HIS A O 1
ATOM 2429 N N . ASN A 1 320 ? -2.877 -10.665 -10.867 1.00 93.19 320 ASN A N 1
ATOM 2430 C CA . ASN A 1 320 ? -3.466 -11.901 -10.330 1.00 93.19 320 ASN A CA 1
ATOM 2431 C C . ASN A 1 320 ? -2.497 -12.972 -9.777 1.00 93.19 320 ASN A C 1
ATOM 2433 O O . ASN A 1 320 ? -2.957 -13.853 -9.045 1.00 93.19 320 ASN A O 1
ATOM 2437 N N . GLU A 1 321 ? -1.194 -12.903 -10.060 1.00 85.56 321 GLU A N 1
ATOM 2438 C CA . GLU A 1 321 ? -0.202 -13.902 -9.621 1.00 85.56 321 GLU A CA 1
ATOM 2439 C C . GLU A 1 321 ? 0.531 -13.509 -8.328 1.00 85.56 321 GLU A C 1
ATOM 2441 O O . GLU A 1 321 ? 0.891 -14.371 -7.528 1.00 85.56 321 GLU A O 1
ATOM 2446 N N . GLY A 1 322 ? 0.664 -12.208 -8.062 1.00 90.69 322 GLY A N 1
ATOM 2447 C CA . GLY A 1 322 ? 1.353 -11.696 -6.880 1.00 90.69 322 GLY A CA 1
ATOM 2448 C C . GLY A 1 322 ? 2.885 -11.824 -6.940 1.00 90.69 322 GLY A C 1
ATOM 2449 O O . GLY A 1 322 ? 3.453 -12.707 -7.569 1.00 90.69 322 GLY A O 1
ATOM 2450 N N . LEU A 1 323 ? 3.585 -10.917 -6.262 1.00 95.94 323 LEU A N 1
ATOM 2451 C CA . LEU A 1 323 ? 5.040 -10.791 -6.289 1.00 95.94 323 LEU A CA 1
ATOM 2452 C C . LEU A 1 323 ? 5.572 -10.395 -4.916 1.00 95.94 323 LEU A C 1
ATOM 2454 O O . LEU A 1 323 ? 5.091 -9.449 -4.296 1.00 95.94 323 LEU A O 1
ATOM 2458 N N . SER A 1 324 ? 6.604 -11.097 -4.454 1.00 97.69 324 SER A N 1
ATOM 2459 C CA . SER A 1 324 ? 7.350 -10.722 -3.251 1.00 97.69 324 SER A CA 1
ATOM 2460 C C . SER A 1 324 ? 8.687 -10.105 -3.640 1.00 97.69 324 SER A C 1
ATOM 2462 O O . SER A 1 324 ? 9.422 -10.713 -4.414 1.00 97.69 324 SER A O 1
ATOM 2464 N N . PHE A 1 325 ? 9.016 -8.928 -3.111 1.00 97.12 325 PHE A N 1
ATOM 2465 C CA . PHE A 1 325 ? 10.251 -8.227 -3.468 1.00 97.12 325 PHE A CA 1
ATOM 2466 C C . PHE A 1 325 ? 10.753 -7.302 -2.357 1.00 97.12 325 PHE A C 1
ATOM 2468 O O . PHE A 1 325 ? 9.998 -6.895 -1.471 1.00 97.12 325 PHE A O 1
ATOM 2475 N N . ASP A 1 326 ? 12.042 -6.961 -2.401 1.00 96.88 326 ASP A N 1
ATOM 2476 C CA . ASP A 1 326 ? 12.622 -5.966 -1.500 1.00 96.88 326 ASP A CA 1
ATOM 2477 C C . ASP A 1 326 ? 12.295 -4.550 -1.995 1.00 96.88 326 ASP A C 1
ATOM 2479 O O . ASP A 1 326 ? 12.971 -3.994 -2.859 1.00 96.88 326 ASP A O 1
ATOM 2483 N N . ALA A 1 327 ? 11.260 -3.943 -1.415 1.00 96.12 327 ALA A N 1
ATOM 2484 C CA . ALA A 1 327 ? 10.839 -2.582 -1.748 1.00 96.12 327 ALA A CA 1
ATOM 2485 C C . ALA A 1 327 ? 11.801 -1.489 -1.248 1.00 96.12 327 ALA A C 1
ATOM 2487 O O . ALA A 1 327 ? 11.592 -0.301 -1.513 1.00 96.12 327 ALA A O 1
ATOM 2488 N N . ARG A 1 328 ? 12.873 -1.852 -0.529 1.00 95.75 328 ARG A N 1
ATOM 2489 C CA . ARG A 1 328 ? 13.965 -0.918 -0.221 1.00 95.75 328 ARG A CA 1
ATOM 2490 C C . ARG A 1 328 ? 14.907 -0.736 -1.411 1.00 95.75 328 ARG A C 1
ATOM 2492 O O . ARG A 1 328 ? 15.652 0.248 -1.412 1.00 95.75 328 ARG A O 1
ATOM 2499 N N . ARG A 1 329 ? 14.858 -1.619 -2.416 1.00 95.75 329 ARG A N 1
ATOM 2500 C CA . ARG A 1 329 ? 15.443 -1.390 -3.746 1.00 95.75 329 ARG A CA 1
ATOM 2501 C C . ARG A 1 329 ? 14.550 -0.477 -4.583 1.00 95.75 329 ARG A C 1
ATOM 2503 O O . ARG A 1 329 ? 13.358 -0.320 -4.294 1.00 95.75 329 ARG A O 1
ATOM 2510 N N . TYR A 1 330 ? 15.132 0.177 -5.589 1.00 97.44 330 TYR A N 1
ATOM 2511 C CA . TYR A 1 330 ? 14.351 1.058 -6.456 1.00 97.44 330 TYR A CA 1
ATOM 2512 C C . TYR A 1 330 ? 13.295 0.275 -7.230 1.00 97.44 330 TYR A C 1
ATOM 2514 O O . TYR A 1 330 ? 13.579 -0.787 -7.773 1.00 97.44 330 TYR A O 1
ATOM 2522 N N . HIS A 1 331 ? 12.082 0.810 -7.298 1.00 97.44 331 HIS A N 1
ATOM 2523 C CA . HIS A 1 331 ? 11.004 0.205 -8.066 1.00 97.44 331 HIS A CA 1
ATOM 2524 C C . HIS A 1 331 ? 10.004 1.252 -8.568 1.00 97.44 331 HIS A C 1
ATOM 2526 O O . HIS A 1 331 ? 9.954 2.377 -8.061 1.00 97.44 331 HIS A O 1
ATOM 2532 N N . GLN A 1 332 ? 9.241 0.894 -9.601 1.00 96.06 332 GLN A N 1
ATOM 2533 C CA . GLN A 1 332 ? 8.211 1.741 -10.215 1.00 96.06 332 GLN A CA 1
ATOM 2534 C C . GLN A 1 332 ? 7.126 0.908 -10.893 1.00 96.06 332 GLN A C 1
ATOM 2536 O O . GLN A 1 332 ? 7.324 -0.276 -11.171 1.00 96.06 332 GLN A O 1
ATOM 2541 N N . ILE A 1 333 ? 5.996 1.549 -11.184 1.00 95.69 333 ILE A N 1
ATOM 2542 C CA . ILE A 1 333 ? 4.862 0.938 -11.877 1.00 95.69 333 ILE A CA 1
ATOM 2543 C C . ILE A 1 333 ? 4.870 1.381 -13.344 1.00 95.69 333 ILE A C 1
ATOM 2545 O O . ILE A 1 333 ? 5.014 2.568 -13.643 1.00 95.69 333 ILE A O 1
ATOM 2549 N N . GLU A 1 334 ? 4.722 0.421 -14.254 1.00 96.69 334 GLU A N 1
ATOM 2550 C CA . GLU A 1 334 ? 4.518 0.658 -15.682 1.00 96.69 334 GLU A CA 1
ATOM 2551 C C . GLU A 1 334 ? 3.227 1.465 -15.887 1.00 96.69 334 GLU A C 1
ATOM 2553 O O . GLU A 1 334 ? 2.220 1.191 -15.223 1.00 96.69 334 GLU A O 1
ATOM 2558 N N . PRO A 1 335 ? 3.203 2.444 -16.807 1.00 95.56 335 PRO A N 1
ATOM 2559 C CA . PRO A 1 335 ? 1.954 3.067 -17.222 1.00 95.56 335 PRO A CA 1
ATOM 2560 C C . PRO A 1 335 ? 0.885 2.017 -17.549 1.00 95.56 335 PRO A C 1
ATOM 2562 O O . PRO A 1 335 ? 1.170 0.978 -18.141 1.00 95.56 335 PRO A O 1
ATOM 2565 N N . HIS A 1 336 ? -0.346 2.290 -17.133 1.00 96.50 336 HIS A N 1
ATOM 2566 C CA . HIS A 1 336 ? -1.466 1.379 -17.317 1.00 96.50 336 HIS A CA 1
ATOM 2567 C C . HIS A 1 336 ? -2.743 2.148 -17.632 1.00 96.50 336 HIS A C 1
ATOM 2569 O O . HIS A 1 336 ? -2.889 3.323 -17.275 1.00 96.50 336 HIS A O 1
ATOM 2575 N N . GLU A 1 337 ? -3.682 1.448 -18.257 1.00 94.56 337 GLU A N 1
ATOM 2576 C CA . GLU A 1 337 ? -5.026 1.937 -18.546 1.00 94.56 337 GLU A CA 1
ATOM 2577 C C . GLU A 1 337 ? -6.067 0.921 -18.075 1.00 94.56 337 GLU A C 1
ATOM 2579 O O . GLU A 1 337 ? -5.848 -0.287 -18.143 1.00 94.56 337 GLU A O 1
ATOM 2584 N N . GLY A 1 338 ? -7.213 1.408 -17.597 1.00 95.06 338 GLY A N 1
ATOM 2585 C CA . GLY A 1 338 ? -8.310 0.576 -17.105 1.00 95.06 338 GLY A CA 1
ATOM 2586 C C . GLY A 1 338 ? -8.538 0.697 -15.598 1.00 95.06 338 GLY A C 1
ATOM 2587 O O . GLY A 1 338 ? -8.376 1.770 -15.012 1.00 95.06 338 GLY A O 1
ATOM 2588 N N . ARG A 1 339 ? -8.991 -0.402 -14.987 1.00 94.19 339 ARG A N 1
ATOM 2589 C CA . ARG A 1 339 ? -9.362 -0.497 -13.567 1.00 94.19 339 ARG A CA 1
ATOM 2590 C C . ARG A 1 339 ? -8.353 -1.375 -12.840 1.00 94.19 339 ARG A C 1
ATOM 2592 O O . ARG A 1 339 ? -8.510 -2.595 -12.813 1.00 94.19 339 ARG A O 1
ATOM 2599 N N . MET A 1 340 ? -7.341 -0.749 -12.249 1.00 96.44 340 MET A N 1
ATOM 2600 C CA . MET A 1 340 ? -6.256 -1.429 -11.549 1.00 96.44 340 MET A CA 1
ATOM 2601 C C . MET A 1 340 ? -6.339 -1.163 -10.046 1.00 96.44 340 MET A C 1
ATOM 2603 O O . MET A 1 340 ? -6.061 -0.061 -9.565 1.00 96.44 340 MET A O 1
ATOM 2607 N N . TRP A 1 341 ? -6.680 -2.197 -9.284 1.00 97.69 341 TRP A N 1
ATOM 2608 C CA . TRP A 1 341 ? -6.457 -2.219 -7.843 1.00 97.69 341 TRP A CA 1
ATOM 2609 C C . TRP A 1 341 ? -5.073 -2.794 -7.560 1.00 97.69 341 TRP A C 1
ATOM 2611 O O . TRP A 1 341 ? -4.747 -3.868 -8.049 1.00 97.69 341 TRP A O 1
ATOM 2621 N N . ALA A 1 342 ? -4.268 -2.111 -6.753 1.00 97.25 342 ALA A N 1
ATOM 2622 C CA . ALA A 1 342 ? -2.990 -2.619 -6.270 1.00 97.25 342 ALA A CA 1
ATOM 2623 C C . ALA A 1 342 ? -3.036 -2.789 -4.751 1.00 97.25 342 ALA A C 1
ATOM 2625 O O . ALA A 1 342 ? -3.370 -1.855 -4.013 1.00 97.25 342 ALA A O 1
ATOM 2626 N N . LEU A 1 343 ? -2.683 -3.986 -4.293 1.00 98.12 343 LEU A N 1
ATOM 2627 C CA . LEU A 1 343 ? -2.495 -4.312 -2.887 1.00 98.12 343 LEU A CA 1
ATOM 2628 C C . LEU A 1 343 ? -1.008 -4.540 -2.660 1.00 98.12 343 LEU A C 1
ATOM 2630 O O . LEU A 1 343 ? -0.423 -5.390 -3.321 1.00 98.12 343 LEU A O 1
ATOM 2634 N N . ALA A 1 344 ? -0.406 -3.811 -1.726 1.00 97.62 344 ALA A N 1
ATOM 2635 C CA . ALA A 1 344 ? 0.971 -4.036 -1.299 1.00 97.62 344 ALA A CA 1
ATOM 2636 C C . ALA A 1 344 ? 0.994 -4.254 0.213 1.00 97.62 344 ALA A C 1
ATOM 2638 O O . ALA A 1 344 ? 0.776 -3.317 0.981 1.00 97.62 344 ALA A O 1
ATOM 2639 N N . ALA A 1 345 ? 1.223 -5.489 0.644 1.00 98.50 345 ALA A N 1
ATOM 2640 C CA . ALA A 1 345 ? 1.413 -5.844 2.041 1.00 98.50 345 ALA A CA 1
ATOM 2641 C C . ALA A 1 345 ? 2.880 -5.640 2.436 1.00 98.50 345 ALA A C 1
ATOM 2643 O O . ALA A 1 345 ? 3.781 -6.016 1.690 1.00 98.50 345 ALA A O 1
ATOM 2644 N N . TYR A 1 346 ? 3.127 -5.016 3.585 1.00 98.25 346 TYR A N 1
ATOM 2645 C CA . TYR A 1 346 ? 4.470 -4.633 4.015 1.00 98.25 346 TYR A CA 1
ATOM 2646 C C . TYR A 1 346 ? 4.587 -4.547 5.540 1.00 98.25 346 TYR A C 1
ATOM 2648 O O . TYR A 1 346 ? 3.597 -4.562 6.281 1.00 98.25 346 TYR A O 1
ATOM 2656 N N . THR A 1 347 ? 5.825 -4.428 6.018 1.00 97.88 347 THR A N 1
ATOM 2657 C CA . THR A 1 347 ? 6.133 -4.202 7.435 1.00 97.88 347 THR A CA 1
ATOM 2658 C C . THR A 1 347 ? 6.908 -2.895 7.586 1.00 97.88 347 THR A C 1
ATOM 2660 O O . THR A 1 347 ? 8.073 -2.836 7.195 1.00 97.88 347 THR A O 1
ATOM 2663 N N . PRO A 1 348 ? 6.311 -1.818 8.129 1.00 95.12 348 PRO A N 1
ATOM 2664 C CA . PRO A 1 348 ? 7.038 -0.588 8.412 1.00 95.12 348 PRO A CA 1
ATOM 2665 C C . PRO A 1 348 ? 7.994 -0.769 9.597 1.00 95.12 348 PRO A C 1
ATOM 2667 O O . PRO A 1 348 ? 7.714 -1.527 10.523 1.00 95.12 348 PRO A O 1
ATOM 2670 N N . GLN A 1 349 ? 9.053 0.042 9.666 1.00 93.31 349 GLN A N 1
ATOM 2671 C CA . GLN A 1 349 ? 9.944 0.121 10.839 1.00 93.31 349 GLN A CA 1
ATOM 2672 C C . GLN A 1 349 ? 9.204 0.442 12.151 1.00 93.31 349 GLN A C 1
ATOM 2674 O O . GLN A 1 349 ? 9.703 0.164 13.238 1.00 93.31 349 GLN A O 1
ATOM 2679 N N . ALA A 1 350 ? 8.001 1.023 12.062 1.00 92.06 350 ALA A N 1
ATOM 2680 C CA . ALA A 1 350 ? 7.100 1.232 13.193 1.00 92.06 350 ALA A CA 1
ATOM 2681 C C . ALA A 1 350 ? 6.768 -0.067 13.953 1.00 92.06 350 ALA A C 1
ATOM 2683 O O . ALA A 1 350 ? 6.477 0.004 15.144 1.00 92.06 350 ALA A O 1
ATOM 2684 N N . PHE A 1 351 ? 6.863 -1.229 13.299 1.00 94.44 351 PHE A N 1
ATOM 2685 C CA . PHE A 1 351 ? 6.676 -2.545 13.914 1.00 94.44 351 PHE A CA 1
ATOM 2686 C C . PHE A 1 351 ? 7.567 -2.766 15.141 1.00 94.44 351 PHE A C 1
ATOM 2688 O O . PHE A 1 351 ? 7.102 -3.296 16.142 1.00 94.44 351 PHE A O 1
ATOM 2695 N N . LEU A 1 352 ? 8.804 -2.257 15.124 1.00 92.12 352 LEU A N 1
ATOM 2696 C CA . LEU A 1 352 ? 9.742 -2.388 16.247 1.00 92.12 352 LEU A CA 1
ATOM 2697 C C . LEU A 1 352 ? 9.284 -1.668 17.527 1.00 92.12 352 LEU A C 1
ATOM 2699 O O . LEU A 1 352 ? 9.836 -1.901 18.596 1.00 92.12 352 LEU A O 1
ATOM 2703 N N . ARG A 1 353 ? 8.301 -0.766 17.424 1.00 91.50 353 ARG A N 1
ATOM 2704 C CA . ARG A 1 353 ? 7.709 -0.026 18.551 1.00 91.50 353 ARG A CA 1
ATOM 2705 C C . ARG A 1 353 ? 6.230 -0.367 18.747 1.00 91.50 353 ARG A C 1
ATOM 2707 O O . ARG A 1 353 ? 5.487 0.419 19.334 1.00 91.50 353 ARG A O 1
ATOM 2714 N N . MET A 1 354 ? 5.777 -1.481 18.180 1.00 92.75 354 MET A N 1
ATOM 2715 C CA . MET A 1 354 ? 4.394 -1.922 18.295 1.00 92.75 354 MET A CA 1
ATOM 2716 C C . MET A 1 354 ? 4.099 -2.378 19.729 1.00 92.75 354 MET A C 1
ATOM 2718 O O . MET A 1 354 ? 4.907 -3.078 20.337 1.00 92.75 354 MET A O 1
ATOM 2722 N N . THR A 1 355 ? 2.944 -1.993 20.274 1.00 92.56 355 THR A N 1
ATOM 2723 C CA . THR A 1 355 ? 2.506 -2.464 21.599 1.00 92.56 355 THR A CA 1
ATOM 2724 C C . THR A 1 355 ? 1.809 -3.821 21.507 1.00 92.56 355 THR A C 1
ATOM 2726 O O . THR A 1 355 ? 1.304 -4.210 20.453 1.00 92.56 355 THR A O 1
ATOM 2729 N N . ASN A 1 356 ? 1.713 -4.534 22.631 1.00 92.81 356 ASN A N 1
ATOM 2730 C CA . ASN A 1 356 ? 0.958 -5.790 22.695 1.00 92.81 356 ASN A CA 1
ATOM 2731 C C . ASN A 1 356 ? -0.535 -5.592 22.379 1.00 92.81 356 ASN A C 1
ATOM 2733 O O . ASN A 1 356 ? -1.154 -6.478 21.790 1.00 92.81 356 ASN A O 1
ATOM 2737 N N . GLU A 1 357 ? -1.121 -4.435 22.717 1.00 93.38 357 GLU A N 1
ATOM 2738 C CA . GLU A 1 357 ? -2.512 -4.139 22.344 1.00 93.38 357 GLU A CA 1
ATOM 2739 C C . GLU A 1 357 ? -2.654 -3.985 20.829 1.00 93.38 357 GLU A C 1
ATOM 2741 O O . GLU A 1 357 ? -3.554 -4.571 20.236 1.00 93.38 357 GLU A O 1
ATOM 2746 N N . GLN A 1 358 ? -1.725 -3.267 20.190 1.00 94.56 358 GLN A N 1
ATOM 2747 C CA . GLN A 1 358 ? -1.694 -3.126 18.733 1.00 94.56 358 GLN A CA 1
ATOM 2748 C C . GLN A 1 358 ? -1.499 -4.483 18.042 1.00 94.56 358 GLN A C 1
ATOM 2750 O O . GLN A 1 358 ? -2.159 -4.757 17.041 1.00 94.56 358 GLN A O 1
ATOM 2755 N N . ALA A 1 359 ? -0.638 -5.349 18.586 1.00 95.38 359 ALA A N 1
ATOM 2756 C CA . ALA A 1 359 ? -0.453 -6.709 18.086 1.00 95.38 359 ALA A CA 1
ATOM 2757 C C . ALA A 1 359 ? -1.759 -7.518 18.161 1.00 95.38 359 ALA A C 1
ATOM 2759 O O . ALA A 1 359 ? -2.170 -8.125 17.174 1.00 95.38 359 ALA A O 1
ATOM 2760 N N . SER A 1 360 ? -2.445 -7.474 19.308 1.00 95.31 360 SER A N 1
ATOM 2761 C CA . SER A 1 360 ? -3.746 -8.126 19.508 1.00 95.31 360 SER A CA 1
ATOM 2762 C C . SER A 1 360 ? -4.805 -7.608 18.527 1.00 95.31 360 SER A C 1
ATOM 2764 O O . SER A 1 360 ? -5.507 -8.396 17.886 1.00 95.31 360 SER A O 1
ATOM 2766 N N . ASP A 1 361 ? -4.866 -6.289 18.323 1.00 94.75 361 ASP A N 1
ATOM 2767 C CA . ASP A 1 361 ? -5.771 -5.668 17.355 1.00 94.75 361 ASP A CA 1
ATOM 2768 C C . ASP A 1 361 ? -5.492 -6.152 15.924 1.00 94.75 361 ASP A C 1
ATOM 2770 O O . ASP A 1 361 ? -6.429 -6.512 15.208 1.00 94.75 361 ASP A O 1
ATOM 2774 N N . LEU A 1 362 ? -4.227 -6.231 15.504 1.00 96.81 362 LEU A N 1
ATOM 2775 C CA . LEU A 1 362 ? -3.862 -6.730 14.174 1.00 96.81 362 LEU A CA 1
ATOM 2776 C C . LEU A 1 362 ? -4.167 -8.225 14.003 1.00 96.81 362 LEU A C 1
ATOM 2778 O O . LEU A 1 362 ? -4.734 -8.618 12.980 1.00 96.81 362 LEU A O 1
ATOM 2782 N N . LEU A 1 363 ? -3.866 -9.057 15.002 1.00 95.94 363 LEU A N 1
ATOM 2783 C CA . LEU A 1 363 ? -4.204 -10.487 14.978 1.00 95.94 363 LEU A CA 1
ATOM 2784 C C . LEU A 1 363 ? -5.718 -10.696 14.860 1.00 95.94 363 LEU A C 1
ATOM 2786 O O . LEU A 1 363 ? -6.173 -11.521 14.069 1.00 95.94 363 LEU A O 1
ATOM 2790 N N . SER A 1 364 ? -6.512 -9.880 15.559 1.00 94.31 364 SER A N 1
ATOM 2791 C CA . SER A 1 364 ? -7.979 -9.904 15.471 1.00 94.31 364 SER A CA 1
ATOM 2792 C C . SER A 1 364 ? -8.541 -9.460 14.106 1.00 94.31 364 SER A C 1
ATOM 2794 O O . SER A 1 364 ? -9.743 -9.583 13.863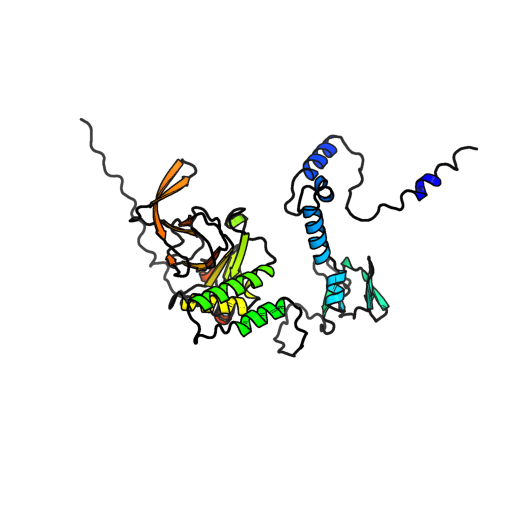 1.00 94.31 364 SER A O 1
ATOM 2796 N N . LEU A 1 365 ? -7.684 -8.932 13.227 1.00 94.31 365 LEU A N 1
ATOM 2797 C CA . LEU A 1 365 ? -7.964 -8.561 11.836 1.00 94.31 365 LEU A CA 1
ATOM 2798 C C . LEU A 1 365 ? -7.254 -9.493 10.836 1.00 94.31 365 LEU A C 1
ATOM 2800 O O . LEU A 1 365 ? -7.166 -9.166 9.651 1.00 94.31 365 LEU A O 1
ATOM 2804 N N . ASN A 1 366 ? -6.765 -10.646 11.307 1.00 95.00 366 ASN A N 1
ATOM 2805 C CA . ASN A 1 366 ? -6.119 -11.699 10.522 1.00 95.00 366 ASN A CA 1
ATOM 2806 C C . ASN A 1 366 ? -4.772 -11.302 9.880 1.00 95.00 366 ASN A C 1
ATOM 2808 O O . ASN A 1 366 ? -4.351 -11.933 8.911 1.00 95.00 366 ASN A O 1
ATOM 2812 N N . PHE A 1 367 ? -4.079 -10.286 10.406 1.00 97.75 367 PHE A N 1
ATOM 2813 C CA . PHE A 1 367 ? -2.716 -9.980 9.958 1.00 97.75 367 PHE A CA 1
ATOM 2814 C C . PHE A 1 367 ? -1.745 -11.104 10.364 1.00 97.75 367 PHE A C 1
ATOM 2816 O O . PHE A 1 367 ? -1.718 -11.485 11.538 1.00 97.75 367 PHE A O 1
ATOM 2823 N N . PRO A 1 368 ? -0.917 -11.620 9.437 1.00 96.94 368 PRO A N 1
ATOM 2824 C CA . PRO A 1 368 ? 0.132 -12.580 9.753 1.00 96.94 368 PRO A CA 1
ATOM 2825 C C . PRO A 1 368 ? 1.357 -11.832 10.288 1.00 96.94 368 PRO A C 1
ATOM 2827 O O . PRO A 1 368 ? 2.269 -11.484 9.539 1.00 96.94 368 PRO A O 1
ATOM 2830 N N . LEU A 1 369 ? 1.357 -11.526 11.585 1.00 95.75 369 LEU A N 1
ATOM 2831 C CA . LEU A 1 369 ? 2.458 -10.782 12.194 1.00 95.75 369 LEU A CA 1
ATOM 2832 C C . LEU A 1 369 ? 3.779 -11.561 12.079 1.00 95.75 369 LEU A C 1
ATOM 2834 O O . LEU A 1 369 ? 3.781 -12.780 12.274 1.00 95.75 369 LEU A O 1
ATOM 2838 N N . PRO A 1 370 ? 4.909 -10.881 11.808 1.00 92.75 370 PRO A N 1
ATOM 2839 C CA . PRO A 1 370 ? 6.219 -11.489 11.981 1.00 92.75 370 PRO A CA 1
ATOM 2840 C C . PRO A 1 370 ? 6.384 -11.994 13.416 1.00 92.75 370 PRO A C 1
ATOM 2842 O O . PRO A 1 370 ? 5.883 -11.364 14.351 1.00 92.75 370 PRO A O 1
ATOM 2845 N N . ALA A 1 371 ? 7.105 -13.104 13.604 1.00 84.25 371 ALA A N 1
ATOM 2846 C CA . ALA A 1 371 ? 7.507 -13.528 14.942 1.00 84.25 371 ALA A CA 1
ATOM 2847 C C . ALA A 1 371 ? 8.212 -12.355 15.635 1.00 84.25 371 ALA A C 1
ATOM 2849 O O . ALA A 1 371 ? 9.011 -11.666 14.995 1.00 84.25 371 ALA A O 1
ATOM 2850 N N . ASN A 1 372 ? 7.879 -12.095 16.905 1.00 58.91 372 ASN A N 1
ATOM 2851 C CA . ASN A 1 372 ? 8.453 -10.974 17.640 1.00 58.91 372 ASN A CA 1
ATOM 2852 C C . ASN A 1 372 ? 9.977 -11.014 17.495 1.00 58.91 372 ASN A C 1
ATOM 2854 O O . ASN A 1 372 ? 10.632 -11.905 18.032 1.00 58.91 372 ASN A O 1
ATOM 2858 N N . THR A 1 373 ? 10.547 -10.006 16.836 1.00 49.44 373 THR A N 1
ATOM 2859 C CA . THR A 1 373 ? 11.974 -9.669 16.906 1.00 49.44 373 THR A CA 1
ATOM 2860 C C . THR A 1 373 ? 12.310 -9.116 18.296 1.00 49.44 373 THR A C 1
ATOM 2862 O O . THR A 1 373 ? 12.957 -8.085 18.445 1.00 49.44 373 THR A O 1
ATOM 2865 N N . THR A 1 374 ? 11.834 -9.762 19.357 1.00 35.50 374 THR A N 1
ATOM 2866 C CA . THR A 1 374 ? 12.442 -9.666 20.677 1.00 35.50 374 THR A CA 1
ATOM 2867 C C . THR A 1 374 ? 13.714 -10.502 20.613 1.00 35.50 374 THR A C 1
ATOM 2869 O O . THR A 1 374 ? 13.633 -11.724 20.611 1.00 35.50 374 THR A O 1
ATOM 2872 N N . GLN A 1 375 ? 14.859 -9.812 20.561 1.00 34.94 375 GLN A N 1
ATOM 2873 C CA . GLN A 1 375 ? 16.242 -10.321 20.498 1.00 34.94 375 GLN A CA 1
ATOM 2874 C C . GLN A 1 375 ? 16.862 -10.554 19.107 1.00 34.94 375 GLN A C 1
ATOM 2876 O O . GLN A 1 375 ? 17.451 -11.597 18.853 1.00 34.94 375 GLN A O 1
ATOM 2881 N N . ALA A 1 376 ? 16.865 -9.543 18.235 1.00 32.25 376 ALA A N 1
ATOM 2882 C CA . ALA A 1 376 ? 18.048 -9.361 17.391 1.00 32.25 376 ALA A CA 1
ATOM 2883 C C . ALA A 1 376 ? 19.035 -8.499 18.187 1.00 32.25 376 ALA A C 1
ATOM 2885 O O . ALA A 1 376 ? 18.794 -7.308 18.402 1.00 32.25 376 ALA A O 1
ATOM 2886 N N . ASN A 1 377 ? 20.100 -9.119 18.697 1.00 32.28 377 ASN A N 1
ATOM 2887 C CA . ASN A 1 377 ? 21.225 -8.396 19.279 1.00 32.28 377 ASN A CA 1
ATOM 2888 C C . ASN A 1 377 ? 21.706 -7.357 18.243 1.00 32.28 377 ASN A C 1
ATOM 2890 O O . ASN A 1 377 ? 21.884 -7.723 17.080 1.00 32.28 377 ASN A O 1
ATOM 2894 N N . PRO A 1 378 ? 21.975 -6.090 18.614 1.00 36.66 378 PRO A N 1
ATOM 2895 C CA . PRO A 1 378 ? 22.493 -5.080 17.681 1.00 36.66 378 PRO A CA 1
ATOM 2896 C C . PRO A 1 378 ? 23.827 -5.459 17.008 1.00 36.66 378 PRO A C 1
ATOM 2898 O O . PRO A 1 378 ? 24.302 -4.733 16.140 1.00 36.66 378 PRO A O 1
ATOM 2901 N N . HIS A 1 379 ? 24.436 -6.574 17.421 1.00 37.19 379 HIS A N 1
ATOM 2902 C CA . HIS A 1 379 ? 25.714 -7.079 16.940 1.00 37.19 379 HIS A CA 1
ATOM 2903 C C . HIS A 1 379 ? 25.649 -7.966 15.687 1.00 37.19 379 HIS A C 1
ATOM 2905 O O . HIS A 1 379 ? 26.689 -8.128 15.059 1.00 37.19 379 HIS A O 1
ATOM 2911 N N . ASP A 1 380 ? 24.473 -8.450 15.267 1.00 35.91 380 ASP A N 1
ATOM 2912 C CA . ASP A 1 380 ? 24.346 -9.298 14.063 1.00 35.91 380 ASP A CA 1
ATOM 2913 C C . ASP A 1 380 ? 23.899 -8.522 12.810 1.00 35.91 380 ASP A C 1
ATOM 2915 O O . ASP A 1 380 ? 23.467 -9.094 11.808 1.00 35.91 380 ASP A O 1
ATOM 2919 N N . ALA A 1 381 ? 24.036 -7.192 12.826 1.00 35.69 381 ALA A N 1
ATOM 2920 C CA . ALA A 1 381 ? 23.998 -6.423 11.591 1.00 35.69 381 ALA A CA 1
ATOM 2921 C C . ALA A 1 381 ? 25.184 -6.851 10.710 1.00 35.69 381 ALA A C 1
ATOM 2923 O O . ALA A 1 381 ? 26.338 -6.768 11.127 1.00 35.69 381 ALA A O 1
ATOM 2924 N N . HIS A 1 382 ? 24.871 -7.314 9.497 1.00 38.59 382 HIS A N 1
ATOM 2925 C CA . HIS A 1 382 ? 25.811 -7.651 8.428 1.00 38.59 382 HIS A CA 1
ATOM 2926 C C . HIS A 1 382 ? 27.066 -6.757 8.394 1.00 38.59 382 HIS A C 1
ATOM 2928 O O . HIS A 1 382 ? 26.980 -5.556 8.672 1.00 38.59 382 HIS A O 1
ATOM 2934 N N . PRO A 1 383 ? 28.227 -7.316 7.990 1.00 31.00 383 PRO A N 1
ATOM 2935 C CA . PRO A 1 383 ? 29.485 -6.586 7.976 1.00 31.00 383 PRO A CA 1
ATOM 2936 C C . PRO A 1 383 ? 29.352 -5.314 7.129 1.00 31.00 383 PRO A C 1
ATOM 2938 O O . PRO A 1 383 ? 28.614 -5.307 6.137 1.00 31.00 383 PRO A O 1
ATOM 2941 N N . PRO A 1 384 ? 30.057 -4.229 7.496 1.00 30.27 384 PRO A N 1
ATOM 2942 C CA . PRO A 1 384 ? 29.975 -2.980 6.761 1.00 30.27 384 PRO A CA 1
ATOM 2943 C C . PRO A 1 384 ? 30.310 -3.240 5.295 1.00 30.27 384 PRO A C 1
ATOM 2945 O O . PRO A 1 384 ? 31.276 -3.944 4.988 1.00 30.27 384 PRO A O 1
ATOM 2948 N N . LEU A 1 385 ? 29.511 -2.652 4.398 1.00 36.03 385 LEU A N 1
ATOM 2949 C CA . LEU A 1 385 ? 29.821 -2.560 2.976 1.00 36.03 385 LEU A CA 1
ATOM 2950 C C . LEU A 1 385 ? 31.288 -2.152 2.847 1.00 36.03 385 LEU A C 1
ATOM 2952 O O . LEU A 1 385 ? 31.668 -1.041 3.234 1.00 36.03 385 LEU A O 1
ATOM 2956 N N . ARG A 1 386 ? 32.122 -3.079 2.359 1.00 29.31 386 ARG A N 1
ATOM 2957 C CA . ARG A 1 386 ? 33.526 -2.801 2.082 1.00 29.31 386 ARG A CA 1
ATOM 2958 C C . ARG A 1 386 ? 33.556 -1.582 1.171 1.00 29.31 386 ARG A C 1
ATOM 2960 O O . ARG A 1 386 ? 33.008 -1.603 0.071 1.00 29.31 386 ARG A O 1
ATOM 2967 N N . ARG A 1 387 ? 34.195 -0.512 1.647 1.00 30.03 387 ARG A N 1
ATOM 2968 C CA . ARG A 1 387 ? 34.640 0.575 0.779 1.00 30.03 387 ARG A CA 1
ATOM 2969 C C . ARG A 1 387 ? 35.434 -0.073 -0.346 1.00 30.03 387 ARG A C 1
ATOM 2971 O O . ARG A 1 387 ? 36.408 -0.771 -0.075 1.00 30.03 387 ARG A O 1
ATOM 2978 N N . CYS A 1 388 ? 35.002 0.151 -1.580 1.00 26.48 388 CYS A N 1
ATOM 2979 C CA . CYS A 1 388 ? 35.817 -0.144 -2.741 1.00 26.48 388 CYS A CA 1
ATOM 2980 C C . CYS A 1 388 ? 37.087 0.702 -2.597 1.00 26.48 388 CYS A C 1
ATOM 2982 O O . CYS A 1 388 ? 37.043 1.933 -2.658 1.00 26.48 388 CYS A O 1
ATOM 2984 N N . SER A 1 389 ? 38.190 0.047 -2.256 1.00 29.55 389 SER A N 1
ATOM 2985 C CA . SER A 1 389 ? 39.508 0.650 -2.177 1.00 29.55 389 SER A CA 1
ATOM 2986 C C . SER A 1 389 ? 39.910 1.076 -3.581 1.00 29.55 389 SER A C 1
ATOM 2988 O O . SER A 1 389 ? 40.163 0.241 -4.445 1.00 29.55 389 SER A O 1
ATOM 2990 N N . SER A 1 390 ? 39.974 2.385 -3.798 1.00 36.09 390 SER A N 1
ATOM 2991 C CA . SER A 1 390 ? 40.710 2.983 -4.900 1.00 36.09 390 SER A CA 1
ATOM 2992 C C . SER A 1 390 ? 42.188 2.608 -4.765 1.00 36.09 390 SER A C 1
ATOM 2994 O O . SER A 1 390 ? 42.924 3.231 -4.001 1.00 36.09 390 SER A O 1
ATOM 2996 N N . ALA A 1 391 ? 42.612 1.582 -5.496 1.00 29.70 391 ALA A N 1
ATOM 2997 C CA . ALA A 1 391 ? 44.012 1.288 -5.758 1.00 29.70 391 ALA A CA 1
ATOM 2998 C C . ALA A 1 391 ? 44.138 0.918 -7.238 1.00 29.70 391 ALA A C 1
ATOM 3000 O O . ALA A 1 391 ? 43.721 -0.149 -7.671 1.00 29.70 391 ALA A O 1
ATOM 3001 N N . GLY A 1 392 ? 44.664 1.862 -8.011 1.00 28.05 392 GLY A N 1
ATOM 3002 C CA . GLY A 1 392 ? 44.875 1.741 -9.448 1.00 28.05 392 GLY A CA 1
ATOM 3003 C C . GLY A 1 392 ? 45.599 2.969 -9.984 1.00 28.05 392 GLY A C 1
ATOM 3004 O O . GLY A 1 392 ? 45.133 3.613 -10.914 1.00 28.05 392 GLY A O 1
ATOM 3005 N N . ARG A 1 393 ? 46.703 3.344 -9.329 1.00 31.36 393 ARG A N 1
ATOM 3006 C CA . ARG A 1 393 ? 47.691 4.285 -9.857 1.00 31.36 393 ARG A CA 1
ATOM 3007 C C . ARG A 1 393 ? 48.782 3.443 -10.530 1.00 31.36 393 ARG A C 1
ATOM 3009 O O . ARG A 1 393 ? 49.615 2.879 -9.832 1.00 31.36 393 ARG A O 1
ATOM 3016 N N . LEU A 1 394 ? 48.769 3.368 -11.857 1.00 30.69 394 LEU A N 1
ATOM 3017 C CA . LEU A 1 394 ? 49.962 3.191 -12.696 1.00 30.69 394 LEU A CA 1
ATOM 3018 C C . LEU A 1 394 ? 49.909 4.354 -13.696 1.00 30.69 394 LEU A C 1
ATOM 3020 O O . LEU A 1 394 ? 48.912 4.515 -14.386 1.00 30.69 394 LEU A O 1
ATOM 3024 N N . MET A 1 395 ? 50.733 5.383 -13.502 1.00 29.17 395 MET A N 1
ATOM 3025 C CA . MET A 1 395 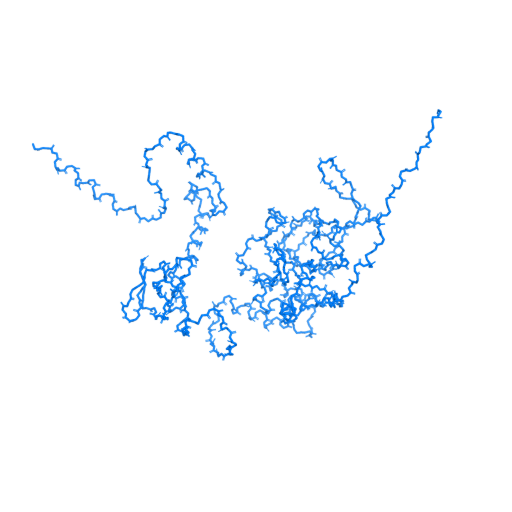? 52.128 5.504 -13.953 1.00 29.17 395 MET A CA 1
ATOM 3026 C C . MET A 1 395 ? 52.216 5.727 -15.461 1.00 29.17 395 MET A C 1
ATOM 3028 O O . MET A 1 395 ? 51.768 4.916 -16.261 1.00 29.17 395 MET A O 1
ATOM 3032 N N . ALA A 1 396 ? 52.787 6.885 -15.777 1.00 29.30 396 ALA A N 1
ATOM 3033 C CA . ALA A 1 396 ? 53.140 7.360 -17.096 1.00 29.30 396 ALA A CA 1
ATOM 3034 C C . ALA A 1 396 ? 54.015 6.357 -17.857 1.00 29.30 396 ALA A C 1
ATOM 3036 O O . ALA A 1 396 ? 54.932 5.784 -17.271 1.00 29.30 396 ALA A O 1
ATOM 3037 N N . HIS A 1 397 ? 53.749 6.220 -19.154 1.00 33.78 397 HIS A N 1
ATOM 3038 C CA . HIS A 1 397 ? 54.697 6.512 -20.228 1.00 33.78 397 HIS A CA 1
ATOM 3039 C C . HIS A 1 397 ? 53.933 6.802 -21.517 1.00 33.78 397 HIS A C 1
ATOM 3041 O O . HIS A 1 397 ? 52.922 6.105 -21.760 1.00 33.78 397 HIS A O 1
#

Solvent-accessible surface area (backbone atoms only — not comparable to full-atom values): 24098 Å² total; per-residue (Å²): 146,86,81,84,71,76,71,63,66,64,67,69,73,71,80,83,80,88,75,84,76,95,71,82,75,86,73,95,68,65,78,69,56,57,56,54,50,53,59,53,41,68,39,73,42,99,91,45,88,44,23,70,83,50,34,87,79,32,70,72,43,39,51,51,52,51,51,54,50,59,74,67,35,60,67,61,49,33,66,74,29,43,9,28,22,44,65,47,94,44,97,45,93,92,53,83,38,60,49,62,70,36,47,58,64,50,68,64,101,56,38,32,32,29,72,87,71,51,76,36,50,44,94,58,46,43,62,34,55,74,82,54,71,75,84,70,68,97,85,70,85,74,90,80,83,89,82,90,76,95,72,79,90,83,44,76,73,43,54,56,48,48,46,59,63,69,61,57,89,55,100,73,87,75,55,75,70,57,55,52,51,51,51,47,53,49,48,58,61,54,55,75,70,59,88,59,88,52,61,41,90,81,68,40,78,79,25,41,80,44,47,50,52,36,37,56,45,60,60,94,93,45,62,49,71,33,75,62,41,72,48,46,62,64,44,26,51,53,31,51,54,49,43,69,73,39,68,98,55,56,26,49,23,32,42,41,31,30,53,59,54,40,63,83,41,58,45,76,62,41,30,85,97,56,47,29,43,32,34,29,46,75,60,62,47,74,51,29,38,36,36,56,30,94,88,30,88,44,77,49,78,45,84,52,100,90,49,76,42,82,39,41,11,40,78,37,78,23,71,80,67,43,42,77,42,62,46,66,40,48,31,30,46,41,76,63,53,73,46,38,39,39,40,38,34,24,40,48,49,40,62,86,66,60,49,73,67,58,51,52,55,39,49,77,31,52,41,44,62,65,78,77,80,79,79,71,61,87,79,74,64,74,80,76,80,75,74,83,74,89,78,83,87,77,80,91,132

Organism: Symbiodinium pilosum (NCBI: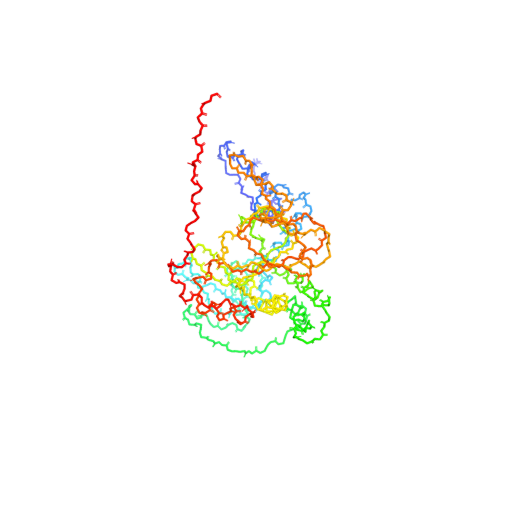txid2952)